Protein AF-A0A7R9MD45-F1 (afdb_monomer_lite)

Organism: NCBI:txid334625

Structure (mmCIF, N/CA/C/O backbone):
data_AF-A0A7R9MD45-F1
#
_entry.id   AF-A0A7R9MD45-F1
#
loop_
_atom_site.group_PDB
_atom_site.id
_atom_site.type_symbol
_atom_site.label_atom_id
_atom_site.label_alt_id
_atom_site.label_comp_id
_atom_site.label_asym_id
_atom_site.label_entity_id
_atom_site.label_seq_id
_atom_site.pdbx_PDB_ins_code
_atom_site.Cartn_x
_atom_site.Cartn_y
_atom_site.Cartn_z
_atom_site.occupancy
_atom_site.B_iso_or_equiv
_atom_site.auth_seq_id
_atom_site.auth_comp_id
_atom_site.auth_asym_id
_atom_site.auth_atom_id
_atom_site.pdbx_PDB_model_num
ATOM 1 N N . TYR A 1 1 ? 4.488 4.632 -19.118 1.00 96.56 1 TYR A N 1
ATOM 2 C CA . TYR A 1 1 ? 3.965 5.083 -20.431 1.00 96.56 1 TYR A CA 1
ATOM 3 C C . TYR A 1 1 ? 5.064 5.457 -21.412 1.00 96.56 1 TYR A C 1
ATOM 5 O O . TYR A 1 1 ? 5.086 4.896 -22.495 1.00 96.56 1 TYR A O 1
ATOM 13 N N . HIS A 1 2 ? 6.013 6.322 -21.045 1.00 96.44 2 HIS A N 1
ATOM 14 C CA . HIS A 1 2 ? 7.096 6.736 -21.946 1.00 96.44 2 HIS A CA 1
ATOM 15 C C . HIS A 1 2 ? 7.908 5.560 -22.537 1.00 96.44 2 HIS A C 1
ATOM 17 O O . HIS A 1 2 ? 8.081 5.496 -23.749 1.00 96.44 2 HIS A O 1
ATOM 23 N N . ALA A 1 3 ? 8.265 4.554 -21.727 1.00 97.12 3 ALA A N 1
ATOM 24 C CA . ALA A 1 3 ? 8.923 3.329 -22.203 1.00 97.12 3 ALA A CA 1
ATOM 25 C C . ALA A 1 3 ? 8.182 2.623 -23.356 1.00 97.12 3 ALA A C 1
ATOM 27 O O . ALA A 1 3 ? 8.811 2.169 -24.306 1.00 97.12 3 ALA A O 1
ATOM 28 N N . TYR A 1 4 ? 6.845 2.579 -23.317 1.00 97.62 4 TYR A N 1
ATOM 29 C CA . TYR A 1 4 ? 6.045 2.011 -24.406 1.00 97.62 4 TYR A CA 1
ATOM 30 C C . TYR A 1 4 ? 6.228 2.798 -25.709 1.00 97.62 4 TYR A C 1
ATOM 32 O O . TYR A 1 4 ? 6.378 2.196 -26.770 1.00 97.62 4 TYR A O 1
ATOM 40 N N . GLN A 1 5 ? 6.258 4.132 -25.631 1.00 96.44 5 GLN A N 1
ATOM 41 C CA . GLN A 1 5 ? 6.454 4.983 -26.805 1.00 96.44 5 GLN A CA 1
ATOM 42 C C . GLN A 1 5 ? 7.832 4.760 -27.432 1.00 96.44 5 GLN A C 1
ATOM 44 O O . GLN A 1 5 ? 7.919 4.621 -28.650 1.00 96.44 5 GLN A O 1
ATOM 49 N N . VAL A 1 6 ? 8.885 4.660 -26.611 1.00 94.50 6 VAL A N 1
ATOM 50 C CA . VAL A 1 6 ? 10.257 4.384 -27.072 1.00 94.50 6 VAL A CA 1
ATOM 51 C C . VAL A 1 6 ? 10.332 3.021 -27.767 1.00 94.50 6 VAL A C 1
ATOM 53 O O . VAL A 1 6 ? 10.721 2.946 -28.931 1.00 94.50 6 VAL A O 1
ATOM 56 N N . ILE A 1 7 ? 9.863 1.958 -27.107 1.00 95.06 7 ILE A N 1
ATOM 57 C CA . ILE A 1 7 ? 9.881 0.583 -27.638 1.00 95.06 7 ILE A CA 1
ATOM 58 C C . ILE A 1 7 ? 9.074 0.475 -28.945 1.00 95.06 7 ILE A C 1
ATOM 60 O O . ILE A 1 7 ? 9.514 -0.127 -29.930 1.00 95.06 7 ILE A O 1
ATOM 64 N N . LYS A 1 8 ? 7.897 1.112 -29.003 1.00 94.75 8 LYS A N 1
ATOM 65 C CA . LYS A 1 8 ? 7.065 1.142 -30.213 1.00 94.75 8 LYS A CA 1
ATOM 66 C C . LYS A 1 8 ? 7.732 1.917 -31.348 1.00 94.75 8 LYS A C 1
ATOM 68 O O . LYS A 1 8 ? 7.705 1.469 -32.497 1.00 94.75 8 LYS A O 1
ATOM 73 N N . ALA A 1 9 ? 8.342 3.065 -31.051 1.00 92.62 9 ALA A N 1
ATOM 74 C CA . ALA A 1 9 ? 9.059 3.873 -32.036 1.00 92.62 9 ALA A CA 1
ATOM 75 C C . ALA A 1 9 ? 10.269 3.125 -32.619 1.00 92.62 9 ALA A C 1
ATOM 77 O O . ALA A 1 9 ? 10.517 3.204 -33.825 1.00 92.62 9 ALA A O 1
ATOM 78 N N . GLN A 1 10 ? 10.954 2.330 -31.794 1.00 93.31 10 GLN A N 1
ATOM 79 C CA . GLN A 1 10 ? 12.061 1.463 -32.202 1.00 93.31 10 GLN A CA 1
ATOM 80 C C . GLN A 1 10 ? 11.608 0.186 -32.937 1.00 93.31 10 GLN A C 1
ATOM 82 O O . GLN A 1 10 ? 12.424 -0.540 -33.509 1.00 93.31 10 GLN A O 1
ATOM 87 N N . GLY A 1 11 ? 10.296 -0.032 -33.066 1.00 94.25 11 GLY A N 1
ATOM 88 C CA . GLY A 1 11 ? 9.713 -0.954 -34.037 1.00 94.25 11 GLY A CA 1
ATOM 89 C C . GLY A 1 11 ? 9.249 -2.296 -33.489 1.00 94.25 11 GLY A C 1
ATOM 90 O O . GLY A 1 11 ? 8.900 -3.151 -34.304 1.00 94.25 11 GLY A O 1
ATOM 91 N N . ILE A 1 12 ? 9.199 -2.481 -32.168 1.00 96.31 12 ILE A N 1
ATOM 92 C CA . ILE A 1 12 ? 8.569 -3.665 -31.574 1.00 96.31 12 ILE A CA 1
ATOM 93 C C . ILE A 1 12 ? 7.042 -3.576 -31.773 1.00 96.31 12 ILE A C 1
ATOM 95 O O . ILE A 1 12 ? 6.442 -2.547 -31.443 1.00 96.31 12 ILE A O 1
ATOM 99 N N . PRO A 1 13 ? 6.389 -4.609 -32.338 1.00 95.81 13 PRO A N 1
ATOM 100 C CA . PRO A 1 13 ? 4.954 -4.580 -32.604 1.00 95.81 13 PRO A CA 1
ATOM 101 C C . PRO A 1 13 ? 4.133 -4.727 -31.316 1.00 95.81 13 PRO A C 1
ATOM 103 O O . PRO A 1 13 ? 4.534 -5.424 -30.384 1.00 95.81 13 PRO A O 1
ATOM 106 N N . ASP A 1 14 ? 2.938 -4.123 -31.290 1.00 95.88 14 ASP A N 1
ATOM 107 C CA . ASP A 1 14 ? 2.053 -4.135 -30.115 1.00 95.88 14 ASP A CA 1
ATOM 108 C C . ASP A 1 14 ? 1.713 -5.554 -29.651 1.00 95.88 14 ASP A C 1
ATOM 110 O O . ASP A 1 14 ? 1.593 -5.786 -28.452 1.00 95.88 14 ASP A O 1
ATOM 114 N N . GLU A 1 15 ? 1.608 -6.527 -30.561 1.00 95.44 15 GLU A N 1
ATOM 115 C CA . GLU A 1 15 ? 1.389 -7.945 -30.242 1.00 95.44 15 GLU A CA 1
ATOM 116 C C . GLU A 1 15 ? 2.470 -8.558 -29.340 1.00 95.44 15 GLU A C 1
ATOM 118 O O . GLU A 1 15 ? 2.146 -9.454 -28.565 1.00 95.44 15 GLU A O 1
ATOM 123 N N . ASN A 1 16 ? 3.676 -7.988 -29.306 1.00 96.75 16 ASN A N 1
ATOM 124 C CA . ASN A 1 16 ? 4.784 -8.447 -28.465 1.00 96.75 16 ASN A CA 1
ATOM 125 C C . ASN A 1 16 ? 4.977 -7.608 -27.192 1.00 96.75 16 ASN A C 1
ATOM 127 O O . ASN A 1 16 ? 5.834 -7.929 -26.375 1.00 96.75 16 ASN A O 1
ATOM 131 N N . ILE A 1 17 ? 4.170 -6.562 -26.983 1.00 98.25 17 ILE A N 1
ATOM 132 C CA . ILE A 1 17 ? 4.260 -5.698 -25.800 1.00 98.25 17 ILE A CA 1
ATOM 133 C C . ILE A 1 17 ? 3.104 -5.996 -24.843 1.00 98.25 17 ILE A C 1
ATOM 135 O O . ILE A 1 17 ? 1.937 -6.011 -25.240 1.00 98.25 17 ILE A O 1
ATOM 139 N N . ILE A 1 18 ? 3.408 -6.207 -23.564 1.00 98.56 18 ILE A N 1
ATOM 140 C CA . ILE A 1 18 ? 2.417 -6.381 -22.494 1.00 98.56 18 ILE A CA 1
ATOM 141 C C . ILE A 1 18 ? 2.588 -5.226 -21.515 1.00 98.56 18 ILE A C 1
ATOM 143 O O . ILE A 1 18 ? 3.710 -4.884 -21.158 1.00 98.56 18 ILE A O 1
ATOM 147 N N . VAL A 1 19 ? 1.483 -4.603 -21.103 1.00 98.50 19 VAL A N 1
ATOM 148 C CA . VAL A 1 19 ? 1.520 -3.397 -20.265 1.00 98.50 19 VAL A CA 1
ATOM 149 C C . VAL A 1 19 ? 0.656 -3.609 -19.032 1.00 98.50 19 VAL A C 1
ATOM 151 O O . VAL A 1 19 ? -0.525 -3.943 -19.142 1.00 98.50 19 VAL A O 1
ATOM 154 N N . PHE A 1 20 ? 1.277 -3.392 -17.877 1.00 98.56 20 PHE A N 1
ATOM 155 C CA . PHE A 1 20 ? 0.638 -3.287 -16.574 1.00 98.56 20 PHE A CA 1
ATOM 156 C C . PHE A 1 20 ? 0.658 -1.817 -16.163 1.00 98.56 20 PHE A C 1
ATOM 158 O O . PHE A 1 20 ? 1.726 -1.211 -16.103 1.00 98.56 20 PHE A O 1
ATOM 165 N N . HIS A 1 21 ? -0.509 -1.228 -15.923 1.00 97.31 21 HIS A N 1
ATOM 166 C CA . HIS A 1 21 ? -0.626 0.131 -15.394 1.00 97.31 21 HIS A CA 1
ATOM 167 C C . HIS A 1 21 ? -1.998 0.314 -14.756 1.00 97.31 21 HIS A C 1
ATOM 169 O O . HIS A 1 21 ? -2.986 -0.182 -15.283 1.00 97.31 21 HIS A O 1
ATOM 175 N N . TYR A 1 22 ? -2.095 1.036 -13.640 1.00 97.19 22 TYR A N 1
ATOM 176 C CA . TYR A 1 22 ? -3.373 1.147 -12.928 1.00 97.19 22 TYR A CA 1
ATOM 177 C C . TYR A 1 22 ? -4.457 1.903 -13.729 1.00 97.19 22 TYR A C 1
ATOM 179 O O . TYR A 1 22 ? -5.639 1.609 -13.572 1.00 97.19 22 TYR A O 1
ATOM 187 N N . ASP A 1 23 ? -4.040 2.766 -14.666 1.00 97.25 23 ASP A N 1
ATOM 188 C CA . ASP A 1 23 ? -4.883 3.530 -15.607 1.00 97.25 23 ASP A CA 1
ATOM 189 C C . ASP A 1 23 ? -5.763 4.622 -14.970 1.00 97.25 23 ASP A C 1
ATOM 191 O O . ASP A 1 23 ? -6.833 4.951 -15.473 1.00 97.25 23 ASP A O 1
ATOM 195 N N . ASP A 1 24 ? -5.303 5.221 -13.874 1.00 96.06 24 ASP A N 1
ATOM 196 C CA . ASP A 1 24 ? -6.014 6.259 -13.118 1.00 96.06 24 ASP A CA 1
ATOM 197 C C . ASP A 1 24 ? -5.537 7.695 -13.407 1.00 96.06 24 ASP A C 1
ATOM 199 O O . ASP A 1 24 ? -6.323 8.637 -13.289 1.00 96.06 24 ASP A O 1
ATOM 203 N N . LEU A 1 25 ? -4.287 7.884 -13.844 1.00 95.38 25 LEU A N 1
ATOM 204 C CA . LEU A 1 25 ? -3.734 9.209 -14.176 1.00 95.38 25 LEU A CA 1
ATOM 205 C C . LEU A 1 25 ? -4.491 9.964 -15.294 1.00 95.38 25 LEU A C 1
ATOM 207 O O . LEU A 1 25 ? -4.801 11.144 -15.103 1.00 95.38 25 LEU A O 1
ATOM 211 N N . PRO A 1 26 ? -4.834 9.351 -16.448 1.00 94.81 26 PRO A N 1
ATOM 212 C CA . PRO A 1 26 ? -5.449 10.077 -17.566 1.00 94.81 26 PRO A CA 1
ATOM 213 C C . PRO A 1 26 ? -6.848 10.613 -17.237 1.00 94.81 26 PRO A C 1
ATOM 215 O O . PRO A 1 26 ? -7.265 11.633 -17.781 1.00 94.81 26 PRO A O 1
ATOM 218 N N . THR A 1 27 ? -7.573 9.930 -16.347 1.00 93.94 27 THR A N 1
ATOM 219 C CA . THR A 1 27 ? -8.947 10.267 -15.940 1.00 93.94 27 THR A CA 1
ATOM 220 C C . THR A 1 27 ? -9.032 10.914 -14.559 1.00 93.94 27 THR A C 1
ATOM 222 O O . THR A 1 27 ? -10.134 11.174 -14.069 1.00 93.94 27 THR A O 1
ATOM 225 N N . SER A 1 28 ? -7.896 11.151 -13.900 1.00 94.69 28 SER A N 1
ATOM 226 C CA . SER A 1 28 ? -7.869 11.762 -12.575 1.00 94.69 28 SER A CA 1
ATOM 227 C C . SER A 1 28 ? -8.493 13.156 -12.613 1.00 94.69 28 SER A C 1
ATOM 229 O O . SER A 1 28 ? -8.187 13.968 -13.483 1.00 94.69 28 SER A O 1
ATOM 231 N N . LYS A 1 29 ? -9.319 13.480 -11.613 1.00 92.19 29 LYS A N 1
ATOM 232 C CA . LYS A 1 29 ? -9.875 14.836 -11.440 1.00 92.19 29 LYS A CA 1
ATOM 233 C C . LYS A 1 29 ? -8.797 15.886 -11.159 1.00 92.19 29 LYS A C 1
ATOM 235 O O . LYS A 1 29 ? -9.069 17.076 -11.270 1.00 92.19 29 LYS A O 1
ATOM 240 N N . GLN A 1 30 ? -7.610 15.443 -10.748 1.00 88.50 30 GLN A N 1
ATOM 241 C CA . GLN A 1 30 ? -6.450 16.299 -10.517 1.00 88.50 30 GLN A CA 1
ATOM 242 C C . GLN A 1 30 ? -5.621 16.504 -11.790 1.00 88.50 30 GLN A C 1
ATOM 244 O O . GLN A 1 30 ? -4.751 17.367 -11.795 1.00 88.50 30 GLN A O 1
ATOM 249 N N . ASN A 1 31 ? -5.882 15.745 -12.862 1.00 94.50 31 ASN A N 1
ATOM 250 C CA . ASN A 1 31 ? -5.193 15.933 -14.129 1.00 94.50 31 ASN A CA 1
ATOM 251 C C . ASN A 1 31 ? -5.750 17.187 -14.842 1.00 94.50 31 ASN A C 1
ATOM 253 O O . ASN A 1 31 ? -6.920 17.190 -15.237 1.00 94.50 31 ASN A O 1
ATOM 257 N N . PRO A 1 32 ? -4.945 18.252 -15.021 1.00 93.88 32 PRO A N 1
ATOM 258 C CA . PRO A 1 32 ? -5.377 19.485 -15.684 1.00 93.88 32 PRO A CA 1
ATOM 259 C C . PRO A 1 32 ? -5.617 19.305 -17.191 1.00 93.88 32 PRO A C 1
ATOM 261 O O . PRO A 1 32 ? -6.272 20.144 -17.810 1.00 93.88 32 PRO A O 1
ATOM 264 N N . THR A 1 33 ? -5.097 18.231 -17.786 1.00 95.38 33 THR A N 1
ATOM 265 C CA . THR A 1 33 ? -5.181 17.911 -19.214 1.00 95.38 33 THR A CA 1
ATOM 266 C C . THR A 1 33 ? -5.767 16.502 -19.389 1.00 95.38 33 THR A C 1
ATOM 268 O O . THR A 1 33 ? -5.040 15.543 -19.647 1.00 95.38 33 THR A O 1
ATOM 271 N N . PRO A 1 34 ? -7.099 16.335 -19.243 1.00 95.62 34 PRO A N 1
ATOM 272 C CA . PRO A 1 34 ? -7.738 15.020 -19.284 1.00 95.62 34 PRO A CA 1
ATOM 273 C C . PRO A 1 34 ? -7.361 14.210 -20.529 1.00 95.62 34 PRO A C 1
ATOM 275 O O . PRO A 1 34 ? -7.445 14.702 -21.654 1.00 95.62 34 PRO A O 1
ATOM 278 N N . GLY A 1 35 ? -6.966 12.954 -20.320 1.00 95.31 35 GLY A N 1
ATOM 279 C CA . GLY A 1 35 ? -6.523 12.044 -21.379 1.00 95.31 35 GLY A CA 1
ATOM 280 C C . GLY A 1 35 ? -5.068 12.214 -21.826 1.00 95.31 35 GLY A C 1
ATOM 281 O O . GLY A 1 35 ? -4.605 11.390 -22.608 1.00 95.31 35 GLY A O 1
ATOM 282 N N . ILE A 1 36 ? -4.345 13.219 -21.323 1.00 96.19 36 ILE A N 1
ATOM 283 C CA . ILE A 1 36 ? -2.927 13.457 -21.618 1.00 96.19 36 ILE A CA 1
ATOM 284 C C . ILE A 1 36 ? -2.095 13.116 -20.381 1.00 96.19 36 ILE A C 1
ATOM 286 O O . ILE A 1 36 ? -2.451 13.476 -19.256 1.00 96.19 36 ILE A O 1
ATOM 290 N N . VAL A 1 37 ? -0.969 12.429 -20.586 1.00 96.81 37 VAL A N 1
ATOM 291 C CA . VAL A 1 37 ? 0.044 12.208 -19.544 1.00 96.81 37 VAL A CA 1
ATOM 292 C C . VAL A 1 37 ? 1.408 12.547 -20.120 1.00 96.81 37 VAL A C 1
ATOM 294 O O . VAL A 1 37 ? 1.734 12.117 -21.220 1.00 96.81 37 VAL A O 1
ATOM 297 N N . VAL A 1 38 ? 2.226 13.283 -19.373 1.00 95.56 38 VAL A N 1
ATOM 298 C CA . VAL A 1 38 ? 3.578 13.683 -19.788 1.00 95.56 38 VAL A CA 1
ATOM 299 C C . VAL A 1 38 ? 4.626 13.092 -18.846 1.00 95.56 38 VAL A C 1
ATOM 301 O O . VAL A 1 38 ? 4.336 12.834 -17.682 1.00 95.56 38 VAL A O 1
ATOM 304 N N . ASN A 1 39 ? 5.850 12.899 -19.341 1.00 93.75 39 ASN A N 1
ATOM 305 C CA . ASN A 1 39 ? 6.994 12.408 -18.551 1.00 93.75 39 ASN A CA 1
ATOM 306 C C . ASN A 1 39 ? 8.074 13.486 -18.336 1.00 93.75 39 ASN A C 1
ATOM 308 O O . ASN A 1 39 ? 9.190 13.184 -17.924 1.00 93.75 39 ASN A O 1
ATOM 312 N N . LYS A 1 40 ? 7.779 14.740 -18.693 1.00 90.06 40 LYS A N 1
ATOM 313 C CA . LYS A 1 40 ? 8.593 15.924 -18.400 1.00 90.06 40 LYS A CA 1
ATOM 314 C C . LYS A 1 40 ? 7.770 17.203 -18.597 1.00 90.06 40 LYS A C 1
ATOM 316 O O . LYS A 1 40 ? 6.795 17.159 -19.355 1.00 90.06 40 LYS A O 1
ATOM 321 N N . PRO A 1 41 ? 8.150 18.323 -17.956 1.00 87.81 41 PRO A N 1
ATOM 322 C CA . PRO A 1 41 ? 7.546 19.625 -18.193 1.00 87.81 41 PRO A CA 1
ATOM 323 C C . PRO A 1 41 ? 7.527 19.949 -19.684 1.00 87.81 41 PRO A C 1
ATOM 325 O O . PRO A 1 41 ? 8.524 19.731 -20.373 1.00 87.81 41 PRO A O 1
ATOM 328 N N . GLU A 1 42 ? 6.381 20.424 -20.173 1.00 85.94 42 GLU A N 1
ATOM 329 C CA . GLU A 1 42 ? 6.175 20.788 -21.586 1.00 85.94 42 GLU A CA 1
ATOM 330 C C . GLU A 1 42 ? 6.474 19.636 -22.579 1.00 85.94 42 GLU A C 1
ATOM 332 O O . GLU A 1 42 ? 6.685 19.855 -23.771 1.00 85.94 42 GLU A O 1
ATOM 337 N N . GLY A 1 43 ? 6.488 18.388 -22.094 1.00 87.81 43 GLY A N 1
ATOM 338 C CA . GLY A 1 43 ? 6.717 17.192 -22.896 1.00 87.81 43 GLY A CA 1
ATOM 339 C C . GLY A 1 43 ? 5.496 16.758 -23.719 1.00 87.81 43 GLY A C 1
ATOM 340 O O . GLY A 1 43 ? 4.376 17.207 -23.465 1.00 87.81 43 GLY A O 1
ATOM 341 N N . PRO A 1 44 ? 5.693 15.860 -24.702 1.00 91.50 44 PRO A N 1
ATOM 342 C CA . PRO A 1 44 ? 4.595 15.299 -25.481 1.00 91.50 44 PRO A CA 1
ATOM 343 C C . PRO A 1 44 ? 3.723 14.360 -24.637 1.00 91.50 44 PRO A C 1
ATOM 345 O O . PRO A 1 44 ? 4.163 13.839 -23.608 1.00 91.50 44 PRO A O 1
ATOM 348 N N . ASP A 1 45 ? 2.504 14.097 -25.116 1.00 95.25 45 ASP A N 1
ATOM 349 C CA . ASP A 1 45 ? 1.669 13.032 -24.563 1.00 95.25 45 ASP A CA 1
ATOM 350 C C . ASP A 1 45 ? 2.349 11.670 -24.756 1.00 95.25 45 ASP A C 1
ATOM 352 O O . ASP A 1 45 ? 2.673 11.271 -25.877 1.00 95.25 45 ASP A O 1
ATOM 356 N N . VAL A 1 46 ? 2.545 10.950 -23.654 1.00 96.44 46 VAL A N 1
ATOM 357 C CA . VAL A 1 46 ? 3.094 9.592 -23.642 1.00 96.44 46 VAL A CA 1
ATOM 358 C C . VAL A 1 46 ? 2.023 8.525 -23.415 1.00 96.44 46 VAL A C 1
ATOM 360 O O . VAL A 1 46 ? 2.348 7.338 -23.475 1.00 96.44 46 VAL A O 1
ATOM 363 N N . TYR A 1 47 ? 0.764 8.900 -23.162 1.00 98.00 47 TYR A N 1
ATOM 364 C CA . TYR A 1 47 ? -0.332 7.955 -22.919 1.00 98.00 47 TYR A CA 1
ATOM 365 C C . TYR A 1 47 ? -1.010 7.461 -24.200 1.00 98.00 47 TYR A C 1
ATOM 367 O O . TYR A 1 47 ? -1.451 6.310 -24.252 1.00 98.00 47 TYR A O 1
ATOM 375 N N . HIS A 1 48 ? -1.076 8.285 -25.249 1.00 95.75 48 HIS A N 1
ATOM 376 C CA . HIS A 1 48 ? -1.727 7.910 -26.501 1.00 95.75 48 HIS A CA 1
ATOM 377 C C . HIS A 1 48 ? -1.262 6.545 -27.041 1.00 95.75 48 HIS A C 1
ATOM 379 O O . HIS A 1 48 ? -0.076 6.293 -27.269 1.00 95.75 48 HIS A O 1
ATOM 385 N N . GLY A 1 49 ? -2.232 5.667 -27.303 1.00 95.75 49 GLY A N 1
ATOM 386 C CA . GLY A 1 49 ? -2.006 4.351 -27.897 1.00 95.75 49 GLY A CA 1
ATOM 387 C C . GLY A 1 49 ? -1.483 3.280 -26.938 1.00 95.75 49 GLY A C 1
ATOM 388 O O . GLY A 1 49 ? -1.326 2.148 -27.385 1.00 95.75 49 GLY A O 1
ATOM 389 N N . VAL A 1 50 ? -1.246 3.586 -25.654 1.00 97.88 50 VAL A N 1
ATOM 390 C CA . VAL A 1 50 ? -0.814 2.590 -24.659 1.00 97.88 50 VAL A CA 1
ATOM 391 C C . VAL A 1 50 ? -1.909 1.519 -24.461 1.00 97.88 50 VAL A C 1
ATOM 393 O O . VAL A 1 50 ? -3.049 1.862 -24.134 1.00 97.88 50 VAL A O 1
ATOM 396 N N . PRO A 1 51 ? -1.597 0.218 -24.626 1.00 97.06 51 PRO A N 1
ATOM 397 C CA . PRO A 1 51 ? -2.558 -0.864 -24.436 1.00 97.06 51 PRO A CA 1
ATOM 398 C C . PRO A 1 51 ? -2.962 -1.080 -22.974 1.00 97.06 51 PRO A C 1
ATOM 400 O O . PRO A 1 51 ? -2.117 -1.087 -22.083 1.00 97.06 51 PRO A O 1
ATOM 403 N N . LYS A 1 52 ? -4.237 -1.408 -22.748 1.00 96.94 52 LYS A N 1
ATOM 404 C CA . LYS A 1 52 ? -4.827 -1.672 -21.423 1.00 96.94 52 LYS A CA 1
ATOM 405 C C . LYS A 1 52 ? -4.917 -3.172 -21.114 1.00 96.94 52 LYS A C 1
ATOM 407 O O . LYS A 1 52 ? -6.006 -3.703 -20.915 1.00 96.94 52 LYS A O 1
ATOM 412 N N . HIS A 1 53 ? -3.791 -3.889 -21.150 1.00 97.75 53 HIS A N 1
ATOM 413 C CA . HIS A 1 53 ? -3.794 -5.350 -20.955 1.00 97.75 53 HIS A CA 1
ATOM 414 C C . HIS A 1 53 ? -4.151 -5.746 -19.508 1.00 97.75 53 HIS A C 1
ATOM 416 O O . HIS A 1 53 ? -4.996 -6.622 -19.283 1.00 97.75 53 HIS A O 1
ATOM 422 N N . PHE A 1 54 ? -3.525 -5.074 -18.538 1.00 98.25 54 PHE A N 1
ATOM 423 C CA . PHE A 1 54 ? -3.766 -5.246 -17.106 1.00 98.25 54 PHE A CA 1
ATOM 424 C C . PHE A 1 54 ? -3.908 -3.866 -16.463 1.00 98.25 54 PHE A C 1
ATOM 426 O O . PHE A 1 54 ? -2.932 -3.117 -16.393 1.00 98.25 54 PHE A O 1
ATOM 433 N N . THR A 1 55 ? -5.127 -3.538 -16.025 1.00 97.81 55 THR A N 1
ATOM 434 C CA . THR A 1 55 ? -5.463 -2.254 -15.396 1.00 97.81 55 THR A CA 1
ATOM 435 C C . THR A 1 55 ? -6.247 -2.432 -14.102 1.00 97.81 55 THR A C 1
ATOM 437 O O . THR A 1 55 ? -6.815 -3.498 -13.841 1.00 97.81 55 THR A O 1
ATOM 440 N N . GLY A 1 56 ? -6.250 -1.399 -13.255 1.00 94.50 56 GLY A N 1
ATOM 441 C CA . GLY A 1 56 ? -6.902 -1.431 -11.948 1.00 94.50 56 GLY A CA 1
ATOM 442 C C . GLY A 1 56 ? -6.506 -2.659 -11.120 1.00 94.50 56 GLY A C 1
ATOM 443 O O . GLY A 1 56 ? -5.328 -2.943 -10.908 1.00 94.50 56 GLY A O 1
ATOM 444 N N . LYS A 1 57 ? -7.511 -3.428 -10.691 1.00 91.94 57 LYS A N 1
ATOM 445 C CA . LYS A 1 57 ? -7.344 -4.632 -9.860 1.00 91.94 57 LYS A CA 1
ATOM 446 C C . LYS A 1 57 ? -6.538 -5.763 -10.509 1.00 91.94 57 LYS A C 1
ATOM 448 O O . LYS A 1 57 ? -6.110 -6.658 -9.793 1.00 91.94 57 LYS A O 1
ATOM 453 N N . ASP A 1 58 ? -6.351 -5.747 -11.830 1.00 95.81 58 ASP A N 1
ATOM 454 C CA . ASP A 1 58 ? -5.590 -6.788 -12.529 1.00 95.81 58 ASP A CA 1
ATOM 455 C C . ASP A 1 58 ? -4.070 -6.566 -12.419 1.00 95.81 58 ASP A C 1
ATOM 457 O O . ASP A 1 58 ? -3.289 -7.449 -12.785 1.00 95.81 58 ASP A O 1
ATOM 461 N N . VAL A 1 59 ? -3.637 -5.407 -11.909 1.00 97.50 59 VAL A N 1
ATOM 462 C CA . VAL A 1 59 ? -2.230 -5.080 -11.658 1.00 97.50 59 VAL A CA 1
ATOM 463 C C . VAL A 1 59 ? -1.797 -5.699 -10.328 1.00 97.50 59 VAL A C 1
ATOM 465 O O . VAL A 1 59 ? -1.773 -5.033 -9.294 1.00 97.50 59 VAL A O 1
ATOM 468 N N . THR A 1 60 ? -1.477 -6.994 -10.352 1.00 96.38 60 THR A N 1
ATOM 469 C CA . THR A 1 60 ? -1.045 -7.748 -9.163 1.00 96.38 60 THR A CA 1
ATOM 470 C C . THR A 1 60 ? 0.275 -8.492 -9.392 1.00 96.38 60 THR A C 1
ATOM 472 O O . THR A 1 60 ? 0.589 -8.829 -10.544 1.00 96.38 60 THR A O 1
ATOM 475 N N . PRO A 1 61 ? 1.039 -8.793 -8.321 1.00 97.56 61 PRO A N 1
ATOM 476 C CA . PRO A 1 61 ? 2.243 -9.619 -8.410 1.00 97.56 61 PRO A CA 1
ATOM 477 C C . PRO A 1 61 ? 1.973 -10.986 -9.052 1.00 97.56 61 PRO A C 1
ATOM 479 O O . PRO A 1 61 ? 2.759 -11.457 -9.871 1.00 97.56 61 PRO A O 1
ATOM 482 N N . GLU A 1 62 ? 0.838 -11.614 -8.739 1.00 97.00 62 GLU A N 1
ATOM 483 C CA . GLU A 1 62 ? 0.469 -12.939 -9.246 1.00 97.00 62 GLU A CA 1
ATOM 484 C C . GLU A 1 62 ? 0.257 -12.909 -10.757 1.00 97.00 62 GLU A C 1
ATOM 486 O O . GLU A 1 62 ? 0.809 -13.748 -11.471 1.00 97.00 62 GLU A O 1
ATOM 491 N N . ASN A 1 63 ? -0.497 -11.922 -11.254 1.00 98.31 63 ASN A N 1
ATOM 492 C CA . ASN A 1 63 ? -0.707 -11.744 -12.687 1.00 98.31 63 ASN A CA 1
ATOM 493 C C . ASN A 1 63 ? 0.607 -11.415 -13.397 1.00 98.31 63 ASN A C 1
ATOM 495 O O . ASN A 1 63 ? 0.873 -11.975 -14.457 1.00 98.31 63 ASN A O 1
ATOM 499 N N . PHE A 1 64 ? 1.452 -10.564 -12.811 1.00 98.62 64 PHE A N 1
ATOM 500 C CA . PHE A 1 64 ? 2.762 -10.236 -13.370 1.00 98.62 64 PHE A CA 1
ATOM 501 C C . PHE A 1 64 ? 3.649 -11.484 -13.521 1.00 98.62 64 PHE A C 1
ATOM 503 O O . PHE A 1 64 ? 4.124 -11.782 -14.619 1.00 98.62 64 PHE A O 1
ATOM 510 N N . LEU A 1 65 ? 3.804 -12.277 -12.456 1.00 98.69 65 LEU A N 1
ATOM 511 C CA . LEU A 1 65 ? 4.588 -13.516 -12.490 1.00 98.69 65 LEU A CA 1
ATOM 512 C C . LEU A 1 65 ? 3.964 -14.578 -13.409 1.00 98.69 65 LEU A C 1
ATOM 514 O O . LEU A 1 65 ? 4.685 -15.327 -14.070 1.00 98.69 65 LEU A O 1
ATOM 518 N N . ALA A 1 66 ? 2.633 -14.667 -13.472 1.00 98.38 66 ALA A N 1
ATOM 519 C CA . ALA A 1 66 ? 1.932 -15.568 -14.384 1.00 98.38 66 ALA A CA 1
ATOM 520 C C . ALA A 1 66 ? 2.139 -15.175 -15.855 1.00 98.38 66 ALA A C 1
ATOM 522 O O . ALA A 1 66 ? 2.349 -16.050 -16.697 1.00 98.38 66 ALA A O 1
ATOM 523 N N . VAL A 1 67 ? 2.128 -13.875 -16.164 1.00 98.50 67 VAL A N 1
ATOM 524 C CA . VAL A 1 67 ? 2.411 -13.351 -17.504 1.00 98.50 67 VAL A CA 1
ATOM 525 C C . VAL A 1 67 ? 3.831 -13.683 -17.935 1.00 98.50 67 VAL A C 1
ATOM 527 O O . VAL A 1 67 ? 3.996 -14.200 -19.040 1.00 98.50 67 VAL A O 1
ATOM 530 N N . LEU A 1 68 ? 4.825 -13.440 -17.074 1.00 98.19 68 LEU A N 1
ATOM 531 C CA . LEU A 1 68 ? 6.228 -13.764 -17.351 1.00 98.19 68 LEU A CA 1
ATOM 532 C C . LEU A 1 68 ? 6.403 -15.250 -17.690 1.00 98.19 68 LEU A C 1
ATOM 534 O O . LEU A 1 68 ? 7.005 -15.601 -18.700 1.00 98.19 68 LEU A O 1
ATOM 538 N N . LYS A 1 69 ? 5.775 -16.129 -16.906 1.00 98.00 69 LYS A N 1
ATOM 539 C CA . LYS A 1 69 ? 5.819 -17.582 -17.120 1.00 98.00 69 LYS A CA 1
ATOM 540 C C . LYS A 1 69 ? 4.947 -18.076 -18.279 1.00 98.00 69 LYS A C 1
ATOM 542 O O . LYS A 1 69 ? 4.889 -19.279 -18.514 1.00 98.00 69 LYS A O 1
ATOM 547 N N . GLY A 1 70 ? 4.253 -17.205 -19.014 1.00 96.81 70 GLY A N 1
ATOM 548 C CA . GLY A 1 70 ? 3.363 -17.615 -20.104 1.00 96.81 70 GLY A CA 1
ATOM 549 C C . GLY A 1 70 ? 2.220 -18.521 -19.645 1.00 96.81 70 GLY A C 1
ATOM 550 O O . GLY A 1 70 ? 2.008 -19.577 -20.229 1.00 96.81 70 GLY A O 1
ATOM 551 N N . ASN A 1 71 ? 1.541 -18.165 -18.553 1.00 97.38 71 ASN A N 1
ATOM 552 C CA . ASN A 1 71 ? 0.518 -19.010 -17.942 1.00 97.38 71 ASN A CA 1
ATOM 553 C C . ASN A 1 71 ? -0.669 -19.288 -18.889 1.00 97.38 71 ASN A C 1
ATOM 555 O O . ASN A 1 71 ? -1.419 -18.378 -19.245 1.00 97.38 71 ASN A O 1
ATOM 559 N N . GLU A 1 72 ? -0.890 -20.563 -19.221 1.00 94.69 72 GLU A N 1
ATOM 560 C CA . GLU A 1 72 ? -1.950 -20.978 -20.149 1.00 94.69 72 GLU A CA 1
ATOM 561 C C . GLU A 1 72 ? -3.370 -20.681 -19.654 1.00 94.69 72 GLU A C 1
ATOM 563 O O . GLU A 1 72 ? -4.267 -20.445 -20.458 1.00 94.69 72 GLU A O 1
ATOM 568 N N . THR A 1 73 ? -3.621 -20.743 -18.344 1.00 94.88 73 THR A N 1
ATOM 569 C CA . THR A 1 73 ? -4.960 -20.482 -17.793 1.00 94.88 73 THR A CA 1
ATOM 570 C C . THR A 1 73 ? -5.320 -19.011 -17.962 1.00 94.88 73 THR A C 1
ATOM 572 O O . THR A 1 73 ? -6.426 -18.685 -18.396 1.00 94.88 73 THR A O 1
ATOM 575 N N . LEU A 1 74 ? -4.365 -18.126 -17.672 1.00 94.12 74 LEU A N 1
ATOM 576 C CA . LEU A 1 74 ? -4.500 -16.692 -17.883 1.00 94.12 74 LEU A CA 1
ATOM 577 C C . LEU A 1 74 ? -4.689 -16.392 -19.377 1.00 94.12 74 LEU A C 1
ATOM 579 O O . LEU A 1 74 ? -5.604 -15.658 -19.745 1.00 94.12 74 LEU A O 1
ATOM 583 N N . GLU A 1 75 ? -3.931 -17.054 -20.250 1.00 93.25 75 GLU A N 1
ATOM 584 C CA . GLU A 1 75 ? -4.118 -16.954 -21.699 1.00 93.25 75 GLU A CA 1
ATOM 585 C C . GLU A 1 75 ? -5.516 -17.398 -22.159 1.00 93.25 75 GLU A C 1
ATOM 587 O O . GLU A 1 75 ? -6.198 -16.660 -22.870 1.00 93.25 75 GLU A O 1
ATOM 592 N N . LYS A 1 76 ? -5.988 -18.570 -21.712 1.00 94.25 76 LYS A N 1
ATOM 593 C CA . LYS A 1 76 ? -7.328 -19.104 -22.025 1.00 94.25 76 LYS A CA 1
ATOM 594 C C . LYS A 1 76 ? -8.455 -18.190 -21.535 1.00 94.25 76 LYS A C 1
ATOM 596 O O . LYS A 1 76 ? -9.549 -18.235 -22.089 1.00 94.25 76 LYS A O 1
ATOM 601 N N . SER A 1 77 ? -8.191 -17.335 -20.544 1.00 92.06 77 SER A N 1
ATOM 602 C CA . SER A 1 77 ? -9.129 -16.300 -20.082 1.00 92.06 77 SER A CA 1
ATOM 603 C C . SER A 1 77 ? -9.167 -15.045 -20.972 1.00 92.06 77 SER A C 1
ATOM 605 O O . SER A 1 77 ? -9.882 -14.092 -20.670 1.00 92.06 77 SER A O 1
ATOM 607 N N . GLY A 1 78 ? -8.400 -15.029 -22.067 1.00 91.94 78 GLY A N 1
ATOM 608 C CA . GLY A 1 78 ? -8.303 -13.910 -23.005 1.00 91.94 78 GLY A CA 1
ATOM 609 C C . GLY A 1 78 ? -7.296 -12.834 -22.592 1.00 91.94 78 GLY A C 1
ATOM 610 O O . GLY A 1 78 ? -7.234 -11.779 -23.222 1.00 91.94 78 GLY A O 1
ATOM 611 N N . LYS A 1 79 ? -6.499 -13.077 -21.542 1.00 95.25 79 LYS A N 1
ATOM 612 C CA . LYS A 1 79 ? -5.427 -12.177 -21.108 1.00 95.25 79 LYS A CA 1
ATOM 613 C C . LYS A 1 79 ? -4.139 -12.463 -21.872 1.00 95.25 79 LYS A C 1
ATOM 615 O O . LYS A 1 79 ? -3.821 -13.597 -22.214 1.00 95.25 79 LYS A O 1
ATOM 620 N N . LYS A 1 80 ? -3.374 -11.409 -22.134 1.00 96.56 80 LYS A N 1
ATOM 621 C CA . LYS A 1 80 ? -2.107 -11.512 -22.854 1.00 96.56 80 LYS A CA 1
ATOM 622 C C . LYS A 1 80 ? -0.996 -11.989 -21.922 1.00 96.56 80 LYS A C 1
ATOM 624 O O . LYS A 1 80 ? -0.856 -11.456 -20.827 1.00 96.56 80 LYS A O 1
ATOM 629 N N . VAL A 1 81 ? -0.198 -12.951 -22.374 1.00 97.56 81 VAL A N 1
ATOM 630 C CA . VAL A 1 81 ? 0.950 -13.505 -21.639 1.00 97.56 81 VAL A CA 1
ATOM 631 C C . VAL A 1 81 ? 2.195 -13.508 -22.522 1.00 97.56 81 VAL A C 1
ATOM 633 O O . VAL A 1 81 ? 2.083 -13.384 -23.744 1.00 97.56 81 VAL A O 1
ATOM 636 N N . VAL A 1 82 ? 3.380 -13.645 -21.924 1.00 96.94 82 VAL A N 1
ATOM 637 C CA . VAL A 1 82 ? 4.628 -13.773 -22.683 1.00 96.94 82 VAL A CA 1
ATOM 638 C C . VAL A 1 82 ? 4.622 -15.122 -23.408 1.00 96.94 82 VAL A C 1
ATOM 640 O O . VAL A 1 82 ? 4.551 -16.172 -22.768 1.00 96.94 82 VAL A O 1
ATOM 643 N N . LYS A 1 83 ? 4.687 -15.100 -24.746 1.00 95.62 83 LYS A N 1
ATOM 644 C CA . LYS A 1 83 ? 4.719 -16.293 -25.618 1.00 95.62 83 LYS A CA 1
ATOM 645 C C . LYS A 1 83 ? 6.072 -16.484 -26.306 1.00 95.62 83 LYS A C 1
ATOM 647 O O . LYS A 1 83 ? 6.131 -16.904 -27.454 1.00 95.62 83 LYS A O 1
ATOM 652 N N . SER A 1 84 ? 7.146 -16.151 -25.602 1.00 97.00 84 SER A N 1
ATOM 653 C CA . SER A 1 84 ? 8.509 -16.355 -26.077 1.00 97.00 84 SER A CA 1
ATOM 654 C C . SER A 1 84 ? 8.949 -17.819 -25.943 1.00 97.00 84 SER A C 1
ATOM 656 O O . SER A 1 84 ? 8.507 -18.547 -25.038 1.00 97.00 84 SER A O 1
ATOM 658 N N . GLY A 1 85 ? 9.818 -18.231 -26.861 1.00 96.75 85 GLY A N 1
ATOM 659 C CA . GLY A 1 85 ? 10.504 -19.516 -26.908 1.00 96.75 85 GLY A CA 1
ATOM 660 C C . GLY A 1 85 ? 12.034 -19.376 -26.846 1.00 96.75 85 GLY A C 1
ATOM 661 O O . GLY A 1 85 ? 12.557 -18.301 -26.551 1.00 96.75 85 GLY A O 1
ATOM 662 N N . PRO A 1 86 ? 12.782 -20.453 -27.146 1.00 97.88 86 PRO A N 1
ATOM 663 C CA . PRO A 1 86 ? 14.225 -20.534 -26.887 1.00 97.88 86 PRO A CA 1
ATOM 664 C C . PRO A 1 86 ? 15.090 -19.573 -27.703 1.00 97.88 86 PRO A C 1
ATOM 666 O O . PRO A 1 86 ? 16.251 -19.389 -27.364 1.00 97.88 86 PRO A O 1
ATOM 669 N N . ASN A 1 87 ? 14.554 -18.987 -28.775 1.00 98.06 87 ASN A N 1
ATOM 670 C CA . ASN A 1 87 ? 15.286 -18.082 -29.667 1.00 98.06 87 ASN A CA 1
ATOM 671 C C . ASN A 1 87 ? 14.892 -16.611 -29.475 1.00 98.06 87 ASN A C 1
ATOM 673 O O . ASN A 1 87 ? 15.442 -15.745 -30.147 1.00 98.06 87 ASN A O 1
ATOM 677 N N . ASP A 1 88 ? 13.934 -16.328 -28.592 1.00 98.50 88 ASP A N 1
ATOM 678 C CA . ASP A 1 88 ? 13.388 -14.986 -28.419 1.00 98.50 88 ASP A CA 1
ATOM 679 C C . ASP A 1 88 ? 14.116 -14.233 -27.306 1.00 98.50 88 ASP A C 1
ATOM 681 O O . ASP A 1 88 ? 14.538 -14.820 -26.306 1.00 98.50 88 ASP A O 1
ATOM 685 N N . HIS A 1 89 ? 14.228 -12.915 -27.453 1.00 98.69 89 HIS A N 1
ATOM 686 C CA . HIS A 1 89 ? 14.704 -12.033 -26.393 1.00 98.69 89 HIS A CA 1
ATOM 687 C C . HIS A 1 89 ? 13.532 -11.406 -25.650 1.00 98.69 89 HIS A C 1
ATOM 689 O O . HIS A 1 89 ? 12.530 -11.016 -26.249 1.00 98.69 89 HIS A O 1
ATOM 695 N N . VAL A 1 90 ? 13.661 -11.317 -24.327 1.00 98.81 90 VAL A N 1
ATOM 696 C CA . VAL A 1 90 ? 12.634 -10.741 -23.455 1.00 98.81 90 VAL A CA 1
ATOM 697 C C . VAL A 1 90 ? 13.210 -9.521 -22.753 1.00 98.81 90 VAL A C 1
ATOM 699 O O . VAL A 1 90 ? 14.232 -9.611 -22.079 1.00 98.81 90 VAL A O 1
ATOM 702 N N . PHE A 1 91 ? 12.535 -8.383 -22.883 1.00 98.88 91 PHE A N 1
ATOM 703 C CA . PHE A 1 91 ? 12.825 -7.178 -22.113 1.00 98.88 91 PHE A CA 1
ATOM 704 C C . PHE A 1 91 ? 11.709 -6.935 -21.099 1.00 98.88 91 PHE A C 1
ATOM 706 O O . PHE A 1 91 ? 10.528 -6.933 -21.453 1.00 98.88 91 PHE A O 1
ATOM 713 N N . VAL A 1 92 ? 12.080 -6.723 -19.838 1.00 98.81 92 VAL A N 1
ATOM 714 C CA . VAL A 1 92 ? 11.149 -6.413 -18.751 1.00 98.81 92 VAL A CA 1
ATOM 715 C C . VAL A 1 92 ? 11.544 -5.084 -18.125 1.00 98.81 92 VAL A C 1
ATOM 717 O O . VAL A 1 92 ? 12.684 -4.909 -17.709 1.00 98.81 92 VAL A O 1
ATOM 720 N N . TYR A 1 93 ? 10.588 -4.166 -18.012 1.00 98.75 93 TYR A N 1
ATOM 721 C CA . TYR A 1 93 ? 10.744 -2.929 -17.253 1.00 98.75 93 TYR A CA 1
ATOM 722 C C . TYR A 1 93 ? 9.661 -2.849 -16.177 1.00 98.75 93 TYR A C 1
ATOM 724 O O . TYR A 1 93 ? 8.471 -2.932 -16.488 1.00 98.75 93 TYR A O 1
ATOM 732 N N . LEU A 1 94 ? 10.081 -2.694 -14.920 1.00 98.44 94 LEU A N 1
ATOM 733 C CA . LEU A 1 94 ? 9.203 -2.526 -13.763 1.00 98.44 94 LEU A CA 1
ATOM 734 C C . LEU A 1 94 ? 9.574 -1.243 -13.011 1.00 98.44 94 LEU A C 1
ATOM 736 O O . LEU A 1 94 ? 10.751 -0.968 -12.781 1.00 98.44 94 LEU A O 1
ATOM 740 N N . MET A 1 95 ? 8.558 -0.470 -12.629 1.00 95.75 95 MET A N 1
ATOM 741 C CA . MET A 1 95 ? 8.697 0.792 -11.906 1.00 95.75 95 MET A CA 1
ATOM 742 C C . MET A 1 95 ? 7.578 0.931 -10.877 1.00 95.75 95 MET A C 1
ATOM 744 O O . MET A 1 95 ? 6.414 0.946 -11.270 1.00 95.75 95 MET A O 1
ATOM 748 N N . ASP A 1 96 ? 7.933 1.088 -9.604 1.00 94.38 96 ASP A N 1
ATOM 749 C CA . ASP A 1 96 ? 7.034 1.516 -8.520 1.00 94.38 96 ASP A CA 1
ATOM 750 C C . ASP A 1 96 ? 7.877 1.838 -7.262 1.00 94.38 96 ASP A C 1
ATOM 752 O O . ASP A 1 96 ? 9.108 1.889 -7.296 1.00 94.38 96 ASP A O 1
ATOM 756 N N . HIS A 1 97 ? 7.239 2.044 -6.117 1.00 94.81 97 HIS A N 1
ATOM 757 C CA . HIS A 1 97 ? 7.872 2.022 -4.813 1.00 94.81 97 HIS A CA 1
ATOM 758 C C . HIS A 1 97 ? 8.487 0.644 -4.520 1.00 94.81 97 HIS A C 1
ATOM 760 O O . HIS A 1 97 ? 7.934 -0.406 -4.840 1.00 94.81 97 HIS A O 1
ATOM 766 N N . GLY A 1 98 ? 9.629 0.649 -3.836 1.00 93.44 98 GLY A N 1
ATOM 767 C CA . GLY A 1 98 ? 10.298 -0.562 -3.364 1.00 93.44 98 GLY A CA 1
ATOM 768 C C . GLY A 1 98 ? 10.583 -0.506 -1.877 1.00 93.44 98 GLY A C 1
ATOM 769 O O . GLY A 1 98 ? 10.384 0.526 -1.234 1.00 93.44 98 GLY A O 1
ATOM 770 N N . GLY A 1 99 ? 11.014 -1.630 -1.338 1.00 90.81 99 GLY A N 1
ATOM 771 C CA . GLY A 1 99 ? 11.597 -1.798 -0.018 1.00 90.81 99 GLY A CA 1
ATOM 772 C C . GLY A 1 99 ? 12.652 -2.895 -0.103 1.00 90.81 99 GLY A C 1
ATOM 773 O O . GLY A 1 99 ? 12.838 -3.515 -1.151 1.00 90.81 99 GLY A O 1
ATOM 774 N N . HIS A 1 100 ? 13.325 -3.183 1.004 1.00 89.56 100 HIS A N 1
ATOM 775 C CA . HIS A 1 100 ? 14.296 -4.270 1.005 1.00 89.56 100 HIS A CA 1
ATOM 776 C C . HIS A 1 100 ? 13.647 -5.603 0.563 1.00 89.56 100 HIS A C 1
ATOM 778 O O . HIS A 1 100 ? 12.661 -6.037 1.147 1.00 89.56 100 HIS A O 1
ATOM 784 N N . GLN A 1 101 ? 14.191 -6.243 -0.474 1.00 92.62 101 GLN A N 1
ATOM 785 C CA . GLN A 1 101 ? 13.699 -7.477 -1.107 1.00 92.62 101 GLN A CA 1
ATOM 786 C C . GLN A 1 101 ? 12.227 -7.457 -1.564 1.00 92.62 101 GLN A C 1
ATOM 788 O O . GLN A 1 101 ? 11.641 -8.524 -1.769 1.00 92.62 101 GLN A O 1
ATOM 793 N N . ILE A 1 102 ? 11.615 -6.281 -1.741 1.00 94.19 102 ILE A N 1
ATOM 794 C CA . ILE A 1 102 ? 10.206 -6.148 -2.135 1.00 94.19 102 ILE A CA 1
ATOM 795 C C . ILE A 1 102 ? 10.021 -5.012 -3.141 1.00 94.19 102 ILE A C 1
ATOM 797 O O . ILE A 1 102 ? 10.557 -3.919 -2.974 1.00 94.19 102 ILE A O 1
ATOM 801 N N . VAL A 1 103 ? 9.152 -5.227 -4.128 1.00 96.25 103 VAL A N 1
ATOM 802 C CA . VAL A 1 103 ? 8.567 -4.159 -4.952 1.00 96.25 103 VAL A CA 1
ATOM 803 C C . VAL A 1 103 ? 7.069 -4.083 -4.676 1.00 96.25 103 VAL A C 1
ATOM 805 O O . VAL A 1 103 ? 6.392 -5.110 -4.599 1.00 96.25 103 VAL A O 1
ATOM 808 N N . ALA A 1 104 ? 6.548 -2.875 -4.485 1.00 95.56 104 ALA A N 1
ATOM 809 C CA . ALA A 1 104 ? 5.128 -2.655 -4.262 1.00 95.56 104 ALA A CA 1
ATOM 810 C C . ALA A 1 104 ? 4.336 -2.809 -5.566 1.00 95.56 104 ALA A C 1
ATOM 812 O O . ALA A 1 104 ? 4.798 -2.466 -6.648 1.00 95.56 104 ALA A O 1
ATOM 813 N N . PHE A 1 105 ? 3.124 -3.333 -5.432 1.00 95.75 105 PHE A N 1
ATOM 814 C CA . PHE A 1 105 ? 2.054 -3.257 -6.420 1.00 95.75 105 PHE A CA 1
ATOM 815 C C . PHE A 1 105 ? 0.879 -2.510 -5.770 1.00 95.75 105 PHE A C 1
ATOM 817 O O . PHE A 1 105 ? 0.792 -2.491 -4.538 1.00 95.75 105 PHE A O 1
ATOM 824 N N . PRO A 1 106 ? -0.081 -1.966 -6.544 1.00 88.62 106 PRO A N 1
ATOM 825 C CA . PRO A 1 106 ? -1.147 -1.111 -6.011 1.00 88.62 106 PRO A CA 1
ATOM 826 C C . PRO A 1 106 ? -1.881 -1.673 -4.786 1.00 88.62 106 PRO A C 1
ATOM 828 O O . PRO A 1 106 ? -2.220 -0.926 -3.877 1.00 88.62 106 PRO A O 1
ATOM 831 N N . ASN A 1 107 ? -2.099 -2.993 -4.742 1.00 83.31 107 ASN A N 1
ATOM 832 C CA . ASN A 1 107 ? -2.755 -3.677 -3.622 1.00 83.31 107 ASN A CA 1
ATOM 833 C C . ASN A 1 107 ? -1.945 -4.863 -3.069 1.00 83.31 107 ASN A C 1
ATOM 835 O O . ASN A 1 107 ? -2.484 -5.655 -2.300 1.00 83.31 107 ASN A O 1
ATOM 839 N N . GLY A 1 108 ? -0.680 -5.019 -3.462 1.00 89.06 108 GLY A N 1
ATOM 840 C CA . GLY A 1 108 ? 0.108 -6.215 -3.165 1.00 89.06 108 GLY A CA 1
ATOM 841 C C . GLY A 1 108 ? 1.602 -5.936 -3.086 1.00 89.06 108 GLY A C 1
ATOM 842 O O . GLY A 1 108 ? 2.050 -4.802 -3.240 1.00 89.06 108 GLY A O 1
ATOM 843 N N . ILE A 1 109 ? 2.383 -6.981 -2.839 1.00 95.12 109 ILE A N 1
ATOM 844 C CA . ILE A 1 109 ? 3.843 -6.906 -2.779 1.00 95.12 109 ILE A CA 1
ATOM 845 C C . ILE A 1 109 ? 4.455 -8.063 -3.564 1.00 95.12 109 ILE A C 1
ATOM 847 O O . ILE A 1 109 ? 3.998 -9.199 -3.472 1.00 95.12 109 ILE A O 1
ATOM 851 N N . LEU A 1 110 ? 5.488 -7.772 -4.347 1.00 97.44 110 LEU A N 1
ATOM 852 C CA . LEU A 1 110 ? 6.292 -8.769 -5.037 1.00 97.44 110 LEU A CA 1
ATOM 853 C C . LEU A 1 110 ? 7.596 -8.975 -4.268 1.00 97.44 110 LEU A C 1
ATOM 855 O O . LEU A 1 110 ? 8.424 -8.068 -4.207 1.00 97.44 110 LEU A O 1
ATOM 859 N N . HIS A 1 111 ? 7.794 -10.174 -3.722 1.00 95.75 111 HIS A N 1
ATOM 860 C CA . HIS A 1 111 ? 9.045 -10.553 -3.063 1.00 95.75 111 HIS A CA 1
ATOM 861 C C . HIS A 1 111 ? 10.143 -10.881 -4.077 1.00 95.75 111 HIS A C 1
ATOM 863 O O . HIS A 1 111 ? 9.898 -11.543 -5.090 1.00 95.75 111 HIS A O 1
ATOM 869 N N . ALA A 1 112 ? 11.381 -10.512 -3.748 1.00 95.56 112 ALA A N 1
ATOM 870 C CA . ALA A 1 112 ? 12.576 -10.804 -4.536 1.00 95.56 112 ALA A CA 1
ATOM 871 C C . ALA A 1 112 ? 12.708 -12.295 -4.868 1.00 95.56 112 ALA A C 1
ATOM 873 O O . ALA A 1 112 ? 12.968 -12.660 -6.015 1.00 95.56 112 ALA A O 1
ATOM 874 N N . GLN A 1 113 ?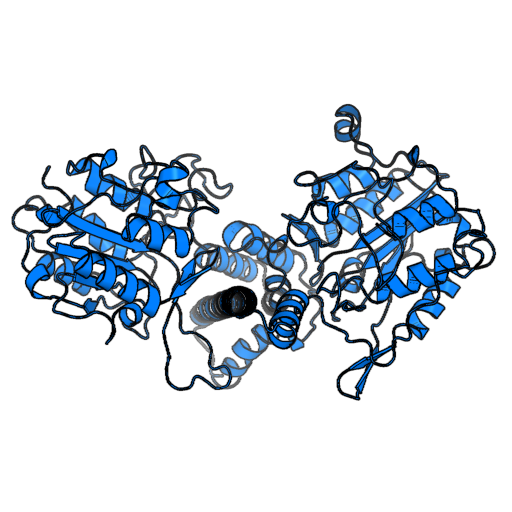 12.473 -13.172 -3.888 1.00 94.06 113 GLN A N 1
ATOM 875 C CA . GLN A 1 113 ? 12.563 -14.617 -4.095 1.00 94.06 113 GLN A CA 1
ATOM 876 C C . GLN A 1 113 ? 11.566 -15.118 -5.150 1.00 94.06 113 GLN A C 1
ATOM 878 O O . GLN A 1 113 ? 11.921 -15.965 -5.966 1.00 94.06 113 GLN A O 1
ATOM 883 N N . ASP A 1 114 ? 10.338 -14.595 -5.161 1.00 97.62 114 ASP A N 1
ATOM 884 C CA . ASP A 1 114 ? 9.302 -15.037 -6.101 1.00 97.62 114 ASP A CA 1
ATOM 885 C C . ASP A 1 114 ? 9.618 -14.582 -7.528 1.00 97.62 114 ASP A C 1
ATOM 887 O O . ASP A 1 114 ? 9.452 -15.355 -8.475 1.00 97.62 114 ASP A O 1
ATOM 891 N N . LEU A 1 115 ? 10.150 -13.363 -7.673 1.00 98.62 115 LEU A N 1
ATOM 892 C CA . LEU A 1 115 ? 10.647 -12.855 -8.948 1.00 98.62 115 LEU A CA 1
ATOM 893 C C . LEU A 1 115 ? 11.798 -13.715 -9.489 1.00 98.62 115 LEU A C 1
ATOM 895 O O . LEU A 1 115 ? 11.718 -14.203 -10.614 1.00 98.62 115 LEU A O 1
ATOM 899 N N . ASN A 1 116 ? 12.843 -13.955 -8.690 1.00 98.44 116 ASN A N 1
ATOM 900 C CA . ASN A 1 116 ? 13.994 -14.755 -9.127 1.00 98.44 116 ASN A CA 1
ATOM 901 C C . ASN A 1 116 ? 13.598 -16.204 -9.437 1.00 98.44 116 ASN A C 1
ATOM 903 O O . ASN A 1 116 ? 14.045 -16.763 -10.437 1.00 98.44 116 ASN A O 1
ATOM 907 N N . ASN A 1 117 ? 12.696 -16.796 -8.649 1.00 98.38 117 ASN A N 1
ATOM 908 C CA . ASN A 1 117 ? 12.151 -18.121 -8.938 1.00 98.38 117 ASN A CA 1
ATOM 909 C C . ASN A 1 117 ? 11.415 -18.158 -10.283 1.00 98.38 117 ASN A C 1
ATOM 911 O O . ASN A 1 117 ? 11.561 -19.131 -11.020 1.00 98.38 117 ASN A O 1
ATOM 915 N N . ALA A 1 118 ? 10.649 -17.118 -10.625 1.00 98.69 118 ALA A N 1
ATOM 916 C CA . ALA A 1 118 ? 9.983 -17.038 -11.921 1.00 98.69 118 ALA A CA 1
ATOM 917 C C . ALA A 1 118 ? 10.981 -16.901 -13.082 1.00 98.69 118 ALA A C 1
ATOM 919 O O . ALA A 1 118 ? 10.798 -17.552 -14.106 1.00 98.69 118 ALA A O 1
ATOM 920 N N . LEU A 1 119 ? 12.058 -16.129 -12.916 1.00 98.81 119 LEU A N 1
ATOM 921 C CA . LEU A 1 119 ? 13.120 -16.008 -13.925 1.00 98.81 119 LEU A CA 1
ATOM 922 C C . LEU A 1 119 ? 13.850 -17.343 -14.147 1.00 98.81 119 LEU A C 1
ATOM 924 O O . LEU A 1 119 ? 14.056 -17.761 -15.287 1.00 98.81 119 LEU A O 1
ATOM 928 N N . ILE A 1 120 ? 14.170 -18.055 -13.062 1.00 98.69 120 ILE A N 1
ATOM 929 C CA . ILE A 1 120 ? 14.753 -19.404 -13.109 1.00 98.69 120 ILE A CA 1
ATOM 930 C C . ILE A 1 120 ? 13.796 -20.388 -13.795 1.00 98.69 120 ILE A C 1
ATOM 932 O O . ILE A 1 120 ? 14.228 -21.211 -14.601 1.00 98.69 120 ILE A O 1
ATOM 936 N N . ASP A 1 121 ? 12.501 -20.323 -13.485 1.00 98.50 121 ASP A N 1
ATOM 937 C CA . ASP A 1 121 ? 11.478 -21.167 -14.103 1.00 98.50 121 ASP A CA 1
ATOM 938 C C . ASP A 1 121 ? 11.364 -20.906 -15.612 1.00 98.50 121 ASP A C 1
ATOM 940 O O . ASP A 1 121 ? 11.387 -21.844 -16.407 1.00 98.50 121 ASP A O 1
ATOM 944 N N . MET A 1 122 ? 11.339 -19.640 -16.033 1.00 98.50 122 MET A N 1
ATOM 945 C CA . MET A 1 122 ? 11.349 -19.278 -17.451 1.00 98.50 122 MET A CA 1
ATOM 946 C C . MET A 1 122 ? 12.584 -19.833 -18.177 1.00 98.50 122 MET A C 1
ATOM 948 O O . MET A 1 122 ? 12.443 -20.389 -19.268 1.00 98.50 122 MET A O 1
ATOM 952 N N . HIS A 1 123 ? 13.771 -19.741 -17.568 1.00 98.44 123 HIS A N 1
ATOM 953 C CA . HIS A 1 123 ? 15.000 -20.298 -18.138 1.00 98.44 123 HIS A CA 1
ATOM 954 C C . HIS A 1 123 ? 14.918 -21.825 -18.290 1.00 98.44 123 HIS A C 1
ATOM 956 O O . HIS A 1 123 ? 15.136 -22.356 -19.377 1.00 98.44 123 HIS A O 1
ATOM 962 N N . LYS A 1 124 ? 14.519 -22.539 -17.227 1.00 98.38 124 LYS A N 1
ATOM 963 C CA . LYS A 1 124 ? 14.365 -24.008 -17.237 1.00 98.38 124 LYS A CA 1
ATOM 964 C C . LYS A 1 124 ? 13.380 -24.498 -18.295 1.00 98.38 124 LYS A C 1
ATOM 966 O O . LYS A 1 124 ? 13.552 -25.586 -18.837 1.00 98.38 124 LYS A O 1
ATOM 971 N N . ASN A 1 125 ? 12.359 -23.699 -18.586 1.00 98.06 125 ASN A N 1
ATOM 972 C CA . ASN A 1 125 ? 11.346 -24.004 -19.589 1.00 98.06 125 ASN A CA 1
ATOM 973 C C . ASN A 1 125 ? 11.687 -23.442 -20.982 1.00 98.06 125 ASN A C 1
ATOM 975 O O . ASN A 1 125 ? 10.805 -23.385 -21.837 1.00 98.06 125 ASN A O 1
ATOM 979 N N . ASN A 1 126 ? 12.942 -23.035 -21.227 1.00 97.88 126 ASN A N 1
ATOM 980 C CA . ASN A 1 126 ? 13.427 -22.527 -22.515 1.00 97.88 126 ASN A CA 1
ATOM 981 C C . ASN A 1 126 ? 12.548 -21.403 -23.086 1.00 97.88 126 ASN A C 1
ATOM 983 O O . ASN A 1 126 ? 12.236 -21.369 -24.277 1.00 97.88 126 ASN A O 1
ATOM 987 N N . ARG A 1 127 ? 12.091 -20.500 -22.215 1.00 97.62 127 ARG A N 1
ATOM 988 C CA . ARG A 1 127 ? 11.147 -19.436 -22.578 1.00 97.62 127 ARG A CA 1
ATOM 989 C C . ARG A 1 127 ? 11.824 -18.198 -23.147 1.00 97.62 127 ARG A C 1
ATOM 991 O O . ARG A 1 127 ? 11.120 -17.266 -23.502 1.00 97.62 127 ARG A O 1
ATOM 998 N N . PHE A 1 128 ? 13.146 -18.156 -23.210 1.00 98.69 128 PHE A N 1
ATOM 999 C CA . PHE A 1 128 ? 13.907 -17.081 -23.838 1.00 98.69 128 PHE A CA 1
ATOM 1000 C C . PHE A 1 128 ? 15.318 -17.571 -24.177 1.00 98.69 128 PHE A C 1
ATOM 1002 O O . PHE A 1 128 ? 15.833 -18.482 -23.526 1.00 98.69 128 PHE A O 1
ATOM 1009 N N . SER A 1 129 ? 15.947 -16.927 -25.158 1.00 98.62 129 SER A N 1
ATOM 1010 C CA . SER A 1 129 ? 17.391 -17.005 -25.410 1.00 98.62 129 SER A CA 1
ATOM 1011 C C . SER A 1 129 ? 18.140 -16.147 -24.390 1.00 98.62 129 SER A C 1
ATOM 1013 O O . SER A 1 129 ? 18.953 -16.663 -23.623 1.00 98.62 129 SER A O 1
ATOM 1015 N N . LYS A 1 130 ? 17.800 -14.851 -24.319 1.00 98.81 130 LYS A N 1
ATOM 1016 C CA . LYS A 1 130 ? 18.347 -13.861 -23.377 1.00 98.81 130 LYS A CA 1
ATOM 1017 C C . LYS A 1 130 ? 17.223 -13.003 -22.790 1.00 98.81 130 LYS A C 1
ATOM 1019 O O . LYS A 1 130 ? 16.262 -12.680 -23.490 1.00 98.81 130 LYS A O 1
ATOM 1024 N N . LEU A 1 131 ? 17.345 -12.622 -21.519 1.00 98.88 131 LEU A N 1
ATOM 1025 C CA . LEU A 1 131 ? 16.391 -11.740 -20.843 1.00 98.88 131 LEU A CA 1
ATOM 1026 C C . LEU A 1 131 ? 17.107 -10.551 -20.200 1.00 98.88 131 LEU A C 1
ATOM 1028 O O . LEU A 1 131 ? 18.095 -10.734 -19.491 1.00 98.88 131 LEU A O 1
ATOM 1032 N N . VAL A 1 132 ? 16.573 -9.348 -20.415 1.00 98.94 132 VAL A N 1
ATOM 1033 C CA . VAL A 1 132 ? 17.040 -8.102 -19.791 1.00 98.94 132 VAL A CA 1
ATOM 1034 C C . VAL A 1 132 ? 15.949 -7.531 -18.891 1.00 98.94 132 VAL A C 1
ATOM 1036 O O . VAL A 1 132 ? 14.798 -7.413 -19.312 1.00 98.94 132 VAL A O 1
ATOM 1039 N N . PHE A 1 133 ? 16.304 -7.170 -17.657 1.00 98.88 133 PHE A N 1
ATOM 1040 C CA . PHE A 1 133 ? 15.374 -6.643 -16.657 1.00 98.88 133 PHE A CA 1
ATOM 1041 C C . PHE A 1 133 ? 15.824 -5.276 -16.137 1.00 98.88 133 PHE A C 1
ATOM 1043 O O . PHE A 1 133 ? 16.866 -5.170 -15.498 1.00 98.88 133 PHE A O 1
ATOM 1050 N N . TYR A 1 134 ? 15.032 -4.227 -16.349 1.00 98.88 134 TYR A N 1
ATOM 1051 C CA . TYR A 1 134 ? 15.254 -2.902 -15.762 1.00 98.88 134 TYR A CA 1
ATOM 1052 C C . TYR A 1 134 ? 14.281 -2.678 -14.603 1.00 98.88 134 TYR A C 1
ATOM 1054 O O . TYR A 1 134 ? 13.065 -2.795 -14.775 1.00 98.88 134 TYR A O 1
ATOM 1062 N N . LEU A 1 135 ? 14.808 -2.343 -13.423 1.00 98.69 135 LEU A N 1
ATOM 1063 C CA . LEU A 1 135 ? 14.010 -2.130 -12.216 1.00 98.69 135 LEU A CA 1
ATOM 1064 C C . LEU A 1 135 ? 14.239 -0.741 -11.608 1.00 98.69 135 LEU A C 1
ATOM 1066 O O . LEU A 1 135 ? 15.307 -0.459 -11.068 1.00 98.69 135 LEU A O 1
ATOM 1070 N N . GLU A 1 136 ? 13.197 0.089 -11.624 1.00 97.75 136 GLU A N 1
ATOM 1071 C CA . GLU A 1 136 ? 13.132 1.374 -10.923 1.00 97.75 136 GLU A CA 1
ATOM 1072 C C . GLU A 1 136 ? 12.325 1.230 -9.630 1.00 97.75 136 GLU A C 1
ATOM 1074 O O . GLU A 1 136 ? 11.098 1.161 -9.657 1.00 97.75 136 GLU A O 1
ATOM 1079 N N . ALA A 1 137 ? 13.020 1.183 -8.497 1.00 96.62 137 ALA A N 1
ATOM 1080 C CA . ALA A 1 137 ? 12.412 1.215 -7.173 1.00 96.62 137 ALA A CA 1
ATOM 1081 C C . ALA A 1 137 ? 13.458 1.602 -6.116 1.00 96.62 137 ALA A C 1
ATOM 1083 O O . ALA A 1 137 ? 14.664 1.421 -6.327 1.00 96.62 137 ALA A O 1
ATOM 1084 N N . CYS A 1 138 ? 13.005 2.073 -4.950 1.00 94.44 138 CYS A N 1
ATOM 1085 C CA . CYS A 1 138 ? 13.878 2.136 -3.774 1.00 94.44 138 CYS A CA 1
ATOM 1086 C C . CYS A 1 138 ? 14.404 0.743 -3.424 1.00 94.44 138 CYS A C 1
ATOM 1088 O O . CYS A 1 138 ? 13.687 -0.245 -3.567 1.00 94.44 138 CYS A O 1
ATOM 1090 N N . GLU A 1 139 ? 15.652 0.690 -2.963 1.00 93.88 139 GLU A N 1
ATOM 1091 C CA . GLU A 1 139 ? 16.357 -0.537 -2.594 1.00 93.88 139 GLU A CA 1
ATOM 1092 C C . GLU A 1 139 ? 16.347 -1.613 -3.701 1.00 93.88 139 GLU A C 1
ATOM 1094 O O . GLU A 1 139 ? 16.519 -2.799 -3.420 1.00 93.88 139 GLU A O 1
ATOM 1099 N N . SER A 1 140 ? 16.169 -1.228 -4.970 1.00 97.19 140 SER A N 1
ATOM 1100 C CA . SER A 1 140 ? 15.943 -2.148 -6.098 1.00 97.19 140 SER A CA 1
ATOM 1101 C C . SER A 1 140 ? 17.063 -3.171 -6.290 1.00 97.19 140 SER A C 1
ATOM 1103 O O . SER A 1 140 ? 16.783 -4.312 -6.654 1.00 97.19 140 SER A O 1
ATOM 1105 N N . GLY A 1 141 ? 18.313 -2.826 -5.962 1.00 96.56 141 GLY A N 1
ATOM 1106 C CA . GLY A 1 141 ? 19.432 -3.775 -5.962 1.00 96.56 141 GLY A CA 1
ATOM 1107 C C . GLY A 1 141 ? 19.194 -5.013 -5.087 1.00 96.56 141 GLY A C 1
ATOM 1108 O O . GLY A 1 141 ? 19.660 -6.107 -5.404 1.00 96.56 141 GLY A O 1
ATOM 1109 N N . SER A 1 142 ? 18.412 -4.881 -4.010 1.00 94.56 142 SER A N 1
ATOM 1110 C CA . SER A 1 142 ? 18.084 -5.991 -3.104 1.00 94.56 142 SER A CA 1
ATOM 1111 C C . SER A 1 142 ? 17.193 -7.055 -3.750 1.00 94.56 142 SER A C 1
ATOM 1113 O O . SER A 1 142 ? 17.111 -8.167 -3.236 1.00 94.56 142 SER A O 1
ATOM 1115 N N . MET A 1 143 ? 16.565 -6.755 -4.891 1.00 97.19 143 MET A N 1
ATOM 1116 C CA . MET A 1 143 ? 15.748 -7.721 -5.627 1.00 97.19 143 MET A CA 1
ATOM 1117 C C . MET A 1 143 ? 16.581 -8.781 -6.350 1.00 97.19 143 MET A C 1
ATOM 1119 O O . MET A 1 143 ? 16.039 -9.829 -6.688 1.00 97.19 143 MET A O 1
ATOM 1123 N N . PHE A 1 144 ? 17.876 -8.540 -6.575 1.00 97.69 144 PHE A N 1
ATOM 1124 C CA . PHE A 1 144 ? 18.749 -9.449 -7.328 1.00 97.69 144 PHE A CA 1
ATOM 1125 C C . PHE A 1 144 ? 20.054 -9.794 -6.598 1.00 97.69 144 PHE A C 1
ATOM 1127 O O . PHE A 1 144 ? 20.632 -10.846 -6.875 1.00 97.69 144 PHE A O 1
ATOM 1134 N N . ASP A 1 145 ? 20.513 -8.961 -5.654 1.00 94.19 145 ASP A N 1
ATOM 1135 C CA . ASP A 1 145 ? 21.748 -9.189 -4.892 1.00 94.19 145 ASP A CA 1
ATOM 1136 C C . ASP A 1 145 ? 21.752 -10.569 -4.216 1.00 94.19 145 ASP A C 1
ATOM 1138 O O . ASP A 1 145 ? 20.939 -10.849 -3.337 1.00 94.19 145 ASP A O 1
ATOM 1142 N N . LYS A 1 146 ? 22.681 -11.437 -4.643 1.00 91.25 146 LYS A N 1
ATOM 1143 C CA . LYS A 1 146 ? 22.825 -12.843 -4.209 1.00 91.25 146 LYS A CA 1
ATOM 1144 C C . LYS A 1 146 ? 21.609 -13.748 -4.465 1.00 91.25 146 LYS A C 1
ATOM 1146 O O . LYS A 1 146 ? 21.596 -14.877 -3.979 1.00 91.25 146 LYS A O 1
ATOM 1151 N N . LEU A 1 147 ? 20.617 -13.280 -5.220 1.00 93.94 147 LEU A N 1
ATOM 1152 C CA . LEU A 1 147 ? 19.404 -14.030 -5.553 1.00 93.94 147 LEU A CA 1
ATOM 1153 C C . LEU A 1 147 ? 19.344 -14.411 -7.033 1.00 93.94 147 LEU A C 1
ATOM 1155 O O . LEU A 1 147 ? 18.879 -15.505 -7.345 1.00 93.94 147 LEU A O 1
ATOM 1159 N N . LEU A 1 148 ? 19.827 -13.541 -7.927 1.00 97.69 148 LEU A N 1
ATOM 1160 C CA . LEU A 1 148 ? 19.823 -13.787 -9.368 1.00 97.69 148 LEU A CA 1
ATOM 1161 C C . LEU A 1 148 ? 21.039 -14.637 -9.775 1.00 97.69 148 LEU A C 1
ATOM 1163 O O . LEU A 1 148 ? 22.171 -14.166 -9.624 1.00 97.69 148 LEU A O 1
ATOM 1167 N N . PRO A 1 149 ? 20.850 -15.860 -10.306 1.00 97.31 149 PRO A N 1
ATOM 1168 C CA . PRO A 1 149 ? 21.962 -16.667 -10.797 1.00 97.31 149 PRO A CA 1
ATOM 1169 C C . PRO A 1 149 ? 22.636 -16.027 -12.016 1.00 97.31 149 PRO A C 1
ATOM 1171 O O . PRO A 1 149 ? 21.992 -15.362 -12.827 1.00 97.31 149 PRO A O 1
ATOM 1174 N N . THR A 1 150 ? 23.936 -16.260 -12.172 1.00 97.94 150 THR A N 1
ATOM 1175 C CA . THR A 1 150 ? 24.735 -15.695 -13.273 1.00 97.94 150 THR A CA 1
ATOM 1176 C C . THR A 1 150 ? 24.768 -16.579 -14.521 1.00 97.94 150 THR A C 1
ATOM 1178 O O . THR A 1 150 ? 25.387 -16.211 -15.509 1.00 97.94 150 THR A O 1
ATOM 1181 N N . ASP A 1 151 ? 24.144 -17.757 -14.482 1.00 97.62 151 ASP A N 1
ATOM 1182 C CA . ASP A 1 151 ? 24.219 -18.809 -15.503 1.00 97.62 151 ASP A CA 1
ATOM 1183 C C . ASP A 1 151 ? 22.858 -19.143 -16.143 1.00 97.62 151 ASP A C 1
ATOM 1185 O O . ASP A 1 151 ? 22.718 -20.162 -16.815 1.00 97.62 151 ASP A O 1
ATOM 1189 N N . ILE A 1 152 ? 21.857 -18.268 -15.977 1.00 98.38 152 ILE A N 1
ATOM 1190 C CA . ILE A 1 152 ? 20.491 -18.463 -16.499 1.00 98.38 152 ILE A CA 1
ATOM 1191 C C . ILE A 1 152 ? 20.122 -17.515 -17.649 1.00 98.38 152 ILE A C 1
ATOM 1193 O O . ILE A 1 152 ? 18.942 -17.329 -17.944 1.00 98.38 152 ILE A O 1
ATOM 1197 N N . ASN A 1 153 ? 21.110 -16.906 -18.313 1.00 98.69 153 ASN A N 1
ATOM 1198 C CA . ASN A 1 153 ? 20.902 -15.981 -19.436 1.00 98.69 153 ASN A CA 1
ATOM 1199 C C . ASN A 1 153 ? 20.017 -14.756 -19.104 1.00 98.69 153 ASN A C 1
ATOM 1201 O O . ASN A 1 153 ? 19.310 -14.239 -19.974 1.00 98.69 153 ASN A O 1
ATOM 1205 N N . VAL A 1 154 ? 20.056 -14.290 -17.855 1.00 98.88 154 VAL A N 1
ATOM 1206 C CA . VAL A 1 154 ? 19.339 -13.094 -17.396 1.00 98.88 154 VAL A CA 1
ATOM 1207 C C . VAL A 1 154 ? 20.342 -12.023 -16.997 1.00 98.88 154 VAL A C 1
ATOM 1209 O O . VAL A 1 154 ? 21.252 -12.302 -16.221 1.00 98.88 154 VAL A O 1
ATOM 1212 N N . TYR A 1 155 ? 20.133 -10.799 -17.467 1.00 98.88 155 TYR A N 1
ATOM 1213 C CA . TYR A 1 155 ? 20.872 -9.607 -17.064 1.00 98.88 155 TYR A CA 1
ATOM 1214 C C . TYR A 1 155 ? 19.906 -8.567 -16.502 1.00 98.88 155 TYR A C 1
ATOM 1216 O O . TYR A 1 155 ? 18.853 -8.313 -17.086 1.00 98.88 155 TYR A O 1
ATOM 1224 N N . ALA A 1 156 ? 20.238 -7.978 -15.357 1.00 98.81 156 ALA A N 1
ATOM 1225 C CA . ALA A 1 156 ? 19.380 -7.000 -14.701 1.00 98.81 156 ALA A CA 1
ATOM 1226 C C . ALA A 1 156 ? 20.133 -5.707 -14.385 1.00 98.81 156 ALA A C 1
ATOM 1228 O O . ALA A 1 156 ? 21.260 -5.758 -13.897 1.00 98.81 156 ALA A O 1
ATOM 1229 N N . ILE A 1 157 ? 19.475 -4.566 -14.602 1.00 98.50 157 ILE A N 1
ATOM 1230 C CA . ILE A 1 157 ? 19.909 -3.244 -14.146 1.00 98.50 157 ILE A CA 1
ATOM 1231 C C . ILE A 1 157 ? 18.904 -2.732 -13.117 1.00 98.50 157 ILE A C 1
ATOM 1233 O O . ILE A 1 157 ? 17.694 -2.732 -13.356 1.00 98.50 157 ILE A O 1
ATOM 1237 N N . THR A 1 158 ? 19.400 -2.263 -11.977 1.00 98.56 158 THR A N 1
ATOM 1238 C CA . THR A 1 158 ? 18.576 -1.636 -10.941 1.00 98.56 158 THR A CA 1
ATOM 1239 C C . THR A 1 158 ? 18.903 -0.167 -10.796 1.00 98.56 158 THR A C 1
ATOM 1241 O O . THR A 1 158 ? 20.040 0.260 -10.991 1.00 98.56 158 THR A O 1
ATOM 1244 N N . ALA A 1 159 ? 17.897 0.604 -10.408 1.00 97.56 159 ALA A N 1
ATOM 1245 C CA . ALA A 1 159 ? 18.017 2.034 -10.211 1.00 97.56 159 ALA A CA 1
ATOM 1246 C C . ALA A 1 159 ? 18.890 2.418 -9.011 1.00 97.56 159 ALA A C 1
ATOM 1248 O O . ALA A 1 159 ? 19.462 3.505 -9.018 1.00 97.56 159 ALA A O 1
ATOM 1249 N N . THR A 1 160 ? 18.981 1.565 -7.988 1.00 96.06 160 THR A N 1
ATOM 1250 C CA . THR A 1 160 ? 19.685 1.857 -6.732 1.00 96.06 160 THR A CA 1
ATOM 1251 C C . THR A 1 160 ? 20.430 0.635 -6.195 1.00 96.06 160 THR A C 1
ATOM 1253 O O . THR A 1 160 ? 20.151 -0.506 -6.588 1.00 96.06 160 THR A O 1
ATOM 1256 N N . LYS A 1 161 ? 21.353 0.858 -5.249 1.00 94.81 161 LYS A N 1
ATOM 1257 C CA . LYS A 1 161 ? 21.913 -0.209 -4.404 1.00 94.81 161 LYS A CA 1
ATOM 1258 C C . LYS A 1 161 ? 20.844 -0.862 -3.507 1.00 94.81 161 LYS A C 1
ATOM 1260 O O . LYS A 1 161 ? 19.787 -0.272 -3.278 1.00 94.81 161 LYS A O 1
ATOM 1265 N N . PRO A 1 162 ? 21.124 -2.052 -2.932 1.00 91.31 162 PRO A N 1
ATOM 1266 C CA . PRO A 1 162 ? 20.212 -2.745 -2.010 1.00 91.31 162 PRO A CA 1
ATOM 1267 C C . PRO A 1 162 ? 19.774 -1.959 -0.767 1.00 91.31 162 PRO A C 1
ATOM 1269 O O . PRO A 1 162 ? 18.844 -2.372 -0.078 1.00 91.31 162 PRO A O 1
ATOM 1272 N N . ASP A 1 163 ? 20.469 -0.875 -0.451 1.00 87.19 163 ASP A N 1
ATOM 1273 C CA . ASP A 1 163 ? 20.302 -0.055 0.740 1.00 87.19 163 ASP A CA 1
ATOM 1274 C C . ASP A 1 163 ? 20.064 1.430 0.422 1.00 87.19 163 ASP A C 1
ATOM 1276 O O . ASP A 1 163 ? 20.230 2.293 1.276 1.00 87.19 163 ASP A O 1
ATOM 1280 N N . GLU A 1 164 ? 19.669 1.747 -0.808 1.00 90.25 164 GLU A N 1
ATOM 1281 C CA . GLU A 1 164 ? 19.584 3.121 -1.294 1.00 90.25 164 GLU A CA 1
ATOM 1282 C C . GLU A 1 164 ? 18.194 3.464 -1.838 1.00 90.25 164 GLU A C 1
ATOM 1284 O O . GLU A 1 164 ? 17.566 2.681 -2.558 1.00 90.25 164 GLU A O 1
ATOM 1289 N N . LEU A 1 165 ? 17.735 4.677 -1.526 1.00 90.62 165 LEU A N 1
ATOM 1290 C CA . LEU A 1 165 ? 16.464 5.225 -1.992 1.00 90.62 165 LEU A CA 1
ATOM 1291 C C . LEU A 1 165 ? 16.531 5.666 -3.460 1.00 90.62 165 LEU A C 1
ATOM 1293 O O . LEU A 1 165 ? 17.557 6.151 -3.931 1.00 90.62 165 LEU A O 1
ATOM 1297 N N . GLY A 1 166 ? 15.400 5.551 -4.158 1.00 91.62 166 GLY A N 1
ATOM 1298 C CA . GLY A 1 166 ? 15.199 6.128 -5.489 1.00 91.62 166 GLY A CA 1
ATOM 1299 C C . GLY A 1 166 ? 14.691 7.570 -5.424 1.00 91.62 166 GLY A C 1
ATOM 1300 O O . GLY A 1 166 ? 14.168 8.015 -4.390 1.00 91.62 166 GLY A O 1
ATOM 1301 N N . TRP A 1 167 ? 14.795 8.281 -6.551 1.00 92.81 167 TRP A N 1
ATOM 1302 C CA . TRP A 1 167 ? 14.485 9.709 -6.646 1.00 92.81 167 TRP A CA 1
ATOM 1303 C C . TRP A 1 167 ? 13.515 10.037 -7.786 1.00 92.81 167 TRP A C 1
ATOM 1305 O O . TRP A 1 167 ? 13.673 9.587 -8.922 1.00 92.81 167 TRP A O 1
ATOM 1315 N N . PHE A 1 168 ? 12.527 10.872 -7.474 1.00 93.62 168 PHE A N 1
ATOM 1316 C CA . PHE A 1 168 ? 11.703 11.588 -8.442 1.00 93.62 168 PHE A CA 1
ATOM 1317 C C . PHE A 1 168 ? 12.394 12.883 -8.869 1.00 93.62 168 PHE A C 1
ATOM 1319 O O . PHE A 1 168 ? 13.090 13.520 -8.076 1.00 93.62 168 PHE A O 1
ATOM 1326 N N . CYS A 1 169 ? 12.153 13.288 -10.110 1.00 91.94 169 CYS A N 1
ATOM 1327 C CA . CYS A 1 169 ? 12.610 14.545 -10.690 1.00 91.94 169 CYS A CA 1
ATOM 1328 C C . CYS A 1 169 ? 11.470 15.195 -11.493 1.00 91.94 169 CYS A C 1
ATOM 1330 O O . CYS A 1 169 ? 10.345 14.685 -11.531 1.00 91.94 169 CYS A O 1
ATOM 1332 N N . TYR A 1 170 ? 11.747 16.334 -12.134 1.00 91.38 170 TYR A N 1
ATOM 1333 C CA . TYR A 1 170 ? 10.798 16.980 -13.043 1.00 91.38 170 TYR A CA 1
ATOM 1334 C C . TYR A 1 170 ? 9.499 17.411 -12.345 1.00 91.38 170 TYR A C 1
ATOM 1336 O O . TYR A 1 170 ? 8.398 17.077 -12.784 1.00 91.38 170 TYR A O 1
ATOM 1344 N N . HIS A 1 171 ? 9.632 18.168 -11.249 1.00 91.75 171 HIS A N 1
ATOM 1345 C CA . HIS A 1 171 ? 8.493 18.816 -10.601 1.00 91.75 171 HIS A CA 1
ATOM 1346 C C . HIS A 1 171 ? 7.910 19.912 -11.499 1.00 91.75 171 HIS A C 1
ATOM 1348 O O . HIS A 1 171 ? 8.552 20.932 -11.762 1.00 91.75 171 HIS A O 1
ATOM 1354 N N . ASP A 1 172 ? 6.670 19.727 -11.942 1.00 91.31 172 ASP A N 1
ATOM 1355 C CA . ASP A 1 172 ? 5.945 20.719 -12.725 1.00 91.31 172 ASP A CA 1
ATOM 1356 C C . ASP A 1 172 ? 5.057 21.567 -11.812 1.00 91.31 172 ASP A C 1
ATOM 1358 O O . ASP A 1 172 ? 3.950 21.183 -11.449 1.00 91.31 172 ASP A O 1
ATOM 1362 N N . ALA A 1 173 ? 5.540 22.749 -11.431 1.00 86.81 173 ALA A N 1
ATOM 1363 C CA . ALA A 1 173 ? 4.815 23.636 -10.519 1.00 86.81 173 ALA A CA 1
ATOM 1364 C C . ALA A 1 173 ? 3.632 24.381 -11.176 1.00 86.81 173 ALA A C 1
ATOM 1366 O O . ALA A 1 173 ? 2.809 24.968 -10.473 1.00 86.81 173 ALA A O 1
ATOM 1367 N N . LYS A 1 174 ? 3.561 24.419 -12.514 1.00 86.50 174 LYS A N 1
ATOM 1368 C CA . LYS A 1 174 ? 2.640 25.301 -13.250 1.00 86.50 174 LYS A CA 1
ATOM 1369 C C . LYS A 1 174 ? 1.341 24.610 -13.646 1.00 86.50 174 LYS A C 1
ATOM 1371 O O . LYS A 1 174 ? 0.267 25.162 -13.415 1.00 86.50 174 LYS A O 1
ATOM 1376 N N . VAL A 1 175 ? 1.443 23.445 -14.276 1.00 91.75 175 VAL A N 1
ATOM 1377 C CA . VAL A 1 175 ? 0.324 22.752 -14.915 1.00 91.75 175 VAL A CA 1
ATOM 1378 C C . VAL A 1 175 ? -0.117 21.592 -14.034 1.00 91.75 175 VAL A C 1
ATOM 1380 O O . VAL A 1 175 ? -1.213 21.633 -13.479 1.00 91.75 175 VAL A O 1
ATOM 1383 N N . TYR A 1 176 ? 0.747 20.595 -13.861 1.00 92.75 176 TYR A N 1
ATOM 1384 C CA . TYR A 1 176 ? 0.422 19.314 -13.233 1.00 92.75 176 TYR A CA 1
ATOM 1385 C C . TYR A 1 176 ? 0.564 19.319 -11.714 1.00 92.75 176 TYR A C 1
ATOM 1387 O O . TYR A 1 176 ? -0.057 18.490 -11.053 1.00 92.75 176 TYR A O 1
ATOM 1395 N N . LYS A 1 177 ? 1.345 20.252 -11.155 1.00 92.50 177 LYS A N 1
ATOM 1396 C CA . LYS A 1 177 ? 1.522 20.429 -9.705 1.00 92.50 177 LYS A CA 1
ATOM 1397 C C . LYS A 1 177 ? 1.993 19.152 -9.002 1.00 92.50 177 LYS A C 1
ATOM 1399 O O . LYS A 1 177 ? 1.526 18.831 -7.911 1.00 92.50 177 LYS A O 1
ATOM 1404 N N . THR A 1 178 ? 2.872 18.401 -9.669 1.00 94.44 178 THR A N 1
ATOM 1405 C CA . THR A 1 178 ? 3.435 17.128 -9.199 1.00 94.44 178 THR A CA 1
ATOM 1406 C C . THR A 1 178 ? 4.765 16.816 -9.899 1.00 94.44 178 THR A C 1
ATOM 1408 O O . THR A 1 178 ? 5.175 17.528 -10.817 1.00 94.44 178 THR A O 1
ATOM 1411 N N . TYR A 1 179 ? 5.446 15.753 -9.471 1.00 94.56 179 TYR A N 1
ATOM 1412 C CA . TYR A 1 179 ? 6.630 15.208 -10.139 1.00 94.56 179 TYR A CA 1
ATOM 1413 C C . TYR A 1 179 ? 6.219 14.315 -11.310 1.00 94.56 179 TYR A C 1
ATOM 1415 O O . TYR A 1 179 ? 5.312 13.493 -11.181 1.00 94.56 179 TYR A O 1
ATOM 1423 N N . LEU A 1 180 ? 6.882 14.483 -12.453 1.00 94.69 180 LEU A N 1
ATOM 1424 C CA . LEU A 1 180 ? 6.483 13.843 -13.709 1.00 94.69 180 LEU A CA 1
ATOM 1425 C C . LEU A 1 180 ? 7.287 12.588 -14.053 1.00 94.69 180 LEU A C 1
ATOM 1427 O O . LEU A 1 180 ? 6.871 11.834 -14.931 1.00 94.69 180 LEU A O 1
ATOM 1431 N N . ALA A 1 181 ? 8.436 12.373 -13.410 1.00 93.69 181 ALA A N 1
ATOM 1432 C CA . ALA A 1 181 ? 9.307 11.252 -13.734 1.00 93.69 181 ALA A CA 1
ATOM 1433 C C . ALA A 1 181 ? 10.227 10.850 -12.576 1.00 93.69 181 ALA A C 1
ATOM 1435 O O . ALA A 1 181 ? 10.347 11.556 -11.572 1.00 93.69 181 ALA A O 1
ATOM 1436 N N . THR A 1 182 ? 10.905 9.716 -12.741 1.00 94.12 182 THR A N 1
ATOM 1437 C CA . THR A 1 182 ? 11.966 9.246 -11.843 1.00 94.12 182 THR A CA 1
ATOM 1438 C C . THR A 1 182 ? 13.315 9.286 -12.528 1.00 94.12 182 THR A C 1
ATOM 1440 O O . THR A 1 182 ? 13.422 9.200 -13.753 1.00 94.12 182 THR A O 1
ATOM 1443 N N . PHE A 1 183 ? 14.356 9.476 -11.728 1.00 92.44 183 PHE A N 1
ATOM 1444 C CA . PHE A 1 183 ? 15.644 9.910 -12.237 1.00 92.44 183 PHE A CA 1
ATOM 1445 C C . PHE A 1 183 ? 16.351 8.842 -13.078 1.00 92.44 183 PHE A C 1
ATOM 1447 O O . PHE A 1 183 ? 16.780 9.136 -14.194 1.00 92.44 183 PHE A O 1
ATOM 1454 N N . PHE A 1 184 ? 16.394 7.592 -12.604 1.00 94.69 184 PHE A N 1
ATOM 1455 C CA . PHE A 1 184 ? 16.949 6.485 -13.385 1.00 94.69 184 PHE A CA 1
ATOM 1456 C C . PHE A 1 184 ? 16.125 6.241 -14.655 1.00 94.69 184 PHE A C 1
ATOM 1458 O O . PHE A 1 184 ? 16.700 6.114 -15.737 1.00 94.69 184 PHE A O 1
ATOM 1465 N N . ALA A 1 185 ? 14.790 6.251 -14.549 1.00 94.25 185 ALA A N 1
ATOM 1466 C CA . ALA A 1 185 ? 13.904 6.077 -15.696 1.00 94.25 185 ALA A CA 1
ATOM 1467 C C . ALA A 1 185 ? 14.148 7.113 -16.803 1.00 94.25 185 ALA A C 1
ATOM 1469 O O . ALA A 1 185 ? 14.254 6.753 -17.973 1.00 94.25 185 ALA A O 1
ATOM 1470 N N . VAL A 1 186 ? 14.266 8.396 -16.447 1.00 92.69 186 VAL A N 1
ATOM 1471 C CA . VAL A 1 186 ? 14.556 9.465 -17.415 1.00 92.69 186 VAL A CA 1
ATOM 1472 C C . VAL A 1 186 ? 15.872 9.211 -18.133 1.00 92.69 186 VAL A C 1
ATOM 1474 O O . VAL A 1 186 ? 15.918 9.345 -19.352 1.00 92.69 186 VAL A O 1
ATOM 1477 N N . ASN A 1 187 ? 16.921 8.833 -17.405 1.00 92.88 187 ASN A N 1
ATOM 1478 C CA . ASN A 1 187 ? 18.251 8.719 -17.988 1.00 92.88 187 ASN A CA 1
ATOM 1479 C C . ASN A 1 187 ? 18.344 7.583 -19.015 1.00 92.88 187 ASN A C 1
ATOM 1481 O O . ASN A 1 187 ? 18.872 7.822 -20.097 1.00 92.88 187 ASN A O 1
ATOM 1485 N N . TRP A 1 188 ? 17.779 6.398 -18.752 1.00 95.06 188 TRP A N 1
ATOM 1486 C CA . TRP A 1 188 ? 17.802 5.317 -19.753 1.00 95.06 188 TRP A CA 1
ATOM 1487 C C . TRP A 1 188 ? 16.859 5.586 -20.938 1.00 95.06 188 TRP A C 1
ATOM 1489 O O . TRP A 1 188 ? 17.158 5.199 -22.069 1.00 95.06 188 TRP A O 1
ATOM 1499 N N . LEU A 1 189 ? 15.728 6.267 -20.704 1.00 94.38 189 LEU A N 1
ATOM 1500 C CA . LEU A 1 189 ? 14.780 6.620 -21.766 1.00 94.38 189 LEU A CA 1
ATOM 1501 C C . LEU A 1 189 ? 15.368 7.665 -22.716 1.00 94.38 189 LEU A C 1
ATOM 1503 O O . LEU A 1 189 ? 15.357 7.454 -23.923 1.00 94.38 189 LEU A O 1
ATOM 1507 N N . VAL A 1 190 ? 15.919 8.757 -22.178 1.00 90.38 190 VAL A N 1
ATOM 1508 C CA . VAL A 1 190 ? 16.552 9.823 -22.974 1.00 90.38 190 VAL A CA 1
ATOM 1509 C C . VAL A 1 190 ? 17.728 9.278 -23.777 1.00 90.38 190 VAL A C 1
ATOM 1511 O O . VAL A 1 190 ? 17.892 9.643 -24.940 1.00 90.38 190 VAL A O 1
ATOM 1514 N N . ASP A 1 191 ? 18.528 8.401 -23.177 1.00 92.44 191 ASP A N 1
ATOM 1515 C CA . ASP A 1 191 ? 19.623 7.714 -23.854 1.00 92.44 191 ASP A CA 1
ATOM 1516 C C . ASP A 1 191 ? 19.124 6.893 -25.055 1.00 92.44 191 ASP A C 1
ATOM 1518 O O . ASP A 1 191 ? 19.520 7.143 -26.194 1.00 92.44 191 ASP A O 1
ATOM 1522 N N . SER A 1 192 ? 18.127 6.034 -24.822 1.00 93.06 192 SER A N 1
ATOM 1523 C CA . SER A 1 192 ? 17.499 5.199 -25.858 1.00 93.06 192 SER A CA 1
ATOM 1524 C C . SER A 1 192 ? 16.842 6.008 -26.989 1.00 93.06 192 SER A C 1
ATOM 1526 O O . SER A 1 192 ? 16.688 5.515 -28.107 1.00 93.06 192 SER A O 1
ATOM 1528 N N . GLU A 1 193 ? 16.411 7.242 -26.717 1.00 89.06 193 GLU A N 1
ATOM 1529 C CA . GLU A 1 193 ? 15.873 8.164 -27.725 1.00 89.06 193 GLU A CA 1
ATOM 1530 C C . GLU A 1 193 ? 16.961 8.919 -28.502 1.00 89.06 193 GLU A C 1
ATOM 1532 O O . GLU A 1 193 ? 16.693 9.428 -29.594 1.00 89.06 193 GLU A O 1
ATOM 1537 N N . SER A 1 194 ? 18.164 9.032 -27.936 1.00 86.38 194 SER A N 1
ATOM 1538 C CA . SER A 1 194 ? 19.246 9.879 -28.451 1.00 86.38 194 SER A CA 1
ATOM 1539 C C . SER A 1 194 ? 20.294 9.109 -29.253 1.00 86.38 194 SER A C 1
ATOM 1541 O O . SER A 1 194 ? 20.995 9.722 -30.063 1.00 86.38 194 SER A O 1
ATOM 1543 N N . HIS A 1 195 ? 20.385 7.791 -29.073 1.00 86.88 195 HIS A N 1
ATOM 1544 C CA . HIS A 1 195 ? 21.390 6.939 -29.706 1.00 86.88 195 HIS A CA 1
ATOM 1545 C C . HIS A 1 195 ? 20.780 5.884 -30.643 1.00 86.88 195 HIS A C 1
ATOM 1547 O O . HIS A 1 195 ? 19.591 5.565 -30.593 1.00 86.88 195 HIS A O 1
ATOM 1553 N N . ASP A 1 196 ? 21.601 5.358 -31.561 1.00 90.12 196 ASP A N 1
ATOM 1554 C CA . ASP A 1 196 ? 21.196 4.260 -32.444 1.00 90.12 196 ASP A CA 1
ATOM 1555 C C . ASP A 1 196 ? 21.262 2.928 -31.675 1.00 90.12 196 ASP A C 1
ATOM 1557 O O . ASP A 1 196 ? 22.369 2.492 -31.332 1.00 90.12 196 ASP A O 1
ATOM 1561 N N . PRO A 1 197 ? 20.128 2.229 -31.459 1.00 93.19 197 PRO A N 1
ATOM 1562 C CA . PRO A 1 197 ? 20.117 0.986 -30.694 1.00 93.19 197 PRO A CA 1
ATOM 1563 C C . PRO A 1 197 ? 20.907 -0.148 -31.370 1.00 93.19 197 PRO A C 1
ATOM 1565 O O . PRO A 1 197 ? 21.205 -1.156 -30.733 1.00 93.19 197 PRO A O 1
ATOM 1568 N N . LYS A 1 198 ? 21.253 -0.035 -32.662 1.00 95.25 198 LYS A N 1
ATOM 1569 C CA . LYS A 1 198 ? 22.119 -1.007 -33.358 1.00 95.25 198 LYS A CA 1
ATOM 1570 C C . LYS A 1 198 ? 23.602 -0.821 -33.072 1.00 95.25 198 LYS A C 1
ATOM 1572 O O . LYS A 1 198 ? 24.390 -1.695 -33.413 1.00 95.25 198 LYS A O 1
ATOM 1577 N N . VAL A 1 199 ? 23.979 0.339 -32.548 1.00 95.31 199 VAL A N 1
ATOM 1578 C CA . VAL A 1 199 ? 25.371 0.702 -32.280 1.00 95.31 199 VAL A CA 1
ATOM 1579 C C . VAL A 1 199 ? 25.640 0.617 -30.789 1.00 95.31 199 VAL A C 1
ATOM 1581 O O . VAL A 1 199 ? 26.639 0.031 -30.382 1.00 95.31 199 VAL A O 1
ATOM 1584 N N . GLU A 1 200 ? 24.737 1.164 -29.982 1.00 96.69 200 GLU A N 1
ATOM 1585 C CA . GLU A 1 200 ? 24.876 1.176 -28.535 1.00 96.69 200 GLU A CA 1
ATOM 1586 C C . GLU A 1 200 ? 24.619 -0.209 -27.926 1.00 96.69 200 GLU A C 1
ATOM 1588 O O . GLU A 1 200 ? 23.670 -0.912 -28.284 1.00 96.69 200 GLU A O 1
ATOM 1593 N N . SER A 1 201 ? 25.501 -0.612 -27.018 1.00 98.62 201 SER A N 1
ATOM 1594 C CA . SER A 1 201 ? 25.363 -1.805 -26.181 1.00 98.62 201 SER A CA 1
ATOM 1595 C C . SER A 1 201 ? 24.662 -1.487 -24.863 1.00 98.62 201 SER A C 1
ATOM 1597 O O . SER A 1 201 ? 24.662 -0.345 -24.403 1.00 98.62 201 SER A O 1
ATOM 1599 N N . LEU A 1 202 ? 24.109 -2.516 -24.220 1.00 98.69 202 LEU A N 1
ATOM 1600 C CA . LEU A 1 202 ? 23.541 -2.399 -22.873 1.00 98.69 202 LEU A CA 1
ATOM 1601 C C . LEU A 1 202 ? 24.568 -1.862 -21.859 1.00 98.69 202 LEU A C 1
ATOM 1603 O O . LEU A 1 202 ? 24.219 -1.063 -20.993 1.00 98.69 202 LEU A O 1
ATOM 1607 N N . GLU A 1 203 ? 25.840 -2.245 -21.992 1.00 98.62 203 GLU A N 1
ATOM 1608 C CA . GLU A 1 203 ? 26.937 -1.763 -21.148 1.00 98.62 203 GLU A CA 1
ATOM 1609 C C . GLU A 1 203 ? 27.210 -0.269 -21.358 1.00 98.62 203 GLU A C 1
ATOM 1611 O O . GLU A 1 203 ? 27.382 0.476 -20.395 1.00 98.62 203 GLU A O 1
ATOM 1616 N N . GLN A 1 204 ? 27.203 0.202 -22.609 1.00 98.50 204 GLN A N 1
ATOM 1617 C CA . GLN A 1 204 ? 27.367 1.629 -22.907 1.00 98.50 204 GLN A CA 1
ATOM 1618 C C . GLN A 1 204 ? 26.219 2.460 -22.328 1.00 98.50 204 GLN A C 1
ATOM 1620 O O . GLN A 1 204 ? 26.483 3.475 -21.680 1.00 98.50 204 GLN A O 1
ATOM 1625 N N . GLN A 1 205 ? 24.979 1.986 -22.466 1.00 98.12 205 GLN A N 1
ATOM 1626 C CA . GLN A 1 205 ? 23.822 2.620 -21.836 1.00 98.12 205 GLN A CA 1
ATOM 1627 C C . GLN A 1 205 ? 23.941 2.617 -20.303 1.00 98.12 205 GLN A C 1
ATOM 1629 O O . GLN A 1 205 ? 23.658 3.623 -19.651 1.00 98.12 205 GLN A O 1
ATOM 1634 N N . TYR A 1 206 ? 24.391 1.518 -19.691 1.00 98.38 206 TYR A N 1
ATOM 1635 C CA . TYR A 1 206 ? 24.615 1.464 -18.245 1.00 98.38 206 TYR A CA 1
ATOM 1636 C C . TYR A 1 206 ? 25.642 2.502 -17.772 1.00 98.38 206 TYR A C 1
ATOM 1638 O O . TYR A 1 206 ? 25.404 3.213 -16.790 1.00 98.38 206 TYR A O 1
ATOM 1646 N N . GLU A 1 207 ? 26.763 2.635 -18.480 1.00 97.94 207 GLU A N 1
ATOM 1647 C CA . GLU A 1 207 ? 27.783 3.633 -18.163 1.00 97.94 207 GLU A CA 1
ATOM 1648 C C . GLU A 1 207 ? 27.279 5.068 -18.392 1.00 97.94 207 GLU A C 1
ATOM 1650 O O . GLU A 1 207 ? 27.564 5.954 -17.578 1.00 97.94 207 GLU A O 1
ATOM 1655 N N . TYR A 1 208 ? 26.449 5.301 -19.418 1.00 95.75 208 TYR A N 1
ATOM 1656 C CA . TYR A 1 208 ? 25.739 6.571 -19.590 1.00 95.75 208 TYR A CA 1
ATOM 1657 C C . TYR A 1 208 ? 24.860 6.884 -18.373 1.00 95.75 208 TYR A C 1
ATOM 1659 O O . TYR A 1 208 ? 24.972 7.964 -17.787 1.00 95.75 208 TYR A O 1
ATOM 1667 N N . ILE A 1 209 ? 24.026 5.931 -17.946 1.00 94.88 209 ILE A N 1
ATOM 1668 C CA . ILE A 1 209 ? 23.133 6.085 -16.790 1.00 94.88 209 ILE A CA 1
ATOM 1669 C C . ILE A 1 209 ? 23.945 6.404 -15.532 1.00 94.88 209 ILE A C 1
ATOM 1671 O O . ILE A 1 209 ? 23.640 7.371 -14.835 1.00 94.88 209 ILE A O 1
ATOM 1675 N N . LYS A 1 210 ? 25.021 5.660 -15.255 1.00 94.00 210 LYS A N 1
ATOM 1676 C CA . LYS A 1 210 ? 25.905 5.929 -14.108 1.00 94.00 210 LYS A CA 1
ATOM 1677 C C . LYS A 1 210 ? 26.506 7.328 -14.140 1.00 94.00 210 LYS A C 1
ATOM 1679 O O . LYS A 1 210 ? 26.551 7.994 -13.106 1.00 94.00 210 LYS A O 1
ATOM 1684 N N . ALA A 1 211 ? 26.950 7.787 -15.306 1.00 92.06 211 ALA A N 1
ATOM 1685 C CA . ALA A 1 211 ? 27.510 9.124 -15.456 1.00 92.06 211 ALA A CA 1
ATOM 1686 C C . ALA A 1 211 ? 26.452 10.226 -15.257 1.00 92.06 211 ALA A C 1
ATOM 1688 O O . ALA A 1 211 ? 26.759 11.288 -14.705 1.00 92.06 211 ALA A O 1
ATOM 1689 N N . LYS A 1 212 ? 25.206 9.983 -15.686 1.00 90.62 212 LYS A N 1
ATOM 1690 C CA . LYS A 1 212 ? 24.095 10.947 -15.613 1.00 90.62 212 LYS A CA 1
ATOM 1691 C C . LYS A 1 212 ? 23.294 10.903 -14.319 1.00 90.62 212 LYS A C 1
ATOM 1693 O O . LYS A 1 212 ? 22.610 11.877 -14.022 1.00 90.62 212 LYS A O 1
ATOM 1698 N N . ASN A 1 213 ? 23.434 9.861 -13.507 1.00 89.06 213 ASN A N 1
ATOM 1699 C CA . ASN A 1 213 ? 22.750 9.718 -12.223 1.00 89.06 213 ASN A CA 1
ATOM 1700 C C . ASN A 1 213 ? 23.363 10.571 -11.085 1.00 89.06 213 ASN A C 1
ATOM 1702 O O . ASN A 1 213 ? 23.334 10.174 -9.919 1.00 89.06 213 ASN A O 1
ATOM 1706 N N . ASN A 1 214 ? 23.891 11.756 -11.394 1.00 89.38 214 ASN A N 1
ATOM 1707 C CA . ASN A 1 214 ? 24.387 12.720 -10.411 1.00 89.38 214 ASN A CA 1
ATOM 1708 C C . ASN A 1 214 ? 23.466 13.943 -10.370 1.00 89.38 214 ASN A C 1
ATOM 1710 O O . ASN A 1 214 ? 23.104 14.479 -11.417 1.00 89.38 214 ASN A O 1
ATOM 1714 N N . PHE A 1 215 ? 23.110 14.402 -9.174 1.00 86.94 215 PHE A N 1
ATOM 1715 C CA . PHE A 1 215 ? 22.243 15.562 -8.977 1.00 86.94 215 PHE A CA 1
ATOM 1716 C C . PHE A 1 215 ? 22.681 16.390 -7.770 1.00 86.94 215 PHE A C 1
ATOM 1718 O O . PHE A 1 215 ? 23.405 15.907 -6.905 1.00 86.94 215 PHE A O 1
ATOM 1725 N N . THR A 1 216 ? 22.259 17.655 -7.714 1.00 83.88 216 THR A N 1
ATOM 1726 C CA . THR A 1 216 ? 22.550 18.538 -6.575 1.00 83.88 216 THR A CA 1
ATOM 1727 C C . THR A 1 216 ? 21.280 18.792 -5.778 1.00 83.88 216 THR A C 1
ATOM 1729 O O . THR A 1 216 ? 20.272 19.203 -6.345 1.00 83.88 216 THR A O 1
ATOM 1732 N N . MET A 1 217 ? 21.344 18.597 -4.465 1.00 81.12 217 MET A N 1
ATOM 1733 C CA . MET A 1 217 ? 20.272 18.916 -3.523 1.00 81.12 217 MET A CA 1
ATOM 1734 C C . MET A 1 217 ? 20.894 19.625 -2.318 1.00 81.12 217 MET A C 1
ATOM 1736 O O . MET A 1 217 ? 21.938 19.207 -1.830 1.00 81.12 217 MET A O 1
ATOM 1740 N N . ASP A 1 218 ? 20.319 20.751 -1.893 1.00 79.88 218 ASP A N 1
ATOM 1741 C CA . ASP A 1 218 ? 20.819 21.558 -0.764 1.00 79.88 218 ASP A CA 1
ATOM 1742 C C . ASP A 1 218 ? 22.318 21.922 -0.842 1.00 79.88 218 ASP A C 1
ATOM 1744 O O . ASP A 1 218 ? 23.030 21.999 0.159 1.00 79.88 218 ASP A O 1
ATOM 1748 N N . GLY A 1 219 ? 22.819 22.146 -2.063 1.00 80.88 219 GLY A N 1
ATOM 1749 C CA . GLY A 1 219 ? 24.227 22.467 -2.318 1.00 80.88 219 GLY A CA 1
ATOM 1750 C C . GLY A 1 219 ? 25.188 21.279 -2.189 1.00 80.88 219 GLY A C 1
ATOM 1751 O O . GLY A 1 219 ? 26.399 21.477 -2.282 1.00 80.88 219 GLY A O 1
ATOM 1752 N N . GLN A 1 220 ? 24.677 20.061 -2.000 1.00 83.69 220 GLN A N 1
ATOM 1753 C CA . GLN A 1 220 ? 25.453 18.825 -1.967 1.00 83.69 220 GLN A CA 1
ATOM 1754 C C . GLN A 1 220 ? 25.212 18.000 -3.229 1.00 83.69 220 GLN A C 1
ATOM 1756 O O . GLN A 1 220 ? 24.094 17.923 -3.738 1.00 83.69 220 GLN A O 1
ATOM 1761 N N . VAL A 1 221 ? 26.278 17.384 -3.740 1.00 86.56 221 VAL A N 1
ATOM 1762 C CA . VAL A 1 221 ? 26.191 16.452 -4.865 1.00 86.56 221 VAL A CA 1
ATOM 1763 C C . VAL A 1 221 ? 25.809 15.078 -4.328 1.00 86.56 221 VAL A C 1
ATOM 1765 O O . VAL A 1 221 ? 26.480 14.534 -3.452 1.00 86.56 221 VAL A O 1
ATOM 1768 N N . HIS A 1 222 ? 24.743 14.522 -4.885 1.00 87.44 222 HIS A N 1
ATOM 1769 C CA . HIS A 1 222 ? 24.245 13.184 -4.625 1.00 87.44 222 HIS A CA 1
ATOM 1770 C C . HIS A 1 222 ? 24.349 12.340 -5.896 1.00 87.44 222 HIS A C 1
ATOM 1772 O O . HIS A 1 222 ? 24.239 12.846 -7.016 1.00 87.44 222 HIS A O 1
ATOM 1778 N N . THR A 1 223 ? 24.519 11.036 -5.713 1.00 90.25 223 THR A N 1
ATOM 1779 C CA . THR A 1 223 ? 24.569 10.059 -6.801 1.00 90.25 223 THR A CA 1
ATOM 1780 C C . THR A 1 223 ? 23.542 8.977 -6.520 1.00 90.25 223 THR A C 1
ATOM 1782 O O . THR A 1 223 ? 23.528 8.441 -5.415 1.00 90.25 223 THR A O 1
ATOM 1785 N N . GLN A 1 224 ? 22.709 8.656 -7.511 1.00 92.81 224 GLN A N 1
ATOM 1786 C CA . GLN A 1 224 ? 21.831 7.488 -7.476 1.00 92.81 224 GLN A CA 1
ATOM 1787 C C . GLN A 1 224 ? 22.554 6.291 -8.121 1.00 92.81 224 GLN A C 1
ATOM 1789 O O . GLN A 1 224 ? 22.771 6.259 -9.336 1.00 92.81 224 GLN A O 1
ATOM 1794 N N . HIS A 1 225 ? 22.964 5.301 -7.326 1.00 96.12 225 HIS A N 1
ATOM 1795 C CA . HIS A 1 225 ? 23.916 4.281 -7.781 1.00 96.12 225 HIS A CA 1
ATOM 1796 C C . HIS A 1 225 ? 23.231 3.096 -8.477 1.00 96.12 225 HIS A C 1
ATOM 1798 O O . HIS A 1 225 ? 22.914 2.084 -7.845 1.00 96.12 225 HIS A O 1
ATOM 1804 N N . ALA A 1 226 ? 23.087 3.173 -9.800 1.00 97.31 226 ALA A N 1
ATOM 1805 C CA . ALA A 1 226 ? 22.591 2.052 -10.595 1.00 97.31 226 ALA A CA 1
ATOM 1806 C C . ALA A 1 226 ? 23.510 0.816 -10.483 1.00 97.31 226 ALA A C 1
ATOM 1808 O O . ALA A 1 226 ? 24.738 0.944 -10.517 1.00 97.31 226 ALA A O 1
ATOM 1809 N N . GLN A 1 227 ? 22.937 -0.384 -10.368 1.00 98.06 227 GLN A N 1
ATOM 1810 C CA . GLN A 1 227 ? 23.680 -1.648 -10.231 1.00 98.06 227 GLN A CA 1
ATOM 1811 C C . GLN A 1 227 ? 23.353 -2.617 -11.372 1.00 98.06 227 GLN A C 1
ATOM 1813 O O . GLN A 1 227 ? 22.278 -2.530 -11.961 1.00 98.06 227 GLN A O 1
ATOM 1818 N N . GLN A 1 228 ? 24.264 -3.552 -11.646 1.00 98.31 228 GLN A N 1
ATOM 1819 C CA . GLN A 1 228 ? 24.072 -4.659 -12.587 1.00 98.31 228 GLN A CA 1
ATOM 1820 C C . GLN A 1 228 ? 24.135 -6.009 -11.866 1.00 98.31 228 GLN A C 1
ATOM 1822 O O . GLN A 1 228 ? 24.923 -6.182 -10.934 1.00 98.31 228 GLN A O 1
ATOM 1827 N N . TYR A 1 229 ? 23.348 -6.979 -12.331 1.00 98.69 229 TYR A N 1
ATOM 1828 C CA . TYR A 1 229 ? 23.289 -8.338 -11.785 1.00 98.69 229 TYR A CA 1
ATOM 1829 C C . TYR A 1 229 ? 23.092 -9.390 -12.887 1.00 98.69 229 TYR A C 1
ATOM 1831 O O . TYR A 1 229 ? 22.644 -9.076 -13.992 1.00 98.69 229 TYR A O 1
ATOM 1839 N N . GLY A 1 230 ? 23.362 -10.657 -12.555 1.00 98.44 230 GLY A N 1
ATOM 1840 C CA . GLY A 1 230 ? 23.137 -11.804 -13.439 1.00 98.44 230 GLY A CA 1
ATOM 1841 C C . GLY A 1 230 ? 24.303 -12.079 -14.394 1.00 98.44 230 GLY A C 1
ATOM 1842 O O . GLY A 1 230 ? 25.469 -11.923 -14.031 1.00 98.44 230 GLY A O 1
ATOM 1843 N N . ASP A 1 231 ? 23.989 -12.533 -15.604 1.00 98.44 231 ASP A N 1
ATOM 1844 C CA . ASP A 1 231 ? 24.957 -12.813 -16.667 1.00 98.44 231 ASP A CA 1
ATOM 1845 C C . ASP A 1 231 ? 25.430 -11.505 -17.324 1.00 98.44 231 ASP A C 1
ATOM 1847 O O . ASP A 1 231 ? 24.846 -11.017 -18.294 1.00 98.44 231 ASP A O 1
ATOM 1851 N N . LEU A 1 232 ? 26.518 -10.935 -16.800 1.00 98.38 232 LEU A N 1
ATOM 1852 C CA . LEU A 1 232 ? 27.094 -9.683 -17.305 1.00 98.38 232 LEU A CA 1
ATOM 1853 C C . LEU A 1 232 ? 27.618 -9.788 -18.746 1.00 98.38 232 LEU A C 1
ATOM 1855 O O . LEU A 1 232 ? 27.840 -8.762 -19.383 1.00 98.38 232 LEU A O 1
ATOM 1859 N N . SER A 1 233 ? 27.792 -10.994 -19.304 1.00 98.38 233 SER A N 1
ATOM 1860 C CA . SER A 1 233 ? 28.207 -11.125 -20.706 1.00 98.38 233 SER A CA 1
ATOM 1861 C C . SER A 1 233 ? 27.159 -10.561 -21.674 1.00 98.38 233 SER A C 1
ATOM 1863 O O . SER A 1 233 ? 27.525 -10.051 -22.735 1.00 98.38 233 SER A O 1
ATOM 1865 N N . ILE A 1 234 ? 25.881 -10.572 -21.269 1.00 98.75 234 ILE A N 1
ATOM 1866 C CA . ILE A 1 234 ? 24.743 -10.017 -22.014 1.00 98.75 234 ILE A CA 1
ATOM 1867 C C . ILE A 1 234 ? 24.860 -8.499 -22.162 1.00 98.75 234 ILE A C 1
ATOM 1869 O O . ILE A 1 234 ? 24.379 -7.962 -23.154 1.00 98.75 234 ILE A O 1
ATOM 1873 N N . ALA A 1 235 ? 25.546 -7.804 -21.246 1.00 98.25 235 ALA A N 1
ATOM 1874 C CA . ALA A 1 235 ? 25.722 -6.355 -21.325 1.00 98.25 235 ALA A CA 1
ATOM 1875 C C . ALA A 1 235 ? 26.452 -5.912 -22.614 1.00 98.25 235 ALA A C 1
ATOM 1877 O O . ALA A 1 235 ? 26.286 -4.788 -23.077 1.00 98.25 235 ALA A O 1
ATOM 1878 N N . ASN A 1 236 ? 27.211 -6.810 -23.251 1.00 98.44 236 ASN A N 1
ATOM 1879 C CA . ASN A 1 236 ? 27.882 -6.527 -24.523 1.00 98.44 236 ASN A CA 1
ATOM 1880 C C . ASN A 1 236 ? 26.948 -6.581 -25.745 1.00 98.44 236 ASN A C 1
ATOM 1882 O O . ASN A 1 236 ? 27.365 -6.192 -26.834 1.00 98.44 236 ASN A O 1
ATOM 1886 N N . LEU A 1 237 ? 25.719 -7.088 -25.596 1.00 98.62 237 LEU A N 1
ATOM 1887 C CA . LEU A 1 237 ? 24.740 -7.128 -26.682 1.00 98.62 237 LEU A CA 1
ATOM 1888 C C . LEU A 1 237 ? 24.193 -5.730 -26.974 1.00 98.62 237 LEU A C 1
ATOM 1890 O O . LEU A 1 237 ? 24.131 -4.860 -26.098 1.00 98.62 237 LEU A O 1
ATOM 1894 N N . HIS A 1 238 ? 23.776 -5.525 -28.220 1.00 98.50 238 HIS A N 1
ATOM 1895 C CA . HIS A 1 238 ? 23.229 -4.247 -28.658 1.00 98.50 238 HIS A CA 1
ATOM 1896 C C . HIS A 1 238 ? 21.818 -4.022 -28.110 1.00 98.50 238 HIS A C 1
ATOM 1898 O O . HIS A 1 238 ? 21.016 -4.955 -28.031 1.00 98.50 238 HIS A O 1
ATOM 1904 N N . LEU A 1 239 ? 21.468 -2.765 -27.817 1.00 97.75 239 LEU A N 1
ATOM 1905 C CA . LEU A 1 239 ? 20.118 -2.397 -27.370 1.00 97.75 239 LEU A CA 1
ATOM 1906 C C . LEU A 1 239 ? 19.038 -2.884 -28.344 1.00 97.75 239 LEU A C 1
ATOM 1908 O O . LEU A 1 239 ? 17.950 -3.280 -27.930 1.00 97.75 239 LEU A O 1
ATOM 1912 N N . SER A 1 240 ? 19.347 -2.905 -29.642 1.00 97.19 240 SER A N 1
ATOM 1913 C CA . SER A 1 240 ? 18.419 -3.322 -30.694 1.00 97.19 240 SER A CA 1
ATOM 1914 C C . SER A 1 240 ? 17.967 -4.775 -30.609 1.00 97.19 240 SER A C 1
ATOM 1916 O O . SER A 1 240 ? 16.926 -5.112 -31.173 1.00 97.19 240 SER A O 1
ATOM 1918 N N . GLU A 1 241 ? 18.693 -5.611 -29.868 1.00 97.94 241 GLU A N 1
ATOM 1919 C CA . GLU A 1 241 ? 18.304 -6.990 -29.589 1.00 97.94 241 GLU A CA 1
ATOM 1920 C C . GLU A 1 241 ? 17.142 -7.092 -28.590 1.00 97.94 241 GLU A C 1
ATOM 1922 O O . GLU A 1 241 ? 16.506 -8.142 -28.514 1.00 97.94 241 GLU A O 1
ATOM 1927 N N . PHE A 1 242 ? 16.846 -6.015 -27.851 1.00 98.06 242 PHE A N 1
ATOM 1928 C CA . PHE A 1 242 ? 15.828 -5.980 -26.794 1.00 98.06 242 PHE A CA 1
ATOM 1929 C C . PHE A 1 242 ? 14.784 -4.872 -26.986 1.00 98.06 242 PHE A C 1
ATOM 1931 O O . PHE A 1 242 ? 13.605 -5.088 -26.712 1.00 98.06 242 PHE A O 1
ATOM 1938 N N . LEU A 1 243 ? 15.197 -3.693 -27.461 1.00 95.44 243 LEU A N 1
ATOM 1939 C CA . LEU A 1 243 ? 14.346 -2.500 -27.551 1.00 95.44 243 LEU A CA 1
ATOM 1940 C C . LEU A 1 243 ? 13.828 -2.223 -28.976 1.00 95.44 243 LEU A C 1
ATOM 1942 O O . LEU A 1 243 ? 12.834 -1.519 -29.143 1.00 95.44 243 LEU A O 1
ATOM 1946 N N . GLY A 1 244 ? 14.435 -2.845 -29.994 1.00 93.25 244 GLY A N 1
ATOM 1947 C CA . GLY A 1 244 ? 14.033 -2.751 -31.400 1.00 93.25 244 GLY A CA 1
ATOM 1948 C C . GLY A 1 244 ? 15.098 -2.141 -32.317 1.00 93.25 244 GLY A C 1
ATOM 1949 O O . GLY A 1 244 ? 16.068 -1.525 -31.892 1.00 93.25 244 GLY A O 1
ATOM 1950 N N . THR A 1 245 ? 14.936 -2.325 -33.628 1.00 91.62 245 THR A N 1
ATOM 1951 C CA . THR A 1 245 ? 15.982 -2.016 -34.619 1.00 91.62 245 THR A CA 1
ATOM 1952 C C . THR A 1 245 ? 15.777 -0.697 -35.364 1.00 91.62 245 THR A C 1
ATOM 1954 O O . THR A 1 245 ? 16.524 -0.405 -36.297 1.00 91.62 245 THR A O 1
ATOM 1957 N N . LYS A 1 246 ? 14.716 0.067 -35.104 1.00 86.75 246 LYS A N 1
ATOM 1958 C CA . LYS A 1 246 ? 14.494 1.331 -35.818 1.00 86.75 246 LYS A CA 1
ATOM 1959 C C . LYS A 1 246 ? 15.219 2.454 -35.094 1.00 86.75 246 LYS A C 1
ATOM 1961 O O . LYS A 1 246 ? 14.968 2.703 -33.922 1.00 86.75 246 LYS A O 1
ATOM 1966 N N . THR A 1 247 ? 16.059 3.177 -35.827 1.00 72.88 247 THR A N 1
ATOM 1967 C CA . THR A 1 247 ? 16.554 4.476 -35.383 1.00 72.88 247 THR A CA 1
ATOM 1968 C C . THR A 1 247 ? 15.389 5.451 -35.335 1.00 72.88 247 THR A C 1
ATOM 1970 O O . THR A 1 247 ? 14.672 5.643 -36.326 1.00 72.88 247 THR A O 1
ATOM 1973 N N . SER A 1 248 ? 15.183 6.065 -34.174 1.00 61.34 248 SER A N 1
ATOM 1974 C CA . SER A 1 248 ? 14.094 7.010 -33.949 1.00 61.34 248 SER A CA 1
ATOM 1975 C C . SER A 1 248 ? 14.378 8.366 -34.610 1.00 61.34 248 SER A C 1
ATOM 1977 O O . SER A 1 248 ? 14.507 9.403 -33.969 1.00 61.34 248 SER A O 1
ATOM 1979 N N . SER A 1 249 ? 14.425 8.392 -35.945 1.00 53.12 249 SER A N 1
ATOM 1980 C CA . SER A 1 249 ? 14.593 9.626 -36.733 1.00 53.12 249 SER A CA 1
ATOM 1981 C C . SER A 1 249 ? 13.479 10.662 -36.495 1.00 53.12 249 SER A C 1
ATOM 1983 O O . SER A 1 249 ? 13.644 11.826 -36.850 1.00 53.12 249 SER A O 1
ATOM 1985 N N . ARG A 1 250 ? 12.354 10.264 -35.874 1.00 47.12 250 ARG A N 1
ATOM 1986 C CA . ARG A 1 250 ? 11.203 11.126 -35.550 1.00 47.12 250 ARG A CA 1
ATOM 1987 C C . ARG A 1 250 ? 11.144 11.635 -34.100 1.00 47.12 250 ARG A C 1
ATOM 1989 O O . ARG A 1 250 ? 10.361 12.550 -33.867 1.00 47.12 250 ARG A O 1
ATOM 1996 N N . MET A 1 251 ? 11.927 11.114 -33.147 1.00 50.84 251 MET A N 1
ATOM 1997 C CA . MET A 1 251 ? 11.938 11.639 -31.760 1.00 50.84 251 MET A CA 1
ATOM 1998 C C . MET A 1 251 ? 13.023 12.697 -31.511 1.00 50.84 251 MET A C 1
ATOM 2000 O O . MET A 1 251 ? 12.947 13.426 -30.525 1.00 50.84 251 MET A O 1
ATOM 2004 N N . HIS A 1 252 ? 13.962 12.871 -32.448 1.00 46.66 252 HIS A N 1
ATOM 2005 C CA . HIS A 1 252 ? 15.098 13.795 -32.331 1.00 46.66 252 HIS A CA 1
ATOM 2006 C C . HIS A 1 252 ? 14.766 15.288 -32.129 1.00 46.66 252 HIS A C 1
ATOM 2008 O O . HIS A 1 252 ? 15.688 16.063 -31.891 1.00 46.66 252 HIS A O 1
ATOM 2014 N N . MET A 1 253 ? 13.508 15.741 -32.212 1.00 42.31 253 MET A N 1
ATOM 2015 C CA . MET A 1 253 ? 13.202 17.179 -32.104 1.00 42.31 253 MET A CA 1
ATOM 2016 C C . MET A 1 253 ? 12.802 17.673 -30.709 1.00 42.31 253 MET A C 1
ATOM 2018 O O . MET A 1 253 ? 12.835 18.881 -30.512 1.00 42.31 253 MET A O 1
ATOM 2022 N N . ASN A 1 254 ? 12.496 16.806 -29.732 1.00 46.50 254 ASN A N 1
ATOM 2023 C CA . ASN A 1 254 ? 12.012 17.257 -28.412 1.00 46.50 254 ASN A CA 1
ATOM 2024 C C . ASN A 1 254 ? 12.662 16.560 -27.201 1.00 46.50 254 ASN A C 1
ATOM 2026 O O . ASN A 1 254 ? 12.247 16.841 -26.082 1.00 46.50 254 ASN A O 1
ATOM 2030 N N . SER A 1 255 ? 13.645 15.667 -27.364 1.00 51.34 255 SER A N 1
ATOM 2031 C CA . SER A 1 255 ? 14.130 14.747 -26.312 1.00 51.34 255 SER A CA 1
ATOM 2032 C C . SER A 1 255 ? 15.364 15.206 -25.523 1.00 51.34 255 SER A C 1
ATOM 2034 O O . SER A 1 255 ? 15.847 14.442 -24.692 1.00 51.34 255 SER A O 1
ATOM 2036 N N . LEU A 1 256 ? 15.861 16.442 -25.695 1.00 56.41 256 LEU A N 1
ATOM 2037 C CA . LEU A 1 256 ? 16.950 16.921 -24.833 1.00 56.41 256 LEU A CA 1
ATOM 2038 C C . LEU A 1 256 ? 16.521 16.791 -23.356 1.00 56.41 256 LEU A C 1
ATOM 2040 O O . LEU A 1 256 ? 15.407 17.228 -23.011 1.00 56.41 256 LEU A O 1
ATOM 2044 N N . PRO A 1 257 ? 17.350 16.162 -22.498 1.00 59.12 257 PRO A N 1
ATOM 2045 C CA . PRO A 1 257 ? 17.078 16.139 -21.073 1.00 59.12 257 PRO A CA 1
ATOM 2046 C C . PRO A 1 257 ? 17.024 17.590 -20.606 1.00 59.12 257 PRO A C 1
ATOM 2048 O O . PRO A 1 257 ? 17.860 18.407 -21.004 1.00 59.12 257 PRO A O 1
ATOM 2051 N N . LEU A 1 258 ? 16.020 17.926 -19.794 1.00 64.44 258 LEU A N 1
ATOM 2052 C CA . LEU A 1 258 ? 16.054 19.208 -19.096 1.00 64.44 258 LEU A CA 1
ATOM 2053 C C . LEU A 1 258 ? 17.360 19.271 -18.309 1.00 64.44 258 LEU A C 1
ATOM 2055 O O . LEU A 1 258 ? 17.782 18.251 -17.756 1.00 64.44 258 LEU A O 1
ATOM 2059 N N . ASP A 1 259 ? 17.981 20.451 -18.269 1.00 67.50 259 ASP A N 1
ATOM 2060 C CA . ASP A 1 259 ? 19.131 20.662 -17.400 1.00 67.50 259 ASP A CA 1
ATOM 2061 C C . ASP A 1 259 ? 18.722 20.264 -15.978 1.00 67.50 259 ASP A C 1
ATOM 2063 O O . ASP A 1 259 ? 17.767 20.802 -15.411 1.00 67.50 259 ASP A O 1
ATOM 2067 N N . MET A 1 260 ? 19.401 19.243 -15.456 1.00 70.62 260 MET A N 1
ATOM 2068 C CA . MET A 1 260 ? 19.157 18.718 -14.118 1.00 70.62 260 MET A CA 1
ATOM 2069 C C . MET A 1 260 ? 19.705 19.676 -13.049 1.00 70.62 260 MET A C 1
ATOM 2071 O O . MET A 1 260 ? 19.364 19.543 -11.874 1.00 70.62 260 MET A O 1
ATOM 2075 N N . ASN A 1 261 ? 20.512 20.674 -13.434 1.00 65.00 261 ASN A N 1
ATOM 2076 C CA . ASN A 1 261 ? 20.951 21.730 -12.531 1.00 65.00 261 ASN A CA 1
ATOM 2077 C C . ASN A 1 261 ? 19.779 22.630 -12.134 1.00 65.00 261 ASN A C 1
ATOM 2079 O O . ASN A 1 261 ? 19.119 23.246 -12.968 1.00 65.00 261 ASN A O 1
ATOM 2083 N N . GLY A 1 262 ? 19.535 22.728 -10.827 1.00 66.31 262 GLY A N 1
ATOM 2084 C CA . GLY A 1 262 ? 18.431 23.516 -10.276 1.00 66.31 262 GLY A CA 1
ATOM 2085 C C . GLY A 1 262 ? 17.061 22.836 -10.367 1.00 66.31 262 GLY A C 1
ATOM 2086 O O . GLY A 1 262 ? 16.080 23.412 -9.900 1.00 66.31 262 GLY A O 1
ATOM 2087 N N . GLN A 1 263 ? 16.983 21.618 -10.919 1.00 76.50 263 GLN A N 1
ATOM 2088 C CA . GLN A 1 263 ? 15.821 20.747 -10.746 1.00 76.50 263 GLN A CA 1
ATOM 2089 C C . GLN A 1 263 ? 15.758 20.265 -9.298 1.00 76.50 263 GLN A C 1
ATOM 2091 O O . GLN A 1 263 ? 16.776 19.991 -8.664 1.00 76.50 263 GLN A O 1
ATOM 2096 N N . GLU A 1 264 ? 14.543 20.142 -8.782 1.00 82.94 264 GLU A N 1
ATOM 2097 C CA . GLU A 1 264 ? 14.316 19.600 -7.452 1.00 82.94 264 GLU A CA 1
ATOM 2098 C C . GLU A 1 264 ? 14.131 18.087 -7.515 1.00 82.94 264 GLU A C 1
ATOM 2100 O O . GLU A 1 264 ? 13.399 17.569 -8.363 1.00 82.94 264 GLU A O 1
ATOM 2105 N N . PHE A 1 265 ? 14.768 17.399 -6.575 1.00 89.81 265 PHE A N 1
ATOM 2106 C CA . PHE A 1 265 ? 14.695 15.956 -6.418 1.00 89.81 265 PHE A CA 1
ATOM 2107 C C . PHE A 1 265 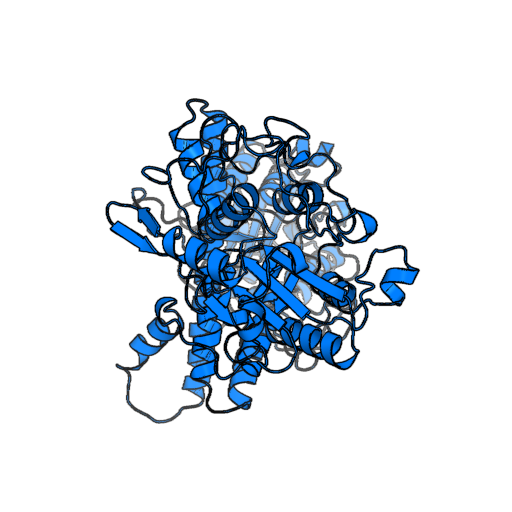? 13.974 15.632 -5.117 1.00 89.81 265 PHE A C 1
ATOM 2109 O O . PHE A 1 265 ? 14.130 16.333 -4.118 1.00 89.81 265 PHE A O 1
ATOM 2116 N N . VAL A 1 266 ? 13.172 14.572 -5.121 1.00 91.75 266 VAL A N 1
ATOM 2117 C CA . VAL A 1 266 ? 12.508 14.090 -3.907 1.00 91.75 266 VAL A CA 1
ATOM 2118 C C . VAL A 1 266 ? 12.556 12.575 -3.853 1.00 91.75 266 VAL A C 1
ATOM 2120 O O . VAL A 1 266 ? 12.399 11.897 -4.868 1.00 91.75 266 VAL A O 1
ATOM 2123 N N . SER A 1 267 ? 12.769 12.022 -2.663 1.00 90.50 267 SER A N 1
ATOM 2124 C CA . SER A 1 267 ? 12.692 10.578 -2.476 1.00 90.50 267 SER A CA 1
ATOM 2125 C C . SER A 1 267 ? 11.282 10.068 -2.782 1.00 90.50 267 SER A C 1
ATOM 2127 O O . SER A 1 267 ? 10.285 10.711 -2.442 1.00 90.50 267 SER A O 1
ATOM 2129 N N . PHE A 1 268 ? 11.185 8.844 -3.304 1.00 90.19 268 PHE A N 1
ATOM 2130 C CA . PHE A 1 268 ? 9.916 8.110 -3.406 1.00 90.19 268 PHE A CA 1
ATOM 2131 C C . PHE A 1 268 ? 9.131 8.074 -2.091 1.00 90.19 268 PHE A C 1
ATOM 2133 O O . PHE A 1 268 ? 7.907 7.976 -2.116 1.00 90.19 268 PHE A O 1
ATOM 2140 N N . ARG A 1 269 ? 9.805 8.134 -0.933 1.00 87.62 269 ARG A N 1
ATOM 2141 C CA . ARG A 1 269 ? 9.119 8.147 0.364 1.00 87.62 269 ARG A CA 1
ATOM 2142 C C . ARG A 1 269 ? 8.332 9.433 0.572 1.00 87.62 269 ARG A C 1
ATOM 2144 O O . ARG A 1 269 ? 7.240 9.367 1.128 1.00 87.62 269 ARG A O 1
ATOM 2151 N N . ASP A 1 270 ? 8.863 10.568 0.121 1.00 90.56 270 ASP A N 1
ATOM 2152 C CA . ASP A 1 270 ? 8.422 11.916 0.501 1.00 90.56 270 ASP A CA 1
ATOM 2153 C C . ASP A 1 270 ? 7.702 12.687 -0.605 1.00 90.56 270 ASP A C 1
ATOM 2155 O O . ASP A 1 270 ? 7.168 13.761 -0.337 1.00 90.56 270 ASP A O 1
ATOM 2159 N N . VAL A 1 271 ? 7.599 12.118 -1.810 1.00 91.81 271 VAL A N 1
ATOM 2160 C CA . VAL A 1 271 ? 6.967 12.765 -2.970 1.00 91.81 271 VAL A CA 1
ATOM 2161 C C . VAL A 1 271 ? 5.575 13.330 -2.659 1.00 91.81 271 VAL A C 1
ATOM 2163 O O . VAL A 1 271 ? 5.315 14.492 -2.952 1.00 91.81 271 VAL A O 1
ATOM 2166 N N . ALA A 1 272 ? 4.707 12.575 -1.976 1.00 90.31 272 ALA A N 1
ATOM 2167 C CA . ALA A 1 272 ? 3.352 13.032 -1.650 1.00 90.31 272 ALA A CA 1
ATOM 2168 C C . ALA A 1 272 ? 3.337 14.242 -0.697 1.00 90.31 272 ALA A C 1
ATOM 2170 O O . ALA A 1 272 ? 2.550 15.167 -0.883 1.00 90.31 272 ALA A O 1
ATOM 2171 N N . ILE A 1 273 ? 4.231 14.261 0.299 1.00 92.38 273 ILE A N 1
ATOM 2172 C CA . ILE A 1 273 ? 4.385 15.406 1.208 1.00 92.38 273 ILE A CA 1
ATOM 2173 C C . ILE A 1 273 ? 4.896 16.605 0.426 1.00 92.38 273 ILE A C 1
ATOM 2175 O O . ILE A 1 273 ? 4.323 17.690 0.520 1.00 92.38 273 ILE A O 1
ATOM 2179 N N . ARG A 1 274 ? 5.943 16.400 -0.376 1.00 93.19 274 ARG A N 1
ATOM 2180 C CA . ARG A 1 274 ? 6.610 17.502 -1.056 1.00 93.19 274 ARG A CA 1
ATOM 2181 C C . ARG A 1 274 ? 5.707 18.179 -2.078 1.00 93.19 274 ARG A C 1
ATOM 2183 O O . ARG A 1 274 ? 5.681 19.403 -2.152 1.00 93.19 274 ARG A O 1
ATOM 2190 N N . VAL A 1 275 ? 4.911 17.395 -2.804 1.00 93.50 275 VAL A N 1
ATOM 2191 C CA . VAL A 1 275 ? 3.870 17.909 -3.702 1.00 93.50 275 VAL A CA 1
ATOM 2192 C C . VAL A 1 275 ? 2.884 18.810 -2.953 1.00 93.50 275 VAL A C 1
ATOM 2194 O O . VAL A 1 275 ? 2.585 19.911 -3.412 1.00 93.50 275 VAL A O 1
ATOM 2197 N N . LEU A 1 276 ? 2.401 18.391 -1.780 1.00 92.94 276 LEU A N 1
ATOM 2198 C CA . LEU A 1 276 ? 1.460 19.191 -0.992 1.00 92.94 276 LEU A CA 1
ATOM 2199 C C . LEU A 1 276 ? 2.099 20.473 -0.455 1.00 92.94 276 LEU A C 1
ATOM 2201 O O . LEU A 1 276 ? 1.490 21.533 -0.574 1.00 92.94 276 LEU A O 1
ATOM 2205 N N . GLU A 1 277 ? 3.322 20.408 0.075 1.00 93.44 277 GLU A N 1
ATOM 2206 C CA . GLU A 1 277 ? 4.070 21.591 0.527 1.00 93.44 277 GLU A CA 1
ATOM 2207 C C . GLU A 1 277 ? 4.207 22.625 -0.595 1.00 93.44 277 GLU A C 1
ATOM 2209 O O . GLU A 1 277 ? 3.821 23.782 -0.427 1.00 93.44 277 GLU A O 1
ATOM 2214 N N . LYS A 1 278 ? 4.642 22.195 -1.785 1.00 91.25 278 LYS A N 1
ATOM 2215 C CA . LYS A 1 278 ? 4.760 23.065 -2.963 1.00 91.25 278 LYS A CA 1
ATOM 2216 C C . LYS A 1 278 ? 3.430 23.661 -3.392 1.00 91.25 278 LYS A C 1
ATOM 2218 O O . LYS A 1 278 ? 3.356 24.833 -3.769 1.00 91.25 278 LYS A O 1
ATOM 2223 N N . ASN A 1 279 ? 2.364 22.876 -3.333 1.00 91.62 279 ASN A N 1
ATOM 2224 C CA . ASN A 1 279 ? 1.034 23.336 -3.708 1.00 91.62 279 ASN A CA 1
ATOM 2225 C C . ASN A 1 279 ? 0.463 24.338 -2.692 1.00 91.62 279 ASN A C 1
ATOM 2227 O O . ASN A 1 279 ? -0.252 25.256 -3.093 1.00 91.62 279 ASN A O 1
ATOM 2231 N N . ILE A 1 280 ? 0.820 24.221 -1.408 1.00 92.69 280 ILE A N 1
ATOM 2232 C CA . ILE A 1 280 ? 0.498 25.189 -0.342 1.00 92.69 280 ILE A CA 1
ATOM 2233 C C . ILE A 1 280 ? 1.297 26.488 -0.510 1.00 92.69 280 ILE A C 1
ATOM 2235 O O . ILE A 1 280 ? 0.745 27.577 -0.313 1.00 92.69 280 ILE A O 1
ATOM 2239 N N . GLU A 1 281 ? 2.584 26.378 -0.846 1.00 92.19 281 GLU A N 1
ATOM 2240 C CA . GLU A 1 281 ? 3.487 27.512 -1.075 1.00 92.19 281 GLU A CA 1
ATOM 2241 C C . GLU A 1 281 ? 3.086 28.322 -2.314 1.00 92.19 281 GLU A C 1
ATOM 2243 O O . GLU A 1 281 ? 3.126 29.549 -2.285 1.00 92.19 281 GLU A O 1
ATOM 2248 N N . SER A 1 282 ? 2.672 27.646 -3.389 1.00 89.62 282 SER A N 1
ATOM 2249 C CA . SER A 1 282 ? 2.408 28.269 -4.694 1.00 89.62 282 SER A CA 1
ATOM 2250 C C . SER A 1 282 ? 0.984 28.795 -4.891 1.00 89.62 282 SER A C 1
ATOM 2252 O O . SER A 1 282 ? 0.741 29.520 -5.856 1.00 89.62 282 SER A O 1
ATOM 2254 N N . THR A 1 283 ? 0.017 28.426 -4.041 1.00 89.25 283 THR A N 1
ATOM 2255 C CA . THR A 1 283 ? -1.386 28.821 -4.230 1.00 89.25 283 THR A CA 1
ATOM 2256 C C . THR A 1 283 ? -1.816 29.985 -3.335 1.00 89.25 283 THR A C 1
ATOM 2258 O O . THR A 1 283 ? -1.725 29.922 -2.109 1.00 89.25 283 THR A O 1
ATOM 2261 N N . ASP A 1 284 ? -2.402 31.010 -3.957 1.00 91.88 284 ASP A N 1
ATOM 2262 C CA . ASP A 1 284 ? -3.078 32.113 -3.256 1.00 91.88 284 ASP A CA 1
ATOM 2263 C C . ASP A 1 284 ? -4.556 31.808 -2.949 1.00 91.88 284 ASP A C 1
ATOM 2265 O O . ASP A 1 284 ? -5.227 32.542 -2.221 1.00 91.88 284 ASP A O 1
ATOM 2269 N N . ASN A 1 285 ? -5.104 30.714 -3.494 1.00 92.38 285 ASN A N 1
ATOM 2270 C CA . ASN A 1 285 ? -6.489 30.332 -3.249 1.00 92.38 285 ASN A CA 1
ATOM 2271 C C . ASN A 1 285 ? -6.624 29.711 -1.852 1.00 92.38 285 ASN A C 1
ATOM 2273 O O . ASN A 1 285 ? -6.220 28.572 -1.625 1.00 92.38 285 ASN A O 1
ATOM 2277 N N . ILE A 1 286 ? -7.261 30.445 -0.937 1.00 90.00 286 ILE A N 1
ATOM 2278 C CA . ILE A 1 286 ? -7.445 30.051 0.469 1.00 90.00 286 ILE A CA 1
ATOM 2279 C C . ILE A 1 286 ? -8.128 28.681 0.610 1.00 90.00 286 ILE A C 1
ATOM 2281 O O . ILE A 1 286 ? -7.746 27.899 1.477 1.00 90.00 286 ILE A O 1
ATOM 2285 N N . SER A 1 287 ? -9.111 28.364 -0.241 1.00 84.25 287 SER A N 1
ATOM 2286 C CA . SER A 1 287 ? -9.833 27.085 -0.162 1.00 84.25 287 SER A CA 1
ATOM 2287 C C . SER A 1 287 ? -8.957 25.910 -0.597 1.00 84.25 287 SER A C 1
ATOM 2289 O O . SER A 1 287 ? -8.948 24.879 0.070 1.00 84.25 287 SER A O 1
ATOM 2291 N N . LEU A 1 288 ? -8.181 26.073 -1.677 1.00 86.38 288 LEU A N 1
ATOM 2292 C CA . LEU A 1 288 ? -7.216 25.053 -2.108 1.00 86.38 288 LEU A CA 1
ATOM 2293 C C . LEU A 1 288 ? -6.100 24.882 -1.079 1.00 86.38 288 LEU A C 1
ATOM 2295 O O . LEU A 1 288 ? -5.765 23.755 -0.730 1.00 86.38 288 LEU A O 1
ATOM 2299 N N . LYS A 1 289 ? -5.575 25.992 -0.548 1.00 87.38 289 LYS A N 1
ATOM 2300 C CA . LYS A 1 289 ? -4.546 25.979 0.493 1.00 87.38 289 LYS A CA 1
ATOM 2301 C C . LYS A 1 289 ? -5.007 25.203 1.722 1.00 87.38 289 LYS A C 1
ATOM 2303 O O . LYS A 1 289 ? -4.286 24.327 2.181 1.00 87.38 289 LYS A O 1
ATOM 2308 N N . LEU A 1 290 ? -6.226 25.468 2.200 1.00 74.94 290 LEU A N 1
ATOM 2309 C CA . LEU A 1 290 ? -6.819 24.734 3.317 1.00 74.94 290 LEU A CA 1
ATOM 2310 C C . LEU A 1 290 ? -6.949 23.235 3.010 1.00 74.94 290 LEU A C 1
ATOM 2312 O O . LEU A 1 290 ? -6.573 22.421 3.849 1.00 74.94 290 LEU A O 1
ATOM 2316 N N . GLY A 1 291 ? -7.423 22.872 1.813 1.00 76.88 291 GLY A N 1
ATOM 2317 C CA . GLY A 1 291 ? -7.534 21.472 1.393 1.00 76.88 291 GLY A CA 1
ATOM 2318 C C . GLY A 1 291 ? -6.183 20.749 1.352 1.00 76.88 291 GLY A C 1
ATOM 2319 O O . GLY A 1 291 ? -6.060 19.649 1.885 1.00 76.88 291 GLY A O 1
ATOM 2320 N N . TYR A 1 292 ? -5.144 21.378 0.793 1.00 84.50 292 TYR A N 1
ATOM 2321 C CA . TYR A 1 292 ? -3.795 20.804 0.780 1.00 84.50 292 TYR A CA 1
ATOM 2322 C C . TYR A 1 292 ? -3.191 20.698 2.181 1.00 84.50 292 TYR A C 1
ATOM 2324 O O . TYR A 1 292 ? -2.558 19.692 2.486 1.00 84.50 292 TYR A O 1
ATOM 2332 N N . THR A 1 293 ? -3.398 21.693 3.051 1.00 78.12 293 THR A N 1
ATOM 2333 C CA . THR A 1 293 ? -2.946 21.630 4.448 1.00 78.12 293 THR A CA 1
ATOM 2334 C C . THR A 1 293 ? -3.620 20.484 5.200 1.00 78.12 293 THR A C 1
ATOM 2336 O O . THR A 1 293 ? -2.931 19.735 5.886 1.00 78.12 293 THR A O 1
ATOM 2339 N N . GLN A 1 294 ? -4.932 20.297 5.035 1.00 71.50 294 GLN A N 1
ATOM 2340 C CA . GLN A 1 294 ? -5.659 19.179 5.646 1.00 71.50 294 GLN A CA 1
ATOM 2341 C C . GLN A 1 294 ? -5.124 17.823 5.171 1.00 71.50 294 GLN A C 1
ATOM 2343 O O . GLN A 1 294 ? -4.898 16.928 5.985 1.00 71.50 294 GLN A O 1
ATOM 2348 N N . GLU A 1 295 ? -4.866 17.680 3.870 1.00 76.31 295 GLU A N 1
ATOM 2349 C CA . GLU A 1 295 ? -4.312 16.446 3.311 1.00 76.31 295 GLU A CA 1
ATOM 2350 C C . GLU A 1 295 ? -2.867 16.195 3.774 1.00 76.31 295 GLU A C 1
ATOM 2352 O O . GLU A 1 295 ? -2.510 15.072 4.135 1.00 76.31 295 GLU A O 1
ATOM 2357 N N . LEU A 1 296 ? -2.039 17.242 3.849 1.00 80.56 296 LEU A N 1
ATOM 2358 C CA . LEU A 1 296 ? -0.671 17.148 4.362 1.00 80.56 296 LEU A CA 1
ATOM 2359 C C . LEU A 1 296 ? -0.669 16.711 5.827 1.00 80.56 296 LEU A C 1
ATOM 2361 O O . LEU A 1 296 ? 0.068 15.798 6.203 1.00 80.56 296 LEU A O 1
ATOM 2365 N N . GLU A 1 297 ? -1.526 17.321 6.648 1.00 72.69 297 GLU A N 1
ATOM 2366 C CA . GLU A 1 297 ? -1.722 16.897 8.027 1.00 72.69 297 GLU A CA 1
ATOM 2367 C C . GLU A 1 297 ? -2.141 15.426 8.072 1.00 72.69 297 GLU A C 1
ATOM 2369 O O . GLU A 1 297 ? -1.511 14.653 8.792 1.00 72.69 297 GLU A O 1
ATOM 2374 N N . ARG A 1 298 ? -3.130 14.997 7.277 1.00 74.19 298 ARG A N 1
ATOM 2375 C CA . ARG A 1 298 ? -3.571 13.593 7.207 1.00 74.19 298 ARG A CA 1
ATOM 2376 C C . ARG A 1 298 ? -2.403 12.637 6.938 1.00 74.19 298 ARG A C 1
ATOM 2378 O 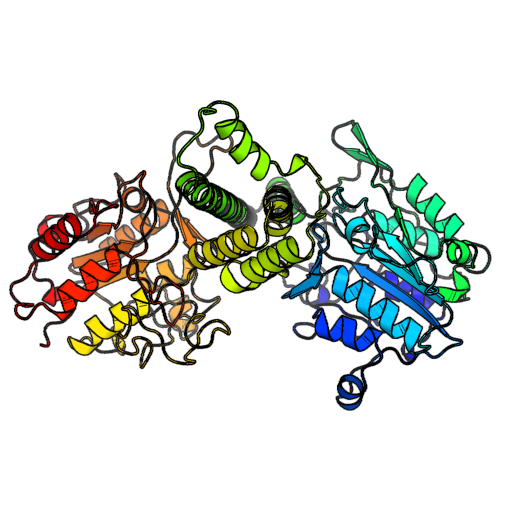O . ARG A 1 298 ? -2.226 11.684 7.700 1.00 74.19 298 ARG A O 1
ATOM 2385 N N . ILE A 1 299 ? -1.565 12.917 5.935 1.00 74.94 299 ILE A N 1
ATOM 2386 C CA . ILE A 1 299 ? -0.389 12.094 5.599 1.00 74.94 299 ILE A CA 1
ATOM 2387 C C . ILE A 1 299 ? 0.626 12.076 6.747 1.00 74.94 299 ILE A C 1
ATOM 2389 O O . ILE A 1 299 ? 1.066 11.002 7.166 1.00 74.94 299 ILE A O 1
ATOM 2393 N N . LEU A 1 300 ? 0.984 13.239 7.300 1.00 77.44 300 LEU A N 1
ATOM 2394 C CA . LEU A 1 300 ? 1.926 13.337 8.422 1.00 77.44 300 LEU A CA 1
ATOM 2395 C C . LEU A 1 300 ? 1.435 12.558 9.646 1.00 77.44 300 LEU A C 1
ATOM 2397 O O . LEU A 1 300 ? 2.226 11.932 10.351 1.00 77.44 300 LEU A O 1
ATOM 2401 N N . ASN A 1 301 ? 0.128 12.553 9.880 1.00 68.69 301 ASN A N 1
ATOM 2402 C CA . ASN A 1 301 ? -0.497 11.831 10.980 1.00 68.69 301 ASN A CA 1
ATOM 2403 C C . ASN A 1 301 ? -0.496 10.316 10.747 1.00 68.69 301 ASN A C 1
ATOM 2405 O O . ASN A 1 301 ? -0.191 9.562 11.669 1.00 68.69 301 ASN A O 1
ATOM 2409 N N . GLY A 1 302 ? -0.748 9.869 9.514 1.00 68.88 302 GLY A N 1
ATOM 2410 C CA . GLY A 1 302 ? -0.590 8.464 9.129 1.00 68.88 302 GLY A CA 1
ATOM 2411 C C . GLY A 1 302 ? 0.844 7.971 9.343 1.00 68.88 302 GLY A C 1
ATOM 2412 O O . GLY A 1 302 ? 1.067 6.905 9.914 1.00 68.88 302 GLY A O 1
ATOM 2413 N N . ARG A 1 303 ? 1.850 8.792 9.011 1.00 80.25 303 ARG A N 1
ATOM 2414 C CA . ARG A 1 303 ? 3.256 8.465 9.304 1.00 80.25 303 ARG A CA 1
ATOM 2415 C C . ARG A 1 303 ? 3.533 8.322 10.800 1.00 80.25 303 ARG A C 1
ATOM 2417 O O . ARG A 1 303 ? 4.293 7.445 11.203 1.00 80.25 303 ARG A O 1
ATOM 2424 N N . GLN A 1 304 ? 2.921 9.161 11.636 1.00 71.75 304 GLN A N 1
ATOM 2425 C CA . GLN A 1 304 ? 3.029 9.041 13.095 1.00 71.75 304 GLN A CA 1
ATOM 2426 C C . GLN A 1 304 ? 2.428 7.744 13.611 1.00 71.75 304 GLN A C 1
ATOM 2428 O O . GLN A 1 304 ? 3.047 7.092 14.449 1.00 71.75 304 GLN A O 1
ATOM 2433 N N . TYR A 1 305 ? 1.257 7.371 13.095 1.00 71.69 305 TYR A N 1
ATOM 2434 C CA . TYR A 1 305 ? 0.624 6.103 13.425 1.00 71.69 305 TYR A CA 1
ATOM 2435 C C . TYR A 1 305 ? 1.554 4.934 13.100 1.00 71.69 305 TYR A C 1
ATOM 2437 O O . TYR A 1 305 ? 1.866 4.150 13.988 1.00 71.69 305 TYR A O 1
ATOM 2445 N N . VAL A 1 306 ? 2.095 4.885 11.878 1.00 77.69 306 VAL A N 1
ATOM 2446 C CA . VAL A 1 306 ? 3.044 3.839 11.466 1.00 77.69 306 VAL A CA 1
ATOM 2447 C C . VAL A 1 306 ? 4.285 3.824 12.367 1.00 77.69 306 VAL A C 1
ATOM 2449 O O . VAL A 1 306 ? 4.701 2.764 12.825 1.00 77.69 306 VAL A O 1
ATOM 2452 N N . ASN A 1 307 ? 4.861 4.986 12.690 1.00 77.50 307 ASN A N 1
ATOM 2453 C CA . ASN A 1 307 ? 5.996 5.064 13.617 1.00 77.50 307 ASN A CA 1
ATOM 2454 C C . ASN A 1 307 ? 5.662 4.488 14.994 1.00 77.50 307 ASN A C 1
ATOM 2456 O O . ASN A 1 307 ? 6.456 3.731 15.553 1.00 77.50 307 ASN A O 1
ATOM 2460 N N . LYS A 1 308 ? 4.495 4.846 15.537 1.00 68.06 308 LYS A N 1
ATOM 2461 C CA . LYS A 1 308 ? 4.035 4.357 16.834 1.00 68.06 308 LYS A CA 1
ATOM 2462 C C . LYS A 1 308 ? 3.764 2.856 16.797 1.00 68.06 308 LYS A C 1
ATOM 2464 O O . LYS A 1 308 ? 4.198 2.165 17.707 1.00 68.06 308 LYS A O 1
ATOM 2469 N N . LEU A 1 309 ? 3.122 2.359 15.741 1.00 75.19 309 LEU A N 1
ATOM 2470 C CA . LEU A 1 309 ? 2.839 0.942 15.529 1.00 75.19 309 LEU A CA 1
ATOM 2471 C C . LEU A 1 309 ? 4.134 0.116 15.599 1.00 75.19 309 LEU A C 1
ATOM 2473 O O . LEU A 1 309 ? 4.270 -0.769 16.440 1.00 75.19 309 LEU A O 1
ATOM 2477 N N . PHE A 1 310 ? 5.150 0.477 14.810 1.00 82.56 310 PHE A N 1
ATOM 2478 C CA . PHE A 1 310 ? 6.443 -0.217 14.841 1.00 82.56 310 PHE A CA 1
ATOM 2479 C C . PHE A 1 310 ? 7.159 -0.080 16.194 1.00 82.56 310 PHE A C 1
ATOM 2481 O O . PHE A 1 310 ? 7.686 -1.068 16.705 1.00 82.56 310 PHE A O 1
ATOM 2488 N N . ALA A 1 311 ? 7.160 1.110 16.805 1.00 73.75 311 ALA A N 1
ATOM 2489 C CA . ALA A 1 311 ? 7.785 1.322 18.111 1.00 73.75 311 ALA A CA 1
ATOM 2490 C C . ALA A 1 311 ? 7.120 0.484 19.216 1.00 73.75 311 ALA A C 1
ATOM 2492 O O . ALA A 1 311 ? 7.803 -0.188 19.989 1.00 73.75 311 ALA A O 1
ATOM 2493 N N . ASP A 1 312 ? 5.790 0.477 19.270 1.00 67.06 312 ASP A N 1
ATOM 2494 C CA . ASP A 1 312 ? 5.018 -0.291 20.241 1.00 67.06 312 ASP A CA 1
ATOM 2495 C C . ASP A 1 312 ? 5.175 -1.801 20.004 1.00 67.06 312 ASP A C 1
ATOM 2497 O O . ASP A 1 312 ? 5.247 -2.560 20.973 1.00 67.06 312 ASP A O 1
ATOM 2501 N N . TYR A 1 313 ? 5.260 -2.252 18.747 1.00 77.31 313 TYR A N 1
ATOM 2502 C CA . TYR A 1 313 ? 5.564 -3.644 18.412 1.00 77.31 313 TYR A CA 1
ATOM 2503 C C . TYR A 1 313 ? 6.944 -4.060 18.931 1.00 77.31 313 TYR A C 1
ATOM 2505 O O . TYR A 1 313 ? 7.033 -5.036 19.680 1.00 77.31 313 TYR A O 1
ATOM 2513 N N . VAL A 1 314 ? 7.994 -3.291 18.622 1.00 77.94 314 VAL A N 1
ATOM 2514 C CA . VAL A 1 314 ? 9.365 -3.564 19.089 1.00 77.94 314 VAL A CA 1
ATOM 2515 C C . VAL A 1 314 ? 9.422 -3.596 20.617 1.00 77.94 314 VAL A C 1
ATOM 2517 O O . VAL A 1 314 ? 9.875 -4.588 21.181 1.00 77.94 314 VAL A O 1
ATOM 2520 N N . ASN A 1 315 ? 8.867 -2.588 21.298 1.00 67.88 315 ASN A N 1
ATOM 2521 C CA . ASN A 1 315 ? 8.818 -2.535 22.766 1.00 67.88 315 ASN A CA 1
ATOM 2522 C C . ASN A 1 315 ? 8.104 -3.759 23.370 1.00 67.88 315 ASN A C 1
ATOM 2524 O O . ASN A 1 315 ? 8.505 -4.306 24.398 1.00 67.88 315 ASN A O 1
ATOM 2528 N N . LYS A 1 316 ? 7.001 -4.196 22.751 1.00 68.19 316 LYS A N 1
ATOM 2529 C CA . LYS A 1 316 ? 6.230 -5.362 23.199 1.00 68.19 316 LYS A CA 1
ATOM 2530 C C . LYS A 1 316 ? 6.981 -6.675 22.969 1.00 68.19 316 LYS A C 1
ATOM 2532 O O . LYS A 1 316 ? 6.877 -7.558 23.818 1.00 68.19 316 LYS A O 1
ATOM 2537 N N . LEU A 1 317 ? 7.660 -6.819 21.833 1.00 72.19 317 LEU A N 1
ATOM 2538 C CA . LEU A 1 317 ? 8.455 -7.998 21.494 1.00 72.19 317 LEU A CA 1
ATOM 2539 C C . LEU A 1 317 ? 9.636 -8.144 22.456 1.00 72.19 317 LEU A C 1
ATOM 2541 O O . LEU A 1 317 ? 9.839 -9.204 23.044 1.00 72.19 317 LEU A O 1
ATOM 2545 N N . GLU A 1 318 ? 10.346 -7.046 22.689 1.00 68.94 318 GLU A N 1
ATOM 2546 C CA . GLU A 1 318 ? 11.507 -6.986 23.568 1.00 68.94 318 GLU A CA 1
ATOM 2547 C C . GLU A 1 318 ? 11.170 -7.434 25.001 1.00 68.94 318 GLU A C 1
ATOM 2549 O O . GLU A 1 318 ? 11.837 -8.303 25.558 1.00 68.94 318 GLU A O 1
ATOM 2554 N N . ARG A 1 319 ? 10.062 -6.943 25.580 1.00 66.00 319 ARG A N 1
ATOM 2555 C CA . ARG A 1 319 ? 9.604 -7.357 26.922 1.00 66.00 319 ARG A CA 1
ATOM 2556 C C . ARG A 1 319 ? 9.411 -8.869 27.060 1.00 66.00 319 ARG A C 1
ATOM 2558 O O . ARG A 1 319 ? 9.628 -9.403 28.144 1.00 66.00 319 ARG A O 1
ATOM 2565 N N . ILE A 1 320 ? 8.990 -9.554 25.997 1.00 63.69 320 ILE A N 1
ATOM 2566 C CA . ILE A 1 320 ? 8.775 -11.009 26.008 1.00 63.69 320 ILE A CA 1
ATOM 2567 C C . ILE A 1 320 ? 10.108 -11.746 25.921 1.00 63.69 320 ILE A C 1
ATOM 2569 O O . ILE A 1 320 ? 10.338 -12.675 26.697 1.00 63.69 320 ILE A O 1
ATOM 2573 N N . LEU A 1 321 ? 10.984 -11.323 25.009 1.00 64.50 321 LEU A N 1
ATOM 2574 C CA . LEU A 1 321 ? 12.314 -11.915 24.858 1.00 64.50 321 LEU A CA 1
ATOM 2575 C C . LEU A 1 321 ? 13.130 -11.752 26.152 1.00 64.50 321 LEU A C 1
ATOM 2577 O O . LEU A 1 321 ? 13.725 -12.715 26.635 1.00 64.50 321 LEU A O 1
ATOM 2581 N N . ASN A 1 322 ? 13.039 -10.585 26.793 1.00 61.06 322 ASN A N 1
ATOM 2582 C CA . ASN A 1 322 ? 13.676 -10.310 28.082 1.00 61.06 322 ASN A CA 1
ATOM 2583 C C . ASN A 1 322 ? 12.998 -11.044 29.246 1.00 61.06 322 ASN A C 1
ATOM 2585 O O . ASN A 1 322 ? 13.675 -11.506 30.156 1.00 61.06 322 ASN A O 1
ATOM 2589 N N . GLY A 1 323 ? 11.673 -11.216 29.214 1.00 52.25 323 GLY A N 1
ATOM 2590 C CA . GLY A 1 323 ? 10.936 -12.000 30.212 1.00 52.25 323 GLY A CA 1
ATOM 2591 C C . GLY A 1 323 ? 11.295 -13.491 30.216 1.00 52.25 323 GLY A C 1
ATOM 2592 O O . GLY A 1 323 ? 11.109 -14.158 31.232 1.00 52.25 323 GLY A O 1
ATOM 2593 N N . ARG A 1 324 ? 11.845 -14.015 29.110 1.00 51.75 324 ARG A N 1
ATOM 2594 C CA . ARG A 1 324 ? 12.438 -15.363 29.045 1.00 51.75 324 ARG A CA 1
ATOM 2595 C C . ARG A 1 324 ? 13.873 -15.412 29.580 1.00 51.75 324 ARG A C 1
ATOM 2597 O O . ARG A 1 324 ? 14.312 -16.478 30.003 1.00 51.75 324 ARG A O 1
ATOM 2604 N N . GLN A 1 325 ? 14.577 -14.279 29.622 1.00 45.38 325 GLN A N 1
ATOM 2605 C CA . GLN A 1 325 ? 15.889 -14.138 30.256 1.00 45.38 325 GLN A CA 1
ATOM 2606 C C . GLN A 1 325 ? 15.749 -13.687 31.718 1.00 45.38 325 GLN A C 1
ATOM 2608 O O . GLN A 1 325 ? 16.036 -12.546 32.081 1.00 45.38 325 GLN A O 1
ATOM 2613 N N . TYR A 1 326 ? 15.408 -14.616 32.612 1.00 44.84 326 TYR A N 1
ATOM 2614 C CA . TYR A 1 326 ? 16.003 -14.513 33.943 1.00 44.84 326 TYR A CA 1
ATOM 2615 C C . TYR A 1 326 ? 17.518 -14.716 33.767 1.00 44.84 326 TYR A C 1
ATOM 2617 O O . TYR A 1 326 ? 17.945 -15.758 33.280 1.00 44.84 326 TYR A O 1
ATOM 2625 N N . VAL A 1 327 ? 18.303 -13.722 34.204 1.00 39.19 327 VAL A N 1
ATOM 2626 C CA . VAL A 1 327 ? 19.782 -13.677 34.264 1.00 39.19 327 VAL A CA 1
ATOM 2627 C C . VAL A 1 327 ? 20.495 -13.169 32.990 1.00 39.19 327 VAL A C 1
ATOM 2629 O O . VAL A 1 327 ? 21.030 -13.948 32.213 1.00 39.19 327 VAL A O 1
ATOM 2632 N N . ASN A 1 328 ? 20.661 -11.847 32.835 1.00 36.91 328 ASN A N 1
ATOM 2633 C CA . ASN A 1 328 ? 21.951 -11.202 33.135 1.00 36.91 328 ASN A CA 1
ATOM 2634 C C . ASN A 1 328 ? 21.948 -9.668 33.005 1.00 36.91 328 ASN A C 1
ATOM 2636 O O . ASN A 1 328 ? 21.206 -9.037 32.264 1.00 36.91 328 ASN A O 1
ATOM 2640 N N . LYS A 1 329 ? 22.833 -9.089 33.808 1.00 40.34 329 LYS A N 1
ATOM 264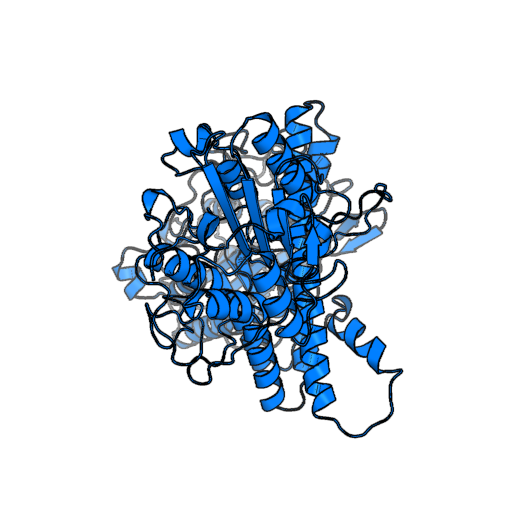1 C CA . LYS A 1 329 ? 23.061 -7.678 34.111 1.00 40.34 329 LYS A CA 1
ATOM 2642 C C . LYS A 1 329 ? 23.699 -6.924 32.935 1.00 40.34 329 LYS A C 1
ATOM 2644 O O . LYS A 1 329 ? 24.916 -6.892 32.890 1.00 40.34 329 LYS A O 1
ATOM 2649 N N . LEU A 1 330 ? 22.929 -6.268 32.062 1.00 41.47 330 LEU A N 1
ATOM 2650 C CA . LEU A 1 330 ? 23.433 -5.238 31.126 1.00 41.47 330 LEU A CA 1
ATOM 2651 C C . LEU A 1 330 ? 22.309 -4.252 30.731 1.00 41.47 330 LEU A C 1
ATOM 2653 O O . LEU A 1 330 ? 21.762 -4.277 29.637 1.00 41.47 330 LEU A O 1
ATOM 2657 N N . PHE A 1 331 ? 21.953 -3.353 31.651 1.00 40.84 331 PHE A N 1
ATOM 2658 C CA . PHE A 1 331 ? 20.903 -2.337 31.450 1.00 40.84 331 PHE A CA 1
ATOM 2659 C C . PHE A 1 331 ? 21.344 -1.159 30.546 1.00 40.84 331 PHE A C 1
ATOM 2661 O O . PHE A 1 331 ? 20.526 -0.317 30.187 1.00 40.84 331 PHE A O 1
ATOM 2668 N N . ALA A 1 332 ? 22.631 -1.081 30.178 1.00 37.19 332 ALA A N 1
ATOM 2669 C CA . ALA A 1 332 ? 23.195 -0.005 29.351 1.00 37.19 332 ALA A CA 1
ATOM 2670 C C . ALA A 1 332 ? 23.243 -0.348 27.846 1.00 37.19 332 ALA A C 1
ATOM 2672 O O . ALA A 1 332 ? 23.008 0.531 27.020 1.00 37.19 332 ALA A O 1
ATOM 2673 N N . ASP A 1 333 ? 23.428 -1.621 27.480 1.00 47.66 333 ASP A N 1
ATOM 2674 C CA . ASP A 1 333 ? 23.293 -2.086 26.085 1.00 47.66 333 ASP A CA 1
ATOM 2675 C C . ASP A 1 333 ? 21.812 -2.149 25.644 1.00 47.66 333 ASP A C 1
ATOM 2677 O O . ASP A 1 333 ? 21.480 -2.103 24.461 1.00 47.66 333 ASP A O 1
ATOM 2681 N N . TYR A 1 334 ? 20.912 -2.164 26.629 1.00 43.41 334 TYR A N 1
ATOM 2682 C CA . TYR A 1 334 ? 19.463 -2.330 26.535 1.00 43.41 334 TYR A CA 1
ATOM 2683 C C . TYR A 1 334 ? 18.734 -1.162 25.844 1.00 43.41 334 TYR A C 1
ATOM 2685 O O . TYR A 1 334 ? 17.971 -1.371 24.905 1.00 43.41 334 TYR A O 1
ATOM 2693 N N . VAL A 1 335 ? 19.021 0.090 26.223 1.00 44.44 335 VAL A N 1
ATOM 2694 C CA . VAL A 1 335 ? 18.439 1.285 25.565 1.00 44.44 335 VAL A CA 1
ATOM 2695 C C . VAL A 1 335 ? 19.020 1.491 24.161 1.00 44.44 335 VAL A C 1
ATOM 2697 O O . VAL A 1 335 ? 18.321 1.956 23.257 1.00 44.44 335 VAL A O 1
ATOM 2700 N N . ASN A 1 336 ? 20.272 1.070 23.954 1.00 48.19 336 ASN A N 1
ATOM 2701 C CA . ASN A 1 336 ? 20.885 1.053 22.632 1.00 48.19 336 ASN A CA 1
ATOM 2702 C C . ASN A 1 336 ? 20.203 0.028 21.709 1.00 48.19 336 ASN A C 1
ATOM 2704 O O . ASN A 1 336 ? 20.096 0.304 20.520 1.00 48.19 336 ASN A O 1
ATOM 2708 N N . SER A 1 337 ? 19.678 -1.090 22.229 1.00 56.00 337 SER A N 1
ATOM 2709 C CA . SER A 1 337 ? 19.036 -2.142 21.424 1.00 56.00 337 SER A CA 1
ATOM 2710 C C . SER A 1 337 ? 17.692 -1.727 20.796 1.00 56.00 337 SER A C 1
ATOM 2712 O O . SER A 1 337 ? 17.497 -1.950 19.603 1.00 56.00 337 SER A O 1
ATOM 2714 N N . ILE A 1 338 ? 16.806 -1.034 21.529 1.00 54.84 338 ILE A N 1
ATOM 2715 C CA . ILE A 1 338 ? 15.513 -0.546 20.999 1.00 54.84 338 ILE A CA 1
ATOM 2716 C C . ILE A 1 338 ? 15.745 0.499 19.908 1.00 54.84 338 ILE A C 1
ATOM 2718 O O . ILE A 1 338 ? 15.170 0.423 18.821 1.00 54.84 338 ILE A O 1
ATOM 2722 N N . GLN A 1 339 ? 16.618 1.474 20.185 1.00 58.16 339 GLN A N 1
ATOM 2723 C CA . GLN A 1 339 ? 16.994 2.468 19.184 1.00 58.16 339 GLN A CA 1
ATOM 2724 C C . GLN A 1 339 ? 17.682 1.804 17.994 1.00 58.16 339 GLN A C 1
ATOM 2726 O O . GLN A 1 339 ? 17.436 2.210 16.870 1.00 58.16 339 GLN A O 1
ATOM 2731 N N . HIS A 1 340 ? 18.504 0.776 18.206 1.00 62.16 340 HIS A N 1
ATOM 2732 C CA . HIS A 1 340 ? 19.173 0.053 17.128 1.00 62.16 340 HIS A CA 1
ATOM 2733 C C . HIS A 1 340 ? 18.203 -0.743 16.244 1.00 62.16 340 HIS A C 1
ATOM 2735 O O . HIS A 1 340 ? 18.333 -0.697 15.027 1.00 62.16 340 HIS A O 1
ATOM 2741 N N . LEU A 1 341 ? 17.183 -1.391 16.815 1.00 58.09 341 LEU A N 1
ATOM 2742 C CA . LEU A 1 341 ? 16.144 -2.084 16.044 1.00 58.09 341 LEU A CA 1
ATOM 2743 C C . LEU A 1 341 ? 15.274 -1.113 15.231 1.00 58.09 341 LEU A C 1
ATOM 2745 O O . LEU A 1 341 ? 14.913 -1.408 14.091 1.00 58.09 341 LEU A O 1
ATOM 2749 N N . LEU A 1 342 ? 14.969 0.059 15.798 1.00 59.00 342 LEU A N 1
ATOM 2750 C CA . LEU A 1 342 ? 14.202 1.119 15.133 1.00 59.00 342 LEU A CA 1
ATOM 2751 C C . LEU A 1 342 ? 15.045 1.997 14.195 1.00 59.00 342 LEU A C 1
ATOM 2753 O O . LEU A 1 342 ? 14.477 2.763 13.413 1.00 59.00 342 LEU A O 1
ATOM 2757 N N . LYS A 1 343 ? 16.381 1.918 14.259 1.00 60.12 343 LYS A N 1
ATOM 2758 C CA . LYS A 1 343 ? 17.273 2.648 13.354 1.00 60.12 343 LYS A CA 1
ATOM 2759 C C . LYS A 1 343 ? 17.111 2.086 11.948 1.00 60.12 343 LYS A C 1
ATOM 2761 O O . LYS A 1 343 ? 17.502 0.963 11.649 1.00 60.12 343 LYS A O 1
ATOM 2766 N N . VAL A 1 344 ? 16.550 2.922 11.083 1.00 54.91 344 VAL A N 1
ATOM 2767 C CA . VAL A 1 344 ? 16.416 2.661 9.644 1.00 54.91 344 VAL A CA 1
ATOM 2768 C C . VAL A 1 344 ? 17.776 2.791 8.932 1.00 54.91 344 VAL A C 1
ATOM 2770 O O . VAL A 1 344 ? 17.965 2.240 7.859 1.00 54.91 344 VAL A O 1
ATOM 2773 N N . GLU A 1 345 ? 18.749 3.460 9.558 1.00 48.91 345 GLU A N 1
ATOM 2774 C CA . GLU A 1 345 ? 20.073 3.761 8.987 1.00 48.91 345 GLU A CA 1
ATOM 2775 C C . GLU A 1 345 ? 21.031 2.564 8.917 1.00 48.91 345 GLU A C 1
ATOM 2777 O O . GLU A 1 345 ? 22.089 2.668 8.305 1.00 48.91 345 GLU A O 1
ATOM 2782 N N . THR A 1 346 ? 20.728 1.432 9.566 1.00 51.47 346 THR A N 1
ATOM 2783 C CA . THR A 1 346 ? 21.688 0.318 9.624 1.00 51.47 346 THR A CA 1
ATOM 2784 C C . THR A 1 346 ? 21.842 -0.419 8.301 1.00 51.47 346 THR A C 1
ATOM 2786 O O . THR A 1 346 ? 22.801 -1.179 8.196 1.00 51.47 346 THR A O 1
ATOM 2789 N N . HIS A 1 347 ? 20.967 -0.188 7.307 1.00 55.66 347 HIS A N 1
ATOM 2790 C CA . HIS A 1 347 ? 21.090 -0.703 5.932 1.00 55.66 347 HIS A CA 1
ATOM 2791 C C . HIS A 1 347 ? 21.485 -2.192 5.856 1.00 55.66 347 HIS A C 1
ATOM 2793 O O . HIS A 1 347 ? 22.106 -2.664 4.901 1.00 55.66 347 HIS A O 1
ATOM 2799 N N . ALA A 1 348 ? 21.153 -2.945 6.908 1.00 56.91 348 ALA A N 1
ATOM 2800 C CA . ALA A 1 348 ? 21.592 -4.311 7.066 1.00 56.91 348 ALA A CA 1
ATOM 2801 C C . ALA A 1 348 ? 20.829 -5.144 6.044 1.00 56.91 348 ALA A C 1
ATOM 2803 O O . ALA A 1 348 ? 19.610 -5.021 5.929 1.00 56.91 348 ALA A O 1
ATOM 2804 N N . LYS A 1 349 ? 21.550 -5.981 5.301 1.00 63.97 349 LYS A N 1
ATOM 2805 C CA . LYS A 1 349 ? 20.946 -6.950 4.388 1.00 63.97 349 LYS A CA 1
ATOM 2806 C C . LYS A 1 349 ? 20.363 -8.095 5.236 1.00 63.97 349 LYS A C 1
ATOM 2808 O O . LYS A 1 349 ? 21.101 -8.607 6.076 1.00 63.97 349 LYS A O 1
ATOM 2813 N N . PRO A 1 350 ? 19.102 -8.521 5.040 1.00 65.19 350 PRO A N 1
ATOM 2814 C CA . PRO A 1 350 ? 18.539 -9.669 5.715 1.00 65.19 350 PRO A CA 1
ATOM 2815 C C . PRO A 1 350 ? 19.259 -10.909 5.205 1.00 65.19 350 PRO A C 1
ATOM 2817 O O . PRO A 1 350 ? 19.162 -11.284 4.035 1.00 65.19 350 PRO A O 1
ATOM 2820 N N . THR A 1 351 ? 20.008 -11.535 6.098 1.00 72.06 351 THR A N 1
ATOM 2821 C CA . THR A 1 351 ? 20.588 -12.857 5.894 1.00 72.06 351 THR A CA 1
ATOM 2822 C C . THR A 1 351 ? 19.564 -13.940 6.235 1.00 72.06 351 THR A C 1
ATOM 2824 O O . THR A 1 351 ? 19.597 -15.023 5.651 1.00 72.06 351 THR A O 1
ATOM 2827 N N . ASN A 1 352 ? 18.581 -13.624 7.088 1.00 76.81 352 ASN A N 1
ATOM 2828 C CA . ASN A 1 352 ? 17.457 -14.499 7.416 1.00 76.81 352 ASN A CA 1
ATOM 2829 C C . ASN A 1 352 ? 16.191 -14.165 6.596 1.00 76.81 352 ASN A C 1
ATOM 2831 O O . ASN A 1 352 ? 15.188 -13.661 7.113 1.00 76.81 352 ASN A O 1
ATOM 2835 N N . GLY A 1 353 ? 16.240 -14.470 5.295 1.00 82.00 353 GLY A N 1
ATOM 2836 C CA . GLY A 1 353 ? 15.140 -14.240 4.346 1.00 82.00 353 GLY A CA 1
ATOM 2837 C C . GLY A 1 353 ? 13.784 -14.846 4.756 1.00 82.00 353 GLY A C 1
ATOM 2838 O O . GLY A 1 353 ? 12.780 -14.134 4.699 1.00 82.00 353 GLY A O 1
ATOM 2839 N N . PRO A 1 354 ? 13.706 -16.113 5.222 1.00 85.88 354 PRO A N 1
ATOM 2840 C CA . PRO A 1 354 ? 12.443 -16.714 5.659 1.00 85.88 354 PRO A CA 1
ATOM 2841 C C . PRO A 1 354 ? 11.774 -15.982 6.832 1.00 85.88 354 PRO A C 1
ATOM 2843 O O . PRO A 1 354 ? 10.560 -15.783 6.806 1.00 85.88 354 PRO A O 1
ATOM 2846 N N . CYS A 1 355 ? 12.546 -15.545 7.836 1.00 85.50 355 CYS A N 1
ATOM 2847 C CA . CYS A 1 355 ? 12.021 -14.736 8.941 1.00 85.50 355 CYS A CA 1
ATOM 2848 C C . CYS A 1 355 ? 11.487 -13.394 8.434 1.00 85.50 355 CYS A C 1
ATOM 2850 O O . CYS A 1 355 ? 10.354 -13.019 8.747 1.00 85.50 355 CYS A O 1
ATOM 2852 N N . TYR A 1 356 ? 12.285 -12.698 7.615 1.00 88.75 356 TYR A N 1
ATOM 2853 C CA . TYR A 1 356 ? 11.929 -11.383 7.091 1.00 88.75 356 TYR A CA 1
ATOM 2854 C C . TYR A 1 356 ? 10.631 -11.445 6.287 1.00 88.75 356 TYR A C 1
ATOM 2856 O O . TYR A 1 356 ? 9.684 -10.716 6.586 1.00 88.75 356 TYR A O 1
ATOM 2864 N N . ARG A 1 357 ? 10.552 -12.384 5.335 1.00 89.94 357 ARG A N 1
ATOM 2865 C CA . ARG A 1 357 ? 9.353 -12.614 4.527 1.00 89.94 357 ARG A CA 1
ATOM 2866 C C . ARG A 1 357 ? 8.131 -12.868 5.402 1.00 89.94 357 ARG A C 1
ATOM 2868 O O . ARG A 1 357 ? 7.110 -12.221 5.209 1.00 89.94 357 ARG A O 1
ATOM 2875 N N . LYS A 1 358 ? 8.243 -13.749 6.402 1.00 88.06 358 LYS A N 1
ATOM 2876 C CA . LYS A 1 358 ? 7.125 -14.076 7.296 1.00 88.06 358 LYS A CA 1
ATOM 2877 C C . LYS A 1 358 ? 6.632 -12.855 8.076 1.00 88.06 358 LYS A C 1
ATOM 2879 O O . LYS A 1 358 ? 5.423 -12.671 8.188 1.00 88.06 358 LYS A O 1
ATOM 2884 N N . LEU A 1 359 ? 7.530 -12.007 8.587 1.00 89.88 359 LEU A N 1
ATOM 2885 C CA . LEU A 1 359 ? 7.148 -10.765 9.273 1.00 89.88 359 LEU A CA 1
ATOM 2886 C C . LEU A 1 359 ? 6.482 -9.762 8.331 1.00 89.88 359 LEU A C 1
ATOM 2888 O O . LEU A 1 359 ? 5.465 -9.182 8.702 1.00 89.88 359 LEU A O 1
ATOM 2892 N N . VAL A 1 360 ? 7.019 -9.574 7.123 1.00 93.25 360 VAL A N 1
ATOM 2893 C CA . VAL A 1 360 ? 6.414 -8.689 6.119 1.00 93.25 360 VAL A CA 1
ATOM 2894 C C . VAL A 1 360 ? 5.029 -9.193 5.722 1.00 93.25 360 VAL A C 1
ATOM 2896 O O . VAL A 1 360 ? 4.089 -8.407 5.759 1.00 93.25 360 VAL A O 1
ATOM 2899 N N . ASP A 1 361 ? 4.886 -10.472 5.370 1.00 88.62 361 ASP A N 1
ATOM 2900 C CA . ASP A 1 361 ? 3.610 -11.059 4.936 1.00 88.62 361 ASP A CA 1
ATOM 2901 C C . ASP A 1 361 ? 2.558 -10.969 6.048 1.00 88.62 361 ASP A C 1
ATOM 2903 O O . ASP A 1 361 ? 1.407 -10.597 5.802 1.00 88.62 361 ASP A O 1
ATOM 2907 N N . THR A 1 362 ? 2.977 -11.227 7.291 1.00 84.19 362 THR A N 1
ATOM 2908 C CA . THR A 1 362 ? 2.129 -11.049 8.476 1.00 84.19 362 THR A CA 1
ATOM 2909 C C . THR A 1 362 ? 1.730 -9.586 8.635 1.00 84.19 362 THR A C 1
ATOM 2911 O O . THR A 1 362 ? 0.553 -9.296 8.800 1.00 84.19 362 THR A O 1
ATOM 2914 N N . PHE A 1 363 ? 2.669 -8.640 8.538 1.00 89.81 363 PHE A N 1
ATOM 2915 C CA . PHE A 1 363 ? 2.346 -7.217 8.651 1.00 89.81 363 PHE A CA 1
ATOM 2916 C C . PHE A 1 363 ? 1.385 -6.753 7.553 1.00 89.81 363 PHE A C 1
ATOM 2918 O O . PHE A 1 363 ? 0.428 -6.034 7.827 1.00 89.81 363 PHE A O 1
ATOM 2925 N N . HIS A 1 364 ? 1.650 -7.163 6.314 1.00 86.50 364 HIS A N 1
ATOM 2926 C CA . HIS A 1 364 ? 0.854 -6.819 5.145 1.00 86.50 364 HIS A CA 1
ATOM 2927 C C . HIS A 1 364 ? -0.596 -7.287 5.290 1.00 86.50 364 HIS A C 1
ATOM 2929 O O . HIS A 1 364 ? -1.514 -6.553 4.929 1.00 86.50 364 HIS A O 1
ATOM 2935 N N . THR A 1 365 ? -0.786 -8.492 5.828 1.00 76.50 365 THR A N 1
ATOM 2936 C CA . THR A 1 365 ? -2.099 -9.134 5.957 1.00 76.50 365 THR A CA 1
ATOM 2937 C C . THR A 1 365 ? -2.848 -8.669 7.206 1.00 76.50 365 THR A C 1
ATOM 2939 O O . THR A 1 365 ? -4.035 -8.350 7.139 1.00 76.50 365 THR A O 1
ATOM 2942 N N . GLU A 1 366 ? -2.156 -8.614 8.344 1.00 74.31 366 GLU A N 1
ATOM 2943 C CA . GLU A 1 366 ? -2.776 -8.420 9.658 1.00 74.31 366 GLU A CA 1
ATOM 2944 C C . GLU A 1 366 ? -2.807 -6.944 10.078 1.00 74.31 366 GLU A C 1
ATOM 2946 O O . GLU A 1 366 ? -3.737 -6.527 10.759 1.00 74.31 366 GLU A O 1
ATOM 2951 N N . CYS A 1 367 ? -1.830 -6.134 9.650 1.00 78.75 367 CYS A N 1
ATOM 2952 C CA . CYS A 1 367 ? -1.674 -4.743 10.085 1.00 78.75 367 CYS A CA 1
ATOM 2953 C C . CYS A 1 367 ? -2.138 -3.742 9.016 1.00 78.75 367 CYS A C 1
ATOM 2955 O O . CYS A 1 367 ? -3.269 -3.268 9.040 1.00 78.75 367 CYS A O 1
ATOM 2957 N N . LEU A 1 368 ? -1.249 -3.390 8.084 1.00 83.31 368 LEU A N 1
ATOM 2958 C CA . LEU A 1 368 ? -1.487 -2.405 7.033 1.00 83.31 368 LEU A CA 1
ATOM 2959 C C . LEU A 1 368 ? -0.975 -2.970 5.718 1.00 83.31 368 LEU A C 1
ATOM 2961 O O . LEU A 1 368 ? 0.158 -3.456 5.651 1.00 83.31 368 LEU A O 1
ATOM 2965 N N . ASN A 1 369 ? -1.763 -2.810 4.654 1.00 85.06 369 ASN A N 1
ATOM 2966 C CA . ASN A 1 369 ? -1.326 -3.187 3.319 1.00 85.06 369 ASN A CA 1
ATOM 2967 C C . ASN A 1 369 ? -0.066 -2.385 2.948 1.00 85.06 369 ASN A C 1
ATOM 2969 O O . ASN A 1 369 ? -0.104 -1.164 2.776 1.00 85.06 369 ASN A O 1
ATOM 2973 N N . VAL A 1 370 ? 1.059 -3.094 2.848 1.00 90.12 370 VAL A N 1
ATOM 2974 C CA . VAL A 1 370 ? 2.381 -2.519 2.557 1.00 90.12 370 VAL A CA 1
ATOM 2975 C C . VAL A 1 370 ? 2.416 -1.834 1.185 1.00 90.12 370 VAL A C 1
ATOM 2977 O O . VAL A 1 370 ? 3.012 -0.766 1.070 1.00 90.12 370 VAL A O 1
ATOM 2980 N N . GLY A 1 371 ? 1.762 -2.408 0.168 1.00 83.75 371 GLY A N 1
ATOM 2981 C CA . GLY A 1 371 ? 1.744 -1.861 -1.195 1.00 83.75 371 GLY A CA 1
ATOM 2982 C C . GLY A 1 371 ? 0.995 -0.530 -1.291 1.00 83.75 371 GLY A C 1
ATOM 2983 O O . GLY A 1 371 ? 1.429 0.382 -1.985 1.00 83.75 371 GLY A O 1
ATOM 2984 N N . GLN A 1 372 ? -0.067 -0.373 -0.497 1.00 82.75 372 GLN A N 1
ATOM 2985 C CA . GLN A 1 372 ? -0.852 0.865 -0.415 1.00 82.75 372 GLN A CA 1
ATOM 2986 C C . GLN A 1 372 ? -0.223 1.944 0.482 1.00 82.75 372 GLN A C 1
ATOM 2988 O O . GLN A 1 372 ? -0.694 3.081 0.502 1.00 82.75 372 GLN A O 1
ATOM 2993 N N . ASN A 1 373 ? 0.824 1.615 1.248 1.00 83.56 373 ASN A N 1
ATOM 2994 C CA . ASN A 1 373 ? 1.417 2.518 2.234 1.00 83.56 373 ASN A CA 1
ATOM 2995 C C . ASN A 1 373 ? 2.923 2.715 1.995 1.00 83.56 373 ASN A C 1
ATOM 2997 O O . ASN A 1 373 ? 3.744 2.100 2.684 1.00 83.56 373 ASN A O 1
ATOM 3001 N N . PRO A 1 374 ? 3.328 3.658 1.118 1.00 81.00 374 PRO A N 1
ATOM 3002 C CA . PRO A 1 374 ? 4.737 3.890 0.786 1.00 81.00 374 PRO A CA 1
ATOM 3003 C C . PRO A 1 374 ? 5.637 4.208 1.986 1.00 81.00 374 PRO A C 1
ATOM 3005 O O . PRO A 1 374 ? 6.845 3.968 1.948 1.00 81.00 374 PRO A O 1
ATOM 3008 N N . TYR A 1 375 ? 5.065 4.743 3.072 1.00 88.31 375 TYR A N 1
ATOM 3009 C CA . TYR A 1 375 ? 5.813 5.012 4.297 1.00 88.31 375 TYR A CA 1
ATOM 3010 C C . TYR A 1 375 ? 6.134 3.744 5.098 1.00 88.31 375 TYR A C 1
ATOM 3012 O O . TYR A 1 375 ? 7.193 3.684 5.720 1.00 88.31 375 TYR A O 1
ATOM 3020 N N . VAL A 1 376 ? 5.284 2.712 5.063 1.00 90.81 376 VAL A N 1
ATOM 3021 C CA . VAL A 1 376 ? 5.556 1.428 5.735 1.00 90.81 376 VAL A CA 1
ATOM 3022 C C . VAL A 1 376 ? 6.806 0.772 5.158 1.00 90.81 376 VAL A C 1
ATOM 3024 O O . VAL A 1 376 ? 7.614 0.245 5.917 1.00 90.81 376 VAL A O 1
ATOM 3027 N N . LEU A 1 377 ? 7.025 0.880 3.844 1.00 90.12 377 LEU A N 1
ATOM 3028 C CA . LEU A 1 377 ? 8.239 0.385 3.187 1.00 90.12 377 LEU A CA 1
ATOM 3029 C C . LEU A 1 377 ? 9.521 0.948 3.836 1.00 90.12 377 LEU A C 1
ATOM 3031 O O . LEU A 1 377 ? 10.489 0.214 4.007 1.00 90.12 377 LEU A O 1
ATOM 3035 N N . SER A 1 378 ? 9.502 2.204 4.311 1.00 86.25 378 SER A N 1
ATOM 3036 C CA . SER A 1 378 ? 10.634 2.810 5.045 1.00 86.25 378 SER A CA 1
ATOM 3037 C C . SER A 1 378 ? 10.891 2.205 6.432 1.00 86.25 378 SER A C 1
ATOM 3039 O O . SER A 1 378 ? 11.920 2.473 7.047 1.00 86.25 378 SER A O 1
ATOM 3041 N N . LYS A 1 379 ? 9.951 1.413 6.957 1.00 87.75 379 LYS A N 1
ATOM 3042 C CA . LYS A 1 379 ? 10.023 0.769 8.275 1.00 87.75 379 LYS A CA 1
ATOM 3043 C C . LYS A 1 379 ? 10.342 -0.711 8.205 1.00 87.75 379 LYS A C 1
ATOM 3045 O O . LYS A 1 379 ? 10.655 -1.301 9.233 1.00 87.75 379 LYS A O 1
ATOM 3050 N N . LEU A 1 380 ? 10.344 -1.312 7.016 1.00 89.38 380 LEU A N 1
ATOM 3051 C CA . LEU A 1 380 ? 10.635 -2.737 6.884 1.00 89.38 380 LEU A CA 1
ATOM 3052 C C . LEU A 1 380 ? 12.076 -3.092 7.282 1.00 89.38 380 LEU A C 1
ATOM 3054 O O . LEU A 1 380 ? 12.320 -4.231 7.670 1.00 89.38 380 LEU A O 1
ATOM 3058 N N . GLN A 1 381 ? 13.005 -2.126 7.307 1.00 84.06 381 GLN A N 1
ATOM 3059 C CA . GLN A 1 381 ? 14.337 -2.327 7.895 1.00 84.06 381 GLN A CA 1
ATOM 3060 C C . GLN A 1 381 ? 14.259 -2.795 9.358 1.00 84.06 381 GLN A C 1
ATOM 3062 O O . GLN A 1 381 ? 15.093 -3.580 9.798 1.00 84.06 381 GLN A O 1
ATOM 3067 N N . THR A 1 382 ? 13.229 -2.392 10.110 1.00 85.75 382 THR A N 1
ATOM 3068 C CA . THR A 1 382 ? 13.011 -2.887 11.474 1.00 85.75 382 THR A CA 1
ATOM 3069 C C . THR A 1 382 ? 12.808 -4.401 11.500 1.00 85.75 382 THR A C 1
ATOM 3071 O O . THR A 1 382 ? 13.338 -5.061 12.388 1.00 85.75 382 THR A O 1
ATOM 3074 N N . PHE A 1 383 ? 12.108 -4.985 10.523 1.00 88.50 383 PHE A N 1
ATOM 3075 C CA . PHE A 1 383 ? 11.947 -6.442 10.450 1.00 88.50 383 PHE A CA 1
ATOM 3076 C C . PHE A 1 383 ? 13.239 -7.151 10.071 1.00 88.50 383 PHE A C 1
ATOM 3078 O O . PHE A 1 383 ? 13.511 -8.214 10.620 1.00 88.50 383 PHE A O 1
ATOM 3085 N N . VAL A 1 384 ? 14.061 -6.545 9.210 1.00 84.06 384 VAL A N 1
ATOM 3086 C CA . VAL A 1 384 ? 15.415 -7.051 8.954 1.00 84.06 384 VAL A CA 1
ATOM 3087 C C . VAL A 1 384 ? 16.203 -7.084 10.260 1.00 84.06 384 VAL A C 1
ATOM 3089 O O . VAL A 1 384 ? 16.649 -8.145 10.681 1.00 84.06 384 VAL A O 1
ATOM 3092 N N . ASN A 1 385 ? 16.282 -5.952 10.961 1.00 80.31 385 ASN A N 1
ATOM 3093 C CA . ASN A 1 385 ? 17.025 -5.835 12.214 1.00 80.31 385 ASN A CA 1
ATOM 3094 C C . ASN A 1 385 ? 16.544 -6.845 13.275 1.00 80.31 385 ASN A C 1
ATOM 3096 O O . ASN A 1 385 ? 17.362 -7.423 13.986 1.00 80.31 385 ASN A O 1
ATOM 3100 N N . ILE A 1 386 ? 15.230 -7.084 13.368 1.00 81.75 386 ILE A N 1
ATOM 3101 C CA . ILE A 1 386 ? 14.644 -8.097 14.256 1.00 81.75 386 ILE A CA 1
ATOM 3102 C C . ILE A 1 386 ? 15.120 -9.504 13.867 1.00 81.75 386 ILE A C 1
ATOM 3104 O O . ILE A 1 386 ? 15.602 -10.243 14.723 1.00 81.75 386 ILE A O 1
ATOM 3108 N N . CYS A 1 387 ? 15.016 -9.870 12.589 1.00 80.12 387 CYS A N 1
ATOM 3109 C CA . CYS A 1 387 ? 15.372 -11.204 12.111 1.00 80.12 387 CYS A CA 1
ATOM 3110 C C . CYS A 1 387 ? 16.869 -11.512 12.212 1.00 80.12 387 CYS A C 1
ATOM 3112 O O . CYS A 1 387 ? 17.226 -12.657 12.480 1.00 80.12 387 CYS A O 1
ATOM 3114 N N . GLU A 1 388 ? 17.735 -10.509 12.058 1.00 77.56 388 GLU A N 1
ATOM 3115 C CA . GLU A 1 388 ? 19.184 -10.672 12.231 1.00 77.56 388 GLU A CA 1
ATOM 3116 C C . GLU A 1 388 ? 19.588 -10.880 13.699 1.00 77.56 388 GLU A C 1
ATOM 3118 O O . GLU A 1 388 ? 20.637 -11.456 13.986 1.00 77.56 388 GLU A O 1
ATOM 3123 N N . GLN A 1 389 ? 18.764 -10.435 14.652 1.00 72.56 389 GLN A N 1
ATOM 3124 C CA . GLN A 1 389 ? 19.012 -10.660 16.079 1.00 72.56 389 GLN A CA 1
ATOM 3125 C C . GLN A 1 389 ? 18.454 -11.993 16.590 1.00 72.56 389 GLN A C 1
ATOM 3127 O O . GLN A 1 389 ? 18.852 -12.451 17.665 1.00 72.56 389 GLN A O 1
ATOM 3132 N N . MET A 1 390 ? 17.553 -12.631 15.841 1.00 70.88 390 MET A N 1
ATOM 3133 C CA . MET A 1 390 ? 16.929 -13.893 16.232 1.00 70.88 390 MET A CA 1
ATOM 3134 C C . MET A 1 390 ? 17.866 -15.062 15.966 1.00 70.88 390 MET A C 1
ATOM 3136 O O . MET A 1 390 ? 18.209 -15.366 14.827 1.00 70.88 390 MET A O 1
ATOM 3140 N N . ARG A 1 391 ? 18.289 -15.715 17.051 1.00 58.47 391 ARG A N 1
ATOM 3141 C CA . ARG A 1 391 ? 19.300 -16.781 17.018 1.00 58.47 391 ARG A CA 1
ATOM 3142 C C . ARG A 1 391 ? 18.712 -18.166 16.725 1.00 58.47 391 ARG A C 1
ATOM 3144 O O . ARG A 1 391 ? 19.474 -19.054 16.359 1.00 58.47 391 ARG A O 1
ATOM 3151 N N . ASP A 1 392 ? 17.395 -18.344 16.866 1.00 62.00 392 ASP A N 1
ATOM 3152 C CA . ASP A 1 392 ? 16.673 -19.590 16.564 1.00 62.00 392 ASP A CA 1
ATOM 3153 C C . ASP A 1 392 ? 15.303 -19.308 15.906 1.00 62.00 392 ASP A C 1
ATOM 3155 O O . ASP A 1 392 ? 14.660 -18.283 16.141 1.00 62.00 392 ASP A O 1
ATOM 3159 N N . SER A 1 393 ? 14.842 -20.260 15.098 1.00 60.50 393 SER A N 1
ATOM 3160 C CA . SER A 1 393 ? 13.523 -20.349 14.463 1.00 60.50 393 SER A CA 1
ATOM 3161 C C . SER A 1 393 ? 12.346 -20.111 15.419 1.00 60.50 393 SER A C 1
ATOM 3163 O O . SER A 1 393 ? 11.364 -19.475 15.033 1.00 60.50 393 SER A O 1
ATOM 3165 N N . SER A 1 394 ? 12.454 -20.535 16.684 1.00 63.03 394 SER A N 1
ATOM 3166 C CA . SER A 1 394 ? 11.410 -20.306 17.687 1.00 63.03 394 SER A CA 1
ATOM 3167 C C . SER A 1 394 ? 11.204 -18.826 18.020 1.00 63.03 394 SER A C 1
ATOM 3169 O O . SER A 1 394 ? 10.087 -18.427 18.344 1.00 63.03 394 SER A O 1
ATOM 3171 N N . ASP A 1 395 ? 12.253 -18.001 17.937 1.00 65.00 395 ASP A N 1
ATOM 3172 C CA . ASP A 1 395 ? 12.160 -16.566 18.226 1.00 65.00 395 ASP A CA 1
ATOM 3173 C C . ASP A 1 395 ? 11.464 -15.808 17.089 1.00 65.00 395 ASP A C 1
ATOM 3175 O O . ASP A 1 395 ? 10.675 -14.894 17.345 1.00 65.00 395 ASP A O 1
ATOM 3179 N N . ALA A 1 396 ? 11.667 -16.252 15.844 1.00 68.38 396 ALA A N 1
ATOM 3180 C CA . ALA A 1 396 ? 10.948 -15.732 14.683 1.00 68.38 396 ALA A CA 1
ATOM 3181 C C . ALA A 1 396 ? 9.438 -15.995 14.791 1.00 68.38 396 ALA A C 1
ATOM 3183 O O . ALA A 1 396 ? 8.627 -15.102 14.534 1.00 68.38 396 ALA A O 1
ATOM 3184 N N . ASP A 1 397 ? 9.042 -17.183 15.253 1.00 69.31 397 ASP A N 1
ATOM 3185 C CA . ASP A 1 397 ? 7.633 -17.499 15.498 1.00 69.31 397 ASP A CA 1
ATOM 3186 C C . ASP A 1 397 ? 7.029 -16.654 16.624 1.00 69.31 397 ASP A C 1
ATOM 3188 O O . ASP A 1 397 ? 5.873 -16.238 16.531 1.00 69.31 397 ASP A O 1
ATOM 3192 N N . ILE A 1 398 ? 7.788 -16.350 17.681 1.00 68.06 398 ILE A N 1
ATOM 3193 C CA . ILE A 1 398 ? 7.334 -15.441 18.747 1.00 68.06 398 ILE A CA 1
ATOM 3194 C C . ILE A 1 398 ? 7.083 -14.046 18.189 1.00 68.06 398 ILE A C 1
ATOM 3196 O O . ILE A 1 398 ? 6.062 -13.442 18.513 1.00 68.06 398 ILE A O 1
ATOM 3200 N N . ALA A 1 399 ? 7.988 -13.539 17.357 1.00 77.62 399 ALA A N 1
ATOM 3201 C CA . ALA A 1 399 ? 7.855 -12.221 16.756 1.00 77.62 399 ALA A CA 1
ATOM 3202 C C . ALA A 1 399 ? 6.636 -12.126 15.852 1.00 77.62 399 ALA A C 1
ATOM 3204 O O . ALA A 1 399 ? 5.820 -11.226 16.022 1.00 77.62 399 ALA A O 1
ATOM 3205 N N . VAL A 1 400 ? 6.443 -13.118 14.986 1.00 77.00 400 VAL A N 1
ATOM 3206 C CA . VAL A 1 400 ? 5.259 -13.202 14.128 1.00 77.00 400 VAL A CA 1
ATOM 3207 C C . VAL A 1 400 ? 3.980 -13.269 14.960 1.00 77.00 400 VAL A C 1
ATOM 3209 O O . VAL A 1 400 ? 3.086 -12.453 14.766 1.00 77.00 400 VAL A O 1
ATOM 3212 N N . ASN A 1 401 ? 3.900 -14.168 15.944 1.00 65.62 401 ASN A N 1
ATOM 3213 C CA . ASN A 1 401 ? 2.719 -14.267 16.806 1.00 65.62 401 ASN A CA 1
ATOM 3214 C C . ASN A 1 401 ? 2.464 -12.970 17.582 1.00 65.62 401 ASN A C 1
ATOM 3216 O O . ASN A 1 401 ? 1.319 -12.574 17.796 1.00 65.62 401 ASN A O 1
ATOM 3220 N N . ARG A 1 402 ? 3.530 -12.284 18.006 1.00 73.00 402 ARG A N 1
ATOM 3221 C CA . ARG A 1 402 ? 3.400 -11.002 18.690 1.00 73.00 402 ARG A CA 1
ATOM 3222 C C . ARG A 1 402 ? 2.949 -9.898 17.749 1.00 73.00 402 ARG A C 1
ATOM 3224 O O . ARG A 1 402 ? 2.247 -9.000 18.203 1.00 73.00 402 ARG A O 1
ATOM 3231 N N . LEU A 1 403 ? 3.346 -9.960 16.485 1.00 76.56 403 LEU A N 1
ATOM 3232 C CA . LEU A 1 403 ? 2.923 -9.023 15.461 1.00 76.56 403 LEU A CA 1
ATOM 3233 C C . LEU A 1 403 ? 1.437 -9.188 15.147 1.00 76.56 403 LEU A C 1
ATOM 3235 O O . LEU A 1 403 ? 0.730 -8.189 15.135 1.00 76.56 403 LEU A O 1
ATOM 3239 N N . ILE A 1 404 ? 0.957 -10.430 15.020 1.00 66.12 404 ILE A N 1
ATOM 3240 C CA . ILE A 1 404 ? -0.478 -10.740 14.894 1.00 66.12 404 ILE A CA 1
ATOM 3241 C C . ILE A 1 404 ? -1.238 -10.091 16.057 1.00 66.12 404 ILE A C 1
ATOM 3243 O O . ILE A 1 404 ? -2.054 -9.208 15.842 1.00 66.12 404 ILE A O 1
ATOM 3247 N N . GLN A 1 405 ? -0.842 -10.382 17.302 1.00 62.38 405 GLN A N 1
ATOM 3248 C CA . GLN A 1 405 ? -1.456 -9.771 18.491 1.00 62.38 405 GLN A CA 1
ATOM 3249 C C . GLN A 1 405 ? -1.337 -8.246 18.556 1.00 62.38 405 GLN A C 1
ATOM 3251 O O . GLN A 1 405 ? -2.097 -7.573 19.250 1.00 62.38 405 GLN A O 1
ATOM 3256 N N . HIS A 1 406 ? -0.300 -7.688 17.941 1.00 69.38 406 HIS A N 1
ATOM 3257 C CA . HIS A 1 406 ? -0.087 -6.252 17.915 1.00 69.38 406 HIS A CA 1
ATOM 3258 C C . HIS A 1 406 ? -1.065 -5.561 16.962 1.00 69.38 406 HIS A C 1
ATOM 3260 O O . HIS A 1 406 ? -1.478 -4.436 17.242 1.00 69.38 406 HIS A O 1
ATOM 3266 N N . CYS A 1 407 ? -1.426 -6.258 15.890 1.00 70.44 407 CYS A N 1
ATOM 3267 C CA . CYS A 1 407 ? -2.305 -5.802 14.827 1.00 70.44 407 CYS A CA 1
ATOM 3268 C C . CYS A 1 407 ? -3.717 -6.402 14.914 1.00 70.44 407 CYS A C 1
ATOM 3270 O O . CYS A 1 407 ? -4.515 -6.211 14.002 1.00 70.44 407 CYS A O 1
ATOM 3272 N N . ASP A 1 408 ? -4.016 -7.115 16.008 1.00 62.59 408 ASP A N 1
ATOM 3273 C CA . ASP A 1 408 ? -5.260 -7.858 16.204 1.00 62.59 408 ASP A CA 1
ATOM 3274 C C . ASP A 1 408 ? -6.492 -6.949 16.085 1.00 62.59 408 ASP A C 1
ATOM 3276 O O . ASP A 1 408 ? -6.612 -5.896 16.723 1.00 62.59 408 ASP A O 1
ATOM 3280 N N . ARG A 1 409 ? -7.440 -7.433 15.282 1.00 66.62 409 ARG A N 1
ATOM 3281 C CA . ARG A 1 409 ? -8.746 -6.837 14.997 1.00 66.62 409 ARG A CA 1
ATOM 3282 C C . ARG A 1 409 ? -9.745 -7.287 16.063 1.00 66.62 409 ARG A C 1
ATOM 3284 O O . ARG A 1 409 ? -9.856 -8.476 16.355 1.00 66.62 409 ARG A O 1
ATOM 3291 N N . ASN A 1 410 ? -10.483 -6.351 16.657 1.00 71.19 410 ASN A N 1
ATOM 3292 C CA . ASN A 1 410 ? -11.304 -6.618 17.842 1.00 71.19 410 ASN A CA 1
ATOM 3293 C C . ASN A 1 410 ? -12.807 -6.748 17.516 1.00 71.19 410 ASN A C 1
ATOM 3295 O O . ASN A 1 410 ? -13.375 -5.949 16.776 1.00 71.19 410 ASN A O 1
ATOM 3299 N N . ALA A 1 411 ? -13.469 -7.731 18.133 1.00 82.81 411 ALA A N 1
ATOM 3300 C CA . ALA A 1 411 ? -14.896 -8.014 17.987 1.00 82.81 411 ALA A CA 1
ATOM 3301 C C . ALA A 1 411 ? -15.845 -7.108 18.806 1.00 82.81 411 ALA A C 1
ATOM 3303 O O . ALA A 1 411 ? -17.057 -7.324 18.795 1.00 82.81 411 ALA A O 1
ATOM 3304 N N . SER A 1 412 ? -15.332 -6.116 19.537 1.00 89.50 412 SER A N 1
ATOM 3305 C CA . SER A 1 412 ? -16.106 -5.368 20.544 1.00 89.50 412 SER A CA 1
ATOM 3306 C C . SER A 1 412 ? -17.303 -4.616 19.971 1.00 89.50 412 SER A C 1
ATOM 3308 O O . SER A 1 412 ? -18.345 -4.572 20.614 1.00 89.50 412 SER A O 1
ATOM 3310 N N . VAL A 1 413 ? -17.195 -4.067 18.756 1.00 91.31 413 VAL A N 1
ATOM 3311 C CA . VAL A 1 413 ? -18.326 -3.394 18.088 1.00 91.31 413 VAL A CA 1
ATOM 3312 C C . VAL A 1 413 ? -19.458 -4.382 17.795 1.00 91.31 413 VAL A C 1
ATOM 3314 O O . VAL A 1 413 ? -20.624 -4.066 18.026 1.00 91.31 413 VAL A O 1
ATOM 3317 N N . TYR A 1 414 ? -19.124 -5.596 17.347 1.00 93.56 414 TYR A N 1
ATOM 3318 C CA . TYR A 1 414 ? -20.110 -6.648 17.103 1.00 93.56 414 TYR A CA 1
ATOM 3319 C C . TYR A 1 414 ? -20.800 -7.071 18.398 1.00 93.56 414 TYR A C 1
ATOM 3321 O O . TYR A 1 414 ? -22.020 -7.183 18.442 1.00 93.56 414 TYR A O 1
ATOM 3329 N N . HIS A 1 415 ? -20.034 -7.248 19.475 1.00 94.06 415 HIS A N 1
ATOM 3330 C CA . HIS A 1 415 ? -20.599 -7.629 20.763 1.00 94.06 415 HIS A CA 1
ATOM 3331 C C . HIS A 1 415 ? -21.466 -6.508 21.364 1.00 94.06 415 HIS A C 1
ATOM 3333 O O . HIS A 1 415 ? -22.587 -6.772 21.788 1.00 94.06 415 HIS A O 1
ATOM 3339 N N . ALA A 1 416 ? -21.027 -5.248 21.294 1.00 94.94 416 ALA A N 1
ATOM 3340 C CA . ALA A 1 416 ? -21.831 -4.101 21.715 1.00 94.94 416 ALA A CA 1
ATOM 3341 C C . ALA A 1 416 ? -23.184 -4.040 20.988 1.00 94.94 416 ALA A C 1
ATOM 3343 O O . ALA A 1 416 ? -24.200 -3.782 21.634 1.00 94.94 416 ALA A O 1
ATOM 3344 N N . TYR A 1 417 ? -23.217 -4.342 19.682 1.00 96.12 417 TYR A N 1
ATOM 3345 C CA . TYR A 1 417 ? -24.466 -4.483 18.928 1.00 96.12 417 TYR A CA 1
ATOM 3346 C C . TYR A 1 417 ? -25.377 -5.569 19.521 1.00 96.12 417 TYR A C 1
ATOM 3348 O O . TYR A 1 417 ? -26.546 -5.290 19.784 1.00 96.12 417 TYR A O 1
ATOM 3356 N N . GLN A 1 418 ? -24.854 -6.772 19.789 1.00 95.56 418 GLN A N 1
ATOM 3357 C CA . GLN A 1 418 ? -25.657 -7.863 20.360 1.00 95.56 418 GLN A CA 1
ATOM 3358 C C . GLN A 1 418 ? -26.271 -7.480 21.711 1.00 95.56 418 GLN A C 1
ATOM 3360 O O . GLN A 1 418 ? -27.448 -7.757 21.959 1.00 95.56 418 GLN A O 1
ATOM 3365 N N . VAL A 1 419 ? -25.506 -6.792 22.562 1.00 93.00 419 VAL A N 1
ATOM 3366 C CA . VAL A 1 419 ? -25.976 -6.333 23.874 1.00 93.00 419 VAL A CA 1
ATOM 3367 C C . VAL A 1 419 ? -27.150 -5.368 23.732 1.00 93.00 419 VAL A C 1
ATOM 3369 O O . VAL A 1 419 ? -28.198 -5.580 24.339 1.00 93.00 419 VAL A O 1
ATOM 3372 N N . VAL A 1 420 ? -27.030 -4.323 22.910 1.00 94.25 420 VAL A N 1
ATOM 3373 C CA . VAL A 1 420 ? -28.117 -3.337 22.781 1.00 94.25 420 VAL A CA 1
ATOM 3374 C C . VAL A 1 420 ? -29.329 -3.890 22.024 1.00 94.25 420 VAL A C 1
ATOM 3376 O O . VAL A 1 420 ? -30.468 -3.584 22.384 1.00 94.25 420 VAL A O 1
ATOM 3379 N N . HIS A 1 421 ? -29.102 -4.742 21.019 1.00 94.38 421 HIS A N 1
ATOM 3380 C CA . HIS A 1 421 ? -30.161 -5.376 20.235 1.00 94.38 421 HIS A CA 1
ATOM 3381 C C . HIS A 1 421 ? -30.985 -6.345 21.093 1.00 94.38 421 HIS A C 1
ATOM 3383 O O . HIS A 1 421 ? -32.215 -6.249 21.151 1.00 94.38 421 HIS A O 1
ATOM 3389 N N . SER A 1 422 ? -30.322 -7.242 21.832 1.00 92.06 422 SER A N 1
ATOM 3390 C CA . SER A 1 422 ? -30.997 -8.191 22.732 1.00 92.06 422 SER A CA 1
ATOM 3391 C C . SER A 1 422 ? -31.795 -7.480 23.831 1.00 92.06 422 SER A C 1
ATOM 3393 O O . SER A 1 422 ? -32.903 -7.906 24.170 1.00 92.06 422 SER A O 1
ATOM 3395 N N . ARG A 1 423 ? -31.303 -6.322 24.291 1.00 91.44 423 ARG A N 1
ATOM 3396 C CA . ARG A 1 423 ? -31.964 -5.451 25.275 1.00 91.44 423 ARG A CA 1
ATOM 3397 C C . ARG A 1 423 ? -33.051 -4.545 24.689 1.00 91.44 423 ARG A C 1
ATOM 3399 O O . ARG A 1 423 ? -33.641 -3.728 25.408 1.00 91.44 423 ARG A O 1
ATOM 3406 N N . GLY A 1 424 ? -33.395 -4.753 23.418 1.00 92.50 424 GLY A N 1
ATOM 3407 C CA . GLY A 1 424 ? -34.598 -4.227 22.783 1.00 92.50 424 GLY A CA 1
ATOM 3408 C C . GLY A 1 424 ? -34.427 -2.890 22.072 1.00 92.50 424 GLY A C 1
ATOM 3409 O O . GLY A 1 424 ? -35.445 -2.268 21.773 1.00 92.50 424 GLY A O 1
ATOM 3410 N N . ILE A 1 425 ? -33.195 -2.442 21.800 1.00 94.38 425 ILE A N 1
ATOM 3411 C CA . ILE A 1 425 ? -32.973 -1.311 20.892 1.00 94.38 425 ILE A CA 1
ATOM 3412 C C . ILE A 1 425 ? -33.158 -1.807 19.446 1.00 94.38 425 ILE A C 1
ATOM 3414 O O . ILE A 1 425 ? -32.445 -2.719 19.030 1.00 94.38 425 ILE A O 1
ATOM 3418 N N . PRO A 1 426 ? -34.103 -1.245 18.672 1.00 94.56 426 PRO A N 1
ATOM 3419 C CA . PRO A 1 426 ? -34.324 -1.655 17.286 1.00 94.56 426 PRO A CA 1
ATOM 3420 C C . PRO A 1 426 ? -33.127 -1.353 16.368 1.00 94.56 426 PRO A C 1
ATOM 3422 O O . PRO A 1 426 ? -32.451 -0.340 16.538 1.00 94.56 426 PRO A O 1
ATOM 3425 N N . ASP A 1 427 ? -32.904 -2.174 15.337 1.00 94.75 427 ASP A N 1
ATOM 3426 C CA . ASP A 1 427 ? -31.774 -2.003 14.403 1.00 94.75 427 ASP A CA 1
ATOM 3427 C C . ASP A 1 427 ? -31.803 -0.664 13.651 1.00 94.75 427 ASP A C 1
ATOM 3429 O O . ASP A 1 427 ? -30.761 -0.068 13.375 1.00 94.75 427 ASP A O 1
ATOM 3433 N N . ASP A 1 428 ? -32.991 -0.127 13.365 1.00 93.25 428 ASP A N 1
ATOM 3434 C CA . ASP A 1 428 ? -33.148 1.194 12.747 1.00 93.25 428 ASP A CA 1
ATOM 3435 C C . ASP A 1 428 ? -32.741 2.353 13.684 1.00 93.25 428 ASP A C 1
ATOM 3437 O O . ASP A 1 428 ? -32.509 3.469 13.206 1.00 93.25 428 ASP A O 1
ATOM 3441 N N . HIS A 1 429 ? -32.518 2.068 14.970 1.00 94.69 429 HIS A N 1
ATOM 3442 C CA . HIS A 1 429 ? -31.960 2.977 15.975 1.00 94.69 429 HIS A CA 1
ATOM 3443 C C . HIS A 1 429 ? -30.471 2.721 16.272 1.00 94.69 429 HIS A C 1
ATOM 3445 O O . HIS A 1 429 ? -29.872 3.468 17.044 1.00 94.69 429 HIS A O 1
ATOM 3451 N N . ILE A 1 430 ? -29.848 1.717 15.644 1.00 96.69 430 ILE A N 1
ATOM 3452 C CA . ILE A 1 430 ? -28.424 1.395 15.809 1.00 96.69 430 ILE A CA 1
ATOM 3453 C C . ILE A 1 430 ? -27.680 1.688 14.506 1.00 96.69 430 ILE A C 1
ATOM 3455 O O . ILE A 1 430 ? -28.072 1.199 13.449 1.00 96.69 430 ILE A O 1
ATOM 3459 N N . ILE A 1 431 ? -26.604 2.475 14.573 1.00 97.31 431 ILE A N 1
ATOM 3460 C CA . ILE A 1 431 ? -25.701 2.715 13.438 1.00 97.31 431 ILE A CA 1
ATOM 3461 C C . ILE A 1 431 ? -24.373 2.029 13.739 1.00 97.31 431 ILE A C 1
ATOM 3463 O O . ILE A 1 431 ? -23.709 2.396 14.708 1.00 97.31 431 ILE A O 1
ATOM 3467 N N . ALA A 1 432 ? -23.981 1.059 12.916 1.00 95.62 432 ALA A N 1
ATOM 3468 C CA . ALA A 1 432 ? -22.748 0.301 13.107 1.00 95.62 432 ALA A CA 1
ATOM 3469 C C . ALA A 1 432 ? -21.674 0.677 12.071 1.00 95.62 432 ALA A C 1
ATOM 3471 O O . ALA A 1 432 ? -21.918 0.738 10.864 1.00 95.62 432 ALA A O 1
ATOM 3472 N N . MET A 1 433 ? -20.461 0.937 12.564 1.00 94.00 433 MET A N 1
ATOM 3473 C CA . MET A 1 433 ? -19.286 1.257 11.752 1.00 94.00 433 MET A CA 1
ATOM 3474 C C . MET A 1 433 ? -18.156 0.283 12.104 1.00 94.00 433 MET A C 1
ATOM 3476 O O . MET A 1 433 ? -17.717 0.260 13.251 1.00 94.00 433 MET A O 1
ATOM 3480 N N . TYR A 1 434 ? -17.704 -0.535 11.150 1.00 88.44 434 TYR A N 1
ATOM 3481 C CA . TYR A 1 434 ? -16.643 -1.532 11.366 1.00 88.44 434 TYR A CA 1
ATOM 3482 C C . TYR A 1 434 ? -15.971 -1.945 10.052 1.00 88.44 434 TYR A C 1
ATOM 3484 O O . TYR A 1 434 ? -16.593 -1.943 8.997 1.00 88.44 434 TYR A O 1
ATOM 3492 N N . TYR A 1 435 ? -14.700 -2.345 10.088 1.00 81.62 435 TYR A N 1
ATOM 3493 C CA . TYR A 1 435 ? -13.938 -2.644 8.865 1.00 81.62 435 TYR A CA 1
ATOM 3494 C C . TYR A 1 435 ? -14.381 -3.933 8.147 1.00 81.62 435 TYR A C 1
ATOM 3496 O O . TYR A 1 435 ? -14.125 -4.087 6.956 1.00 81.62 435 TYR A O 1
ATOM 3504 N N . ASN A 1 436 ? -15.129 -4.807 8.831 1.00 82.94 436 ASN A N 1
ATOM 3505 C CA . ASN A 1 436 ? -15.661 -6.080 8.317 1.00 82.94 436 ASN A CA 1
ATOM 3506 C C . ASN A 1 436 ? -14.566 -7.061 7.868 1.00 82.94 436 ASN A C 1
ATOM 3508 O O . ASN A 1 436 ? -14.720 -7.827 6.920 1.00 82.94 436 ASN A O 1
ATOM 3512 N N . ASP A 1 437 ? -13.450 -7.033 8.580 1.00 75.62 437 ASP A N 1
ATOM 3513 C CA . ASP A 1 437 ? -12.174 -7.633 8.210 1.00 75.62 437 ASP A CA 1
ATOM 3514 C C . ASP A 1 437 ? -11.789 -8.826 9.112 1.00 75.62 437 ASP A C 1
ATOM 3516 O O . ASP A 1 437 ? -10.721 -9.410 8.949 1.00 75.62 437 ASP A O 1
ATOM 3520 N N . ILE A 1 438 ? -12.681 -9.218 10.032 1.00 80.69 438 ILE A N 1
ATOM 3521 C CA . ILE A 1 438 ? -12.571 -10.389 10.925 1.00 80.69 438 ILE A CA 1
ATOM 3522 C C . ILE A 1 438 ? -13.356 -11.613 10.410 1.00 80.69 438 ILE A C 1
ATOM 3524 O O . ILE A 1 438 ? -12.790 -12.709 10.365 1.00 80.69 438 ILE A O 1
ATOM 3528 N N . PRO A 1 439 ? -14.648 -11.500 10.024 1.00 84.75 439 PRO A N 1
ATOM 3529 C CA . PRO A 1 439 ? -15.503 -12.676 9.834 1.00 84.75 439 PRO A CA 1
ATOM 3530 C C . PRO A 1 439 ? -14.986 -13.643 8.770 1.00 84.75 439 PRO A C 1
ATOM 3532 O O . PRO A 1 439 ? -15.052 -14.852 8.960 1.00 84.75 439 PRO A O 1
ATOM 3535 N N . PHE A 1 440 ? -14.434 -13.123 7.675 1.00 81.88 440 PHE A N 1
ATOM 3536 C CA . PHE A 1 440 ? -13.965 -13.918 6.534 1.00 81.88 440 PHE A CA 1
ATOM 3537 C C . PHE A 1 440 ? -12.456 -13.806 6.319 1.00 81.88 440 PHE A C 1
ATOM 3539 O O . PHE A 1 440 ? -11.964 -14.058 5.221 1.00 81.88 440 PHE A O 1
ATOM 3546 N N . HIS A 1 441 ? -11.722 -13.410 7.361 1.00 75.50 441 HIS A N 1
ATOM 3547 C CA . HIS A 1 441 ? -10.271 -13.359 7.298 1.00 75.50 441 HIS A CA 1
ATOM 3548 C C . HIS A 1 441 ? -9.683 -14.760 7.107 1.00 75.50 441 HIS A C 1
ATOM 3550 O O . HIS A 1 441 ? -10.181 -15.725 7.685 1.00 75.50 441 HIS A O 1
ATOM 3556 N N . THR A 1 442 ? -8.593 -14.878 6.349 1.00 70.81 442 THR A N 1
ATOM 3557 C CA . THR A 1 442 ? -7.912 -16.163 6.109 1.00 70.81 442 THR A CA 1
ATOM 3558 C C . THR A 1 442 ? -7.374 -16.789 7.396 1.00 70.81 442 THR A C 1
ATOM 3560 O O . THR A 1 442 ? -7.356 -18.012 7.520 1.00 70.81 442 THR A O 1
ATOM 3563 N N . SER A 1 443 ? -6.995 -15.961 8.373 1.00 65.88 443 SER A N 1
ATOM 3564 C CA . SER A 1 443 ? -6.548 -16.394 9.705 1.00 65.88 443 SER A CA 1
ATOM 3565 C C . SER A 1 443 ? -7.702 -16.765 10.648 1.00 65.88 443 SER A C 1
ATOM 3567 O O . SER A 1 443 ? -7.446 -17.302 11.724 1.00 65.88 443 SER A O 1
ATOM 3569 N N . ASN A 1 444 ? -8.967 -16.512 10.282 1.00 74.25 444 ASN A N 1
ATOM 3570 C CA . ASN A 1 444 ? -10.113 -16.936 11.086 1.00 74.25 444 ASN A CA 1
ATOM 3571 C C . ASN A 1 444 ? -10.405 -18.429 10.822 1.00 74.25 444 ASN A C 1
ATOM 3573 O O . ASN A 1 444 ? -10.889 -18.769 9.740 1.00 74.25 444 ASN A O 1
ATOM 3577 N N . PRO A 1 445 ? -10.177 -19.336 11.797 1.00 77.69 445 PRO A N 1
ATOM 3578 C CA . PRO A 1 445 ? -10.379 -20.775 11.599 1.00 77.69 445 PRO A CA 1
ATOM 3579 C C . PRO A 1 445 ? -11.856 -21.157 11.433 1.00 77.69 445 PRO A C 1
ATOM 3581 O O . PRO A 1 445 ? -12.168 -22.282 11.046 1.00 77.69 445 PRO A O 1
ATOM 3584 N N . THR A 1 446 ? -12.772 -20.232 11.726 1.00 85.94 446 THR A N 1
ATOM 3585 C CA . THR A 1 446 ? -14.220 -20.416 11.625 1.00 85.94 446 THR A CA 1
ATOM 3586 C C . THR A 1 446 ? -14.833 -19.287 10.787 1.00 85.94 446 THR A C 1
ATOM 3588 O O . THR A 1 446 ? -15.345 -18.321 11.358 1.00 85.94 446 THR A O 1
ATOM 3591 N N . PRO A 1 447 ? -14.785 -19.367 9.443 1.00 85.00 447 PRO A N 1
ATOM 3592 C CA . PRO A 1 447 ? -15.327 -18.326 8.572 1.00 85.00 447 PRO A CA 1
ATOM 3593 C C . PRO A 1 447 ? -16.792 -17.992 8.885 1.00 85.00 447 PRO A C 1
ATOM 3595 O O . PRO A 1 447 ? -17.622 -18.880 9.075 1.00 85.00 447 PRO A O 1
ATOM 3598 N N . GLY A 1 448 ? -17.109 -16.700 8.947 1.00 85.94 448 GLY A N 1
ATOM 3599 C CA . GLY A 1 448 ? -18.424 -16.167 9.314 1.00 85.94 448 GLY A CA 1
ATOM 3600 C C . GLY A 1 448 ? -18.725 -16.170 10.818 1.00 85.94 448 GLY A C 1
ATOM 3601 O O . GLY A 1 448 ? -19.784 -15.687 11.225 1.00 85.94 448 GLY A O 1
ATOM 3602 N N . VAL A 1 449 ? -17.812 -16.679 11.652 1.00 90.62 449 VAL A N 1
ATOM 3603 C CA . VAL A 1 449 ? -17.951 -16.696 13.111 1.00 90.62 449 VAL A CA 1
ATOM 3604 C C . VAL A 1 449 ? -16.937 -15.751 13.735 1.00 90.62 449 VAL A C 1
ATOM 3606 O O . VAL A 1 449 ? -15.727 -15.930 13.590 1.00 90.62 449 VAL A O 1
ATOM 3609 N N . VAL A 1 450 ? -17.444 -14.765 14.472 1.00 90.75 450 VAL A N 1
ATOM 3610 C CA . VAL A 1 450 ? -16.644 -13.859 15.297 1.00 90.75 450 VAL A CA 1
ATOM 3611 C C . VAL A 1 450 ? -17.076 -14.028 16.742 1.00 90.75 450 VAL A C 1
ATOM 3613 O O . VAL A 1 450 ? -18.267 -14.015 17.030 1.00 90.75 450 VAL A O 1
ATOM 3616 N N . VAL A 1 451 ? -16.118 -14.180 17.648 1.00 90.94 451 VAL A N 1
ATOM 3617 C CA . VAL A 1 451 ? -16.373 -14.294 19.088 1.00 90.94 451 VAL A CA 1
ATOM 3618 C C . VAL A 1 451 ? -15.684 -13.141 19.808 1.00 90.94 451 VAL A C 1
ATOM 3620 O O . VAL A 1 451 ? -14.644 -12.676 19.351 1.00 90.94 451 VAL A O 1
ATOM 3623 N N . HIS A 1 452 ? -16.253 -12.687 20.924 1.00 91.75 452 HIS A N 1
ATOM 3624 C CA . HIS A 1 452 ? -15.617 -11.713 21.828 1.00 91.75 452 HIS A CA 1
ATOM 3625 C C . HIS A 1 452 ? -15.112 -12.369 23.120 1.00 91.75 452 HIS A C 1
ATOM 3627 O O . HIS A 1 452 ? -14.272 -11.828 23.824 1.00 91.75 452 HIS A O 1
ATOM 3633 N N . THR A 1 453 ? -15.549 -13.594 23.406 1.00 89.44 453 THR A N 1
ATOM 3634 C CA . THR A 1 453 ? -15.040 -14.407 24.513 1.00 89.44 453 THR A CA 1
ATOM 3635 C C . THR A 1 453 ? -14.588 -15.773 23.993 1.00 89.44 453 THR A C 1
ATOM 3637 O O . THR A 1 453 ? -15.161 -16.279 23.022 1.00 89.44 453 THR A O 1
ATOM 3640 N N . PRO A 1 454 ? -13.551 -16.397 24.585 1.00 86.38 454 PRO A N 1
ATOM 3641 C CA . PRO A 1 454 ? -13.154 -17.749 24.212 1.00 86.38 454 PRO A CA 1
ATOM 3642 C C . PRO A 1 454 ? -14.330 -18.719 24.358 1.00 86.38 454 PRO A C 1
ATOM 3644 O O . PRO A 1 454 ? -14.937 -18.802 25.424 1.00 86.38 454 PRO A O 1
ATOM 3647 N N . ASN A 1 455 ? -14.636 -19.461 23.291 1.00 85.50 455 ASN A N 1
ATOM 3648 C CA . ASN A 1 455 ? -15.822 -20.331 23.187 1.00 85.50 455 ASN A CA 1
ATOM 3649 C C . ASN A 1 455 ? -17.180 -19.602 23.296 1.00 85.50 455 ASN A C 1
ATOM 3651 O O . ASN A 1 455 ? -18.197 -20.244 23.555 1.00 85.50 455 ASN A O 1
ATOM 3655 N N . GLY A 1 456 ? -17.201 -18.282 23.105 1.00 87.06 456 GLY A N 1
ATOM 3656 C CA . GLY A 1 456 ? -18.414 -17.472 23.097 1.00 87.06 456 GLY A CA 1
ATOM 3657 C C . GLY A 1 456 ? -19.303 -17.703 21.874 1.00 87.06 456 GLY A C 1
ATOM 3658 O O . GLY A 1 456 ? -18.945 -18.405 20.923 1.00 87.06 456 GLY A O 1
ATOM 3659 N N . SER A 1 457 ? -20.482 -17.084 21.900 1.00 91.69 457 SER A N 1
ATOM 3660 C CA . SER A 1 457 ? -21.414 -17.072 20.773 1.00 91.69 457 SER A CA 1
ATOM 3661 C C . SER A 1 457 ? -20.880 -16.237 19.602 1.00 91.69 457 SER A C 1
ATOM 3663 O O . SER A 1 457 ? -19.962 -15.425 19.743 1.00 91.69 457 SER A O 1
ATOM 3665 N N . ASN A 1 458 ? -21.461 -16.447 18.416 1.00 94.38 458 ASN A N 1
ATOM 3666 C CA . ASN A 1 458 ? -21.135 -15.642 17.245 1.00 94.38 458 ASN A CA 1
ATOM 3667 C C . ASN A 1 458 ? -21.730 -14.232 17.376 1.00 94.38 458 ASN A C 1
ATOM 3669 O O . ASN A 1 458 ? -22.925 -14.049 17.147 1.00 94.38 458 ASN A O 1
ATOM 3673 N N . VAL A 1 459 ? -20.894 -13.238 17.670 1.00 94.31 459 VAL A N 1
ATOM 3674 C CA . VAL A 1 459 ? -21.318 -11.842 17.841 1.00 94.31 459 VAL A CA 1
ATOM 3675 C C . VAL A 1 459 ? -21.503 -11.091 16.518 1.00 94.31 459 VAL A C 1
ATOM 3677 O O . VAL A 1 459 ? -22.059 -10.000 16.516 1.00 94.31 459 VAL A O 1
ATOM 3680 N N . TYR A 1 460 ? -21.090 -11.660 15.380 1.00 94.75 460 TYR A N 1
ATOM 3681 C CA . TYR A 1 460 ? -21.194 -11.006 14.066 1.00 94.75 460 TYR A CA 1
ATOM 3682 C C . TYR A 1 460 ? -22.599 -11.051 13.445 1.00 94.75 460 TYR A C 1
ATOM 3684 O O . TYR A 1 460 ? -22.945 -10.227 12.600 1.00 94.75 460 TYR A O 1
ATOM 3692 N N . THR A 1 461 ? -23.422 -12.026 13.828 1.00 93.38 461 THR A N 1
ATOM 3693 C CA . THR A 1 461 ? -24.688 -12.287 13.126 1.00 93.38 461 THR A CA 1
ATOM 3694 C C . THR A 1 461 ? -25.677 -11.135 13.319 1.00 93.38 461 THR A C 1
ATOM 3696 O O . THR A 1 461 ? -25.939 -10.730 14.446 1.00 93.38 461 THR A O 1
ATOM 3699 N N . GLY A 1 462 ? -26.257 -10.635 12.225 1.00 92.69 462 GLY A N 1
ATOM 3700 C CA . GLY A 1 462 ? -27.310 -9.610 12.258 1.00 92.69 462 GLY A CA 1
ATOM 3701 C C . GLY A 1 462 ? -26.818 -8.163 12.356 1.00 92.69 462 GLY A C 1
ATOM 3702 O O . GLY A 1 462 ? -27.623 -7.256 12.183 1.00 92.69 462 GLY A O 1
ATOM 3703 N N . VAL A 1 463 ? -25.515 -7.932 12.553 1.00 94.88 463 VAL A N 1
ATOM 3704 C CA . VAL A 1 463 ? -24.960 -6.576 12.683 1.00 94.88 463 VAL A CA 1
ATOM 3705 C C . VAL A 1 463 ? -25.231 -5.757 11.397 1.00 94.88 463 VAL A C 1
ATOM 3707 O O . VAL A 1 463 ? -24.909 -6.227 10.299 1.00 94.88 463 VAL A O 1
ATOM 3710 N N . PRO A 1 464 ? -25.809 -4.540 11.492 1.00 93.94 464 PRO A N 1
ATOM 3711 C CA . PRO A 1 464 ? -26.087 -3.688 10.336 1.00 93.94 464 PRO A CA 1
ATOM 3712 C C . PRO A 1 464 ? -24.822 -3.245 9.589 1.00 93.94 464 PRO A C 1
ATOM 3714 O O . PRO A 1 464 ? -23.889 -2.717 10.180 1.00 93.94 464 PRO A O 1
ATOM 3717 N N . ASN A 1 465 ? -24.808 -3.363 8.259 1.00 91.50 465 ASN A N 1
ATOM 3718 C CA . ASN A 1 465 ? -23.686 -2.916 7.421 1.00 91.50 465 ASN A CA 1
ATOM 3719 C C . ASN A 1 465 ? -23.809 -1.426 7.025 1.00 91.50 465 ASN A C 1
ATOM 3721 O O . ASN A 1 465 ? -23.831 -1.106 5.834 1.00 91.50 465 ASN A O 1
ATOM 3725 N N . ASP A 1 466 ? -23.925 -0.503 7.986 1.00 94.38 466 ASP A N 1
ATOM 3726 C CA . ASP A 1 466 ? -24.142 0.923 7.668 1.00 94.38 466 ASP A CA 1
ATOM 3727 C C . ASP A 1 466 ? -22.892 1.581 7.057 1.00 94.38 466 ASP A C 1
ATOM 3729 O O . ASP A 1 466 ? -22.957 2.233 6.003 1.00 94.38 466 ASP A O 1
ATOM 3733 N N . TYR A 1 467 ? -21.739 1.374 7.704 1.00 93.75 467 TYR A N 1
ATOM 3734 C CA . TYR A 1 467 ? -20.426 1.817 7.238 1.00 93.75 467 TYR A CA 1
ATOM 3735 C C . TYR A 1 467 ? -19.411 0.684 7.389 1.00 93.75 467 TYR A C 1
ATOM 3737 O O . TYR A 1 467 ? -19.093 0.275 8.504 1.00 93.75 467 TYR A O 1
ATOM 3745 N N . ILE A 1 468 ? -18.892 0.205 6.256 1.00 89.06 468 ILE A N 1
ATOM 3746 C CA . ILE A 1 468 ? -17.926 -0.896 6.199 1.00 89.06 468 ILE A CA 1
ATOM 3747 C C . ILE A 1 468 ? -16.661 -0.515 5.430 1.00 89.06 468 ILE A C 1
ATOM 3749 O O . ILE A 1 468 ? -16.727 0.300 4.503 1.00 89.06 468 ILE A O 1
ATOM 3753 N N . GLY A 1 469 ? -15.527 -1.111 5.811 1.00 78.88 469 GLY A N 1
ATOM 3754 C CA . GLY A 1 469 ? -14.229 -0.920 5.154 1.00 78.88 469 GLY A CA 1
ATOM 3755 C C . GLY A 1 469 ? -13.835 0.555 5.048 1.00 78.88 469 GLY A C 1
ATOM 3756 O O . GLY A 1 469 ? -13.853 1.281 6.041 1.00 78.88 469 GLY A O 1
ATOM 3757 N N . ASP A 1 470 ? -13.562 1.018 3.827 1.00 77.19 470 ASP A N 1
ATOM 3758 C CA . ASP A 1 470 ? -13.113 2.388 3.527 1.00 77.19 470 ASP A CA 1
ATOM 3759 C C . ASP A 1 470 ? -14.117 3.486 3.916 1.00 77.19 470 ASP A C 1
ATOM 3761 O O . ASP A 1 470 ? -13.780 4.669 3.943 1.00 77.19 470 ASP A O 1
ATOM 3765 N N . HIS A 1 471 ? -15.368 3.127 4.219 1.00 84.12 471 HIS A N 1
ATOM 3766 C CA . HIS A 1 471 ? -16.366 4.081 4.702 1.00 84.12 471 HIS A CA 1
ATOM 3767 C C . HIS A 1 471 ? -16.262 4.365 6.204 1.00 84.12 471 HIS A C 1
ATOM 3769 O O . HIS A 1 471 ? -16.909 5.298 6.687 1.00 84.12 471 HIS A O 1
ATOM 3775 N N . VAL A 1 472 ? -15.459 3.603 6.945 1.00 84.75 472 VAL A N 1
ATOM 3776 C CA . VAL A 1 472 ? -15.170 3.861 8.355 1.00 84.75 472 VAL A CA 1
ATOM 3777 C C . VAL A 1 472 ? -14.049 4.899 8.425 1.00 84.75 472 VAL A C 1
ATOM 3779 O O . VAL A 1 472 ? -12.863 4.577 8.399 1.00 84.75 472 VAL A O 1
ATOM 3782 N N . THR A 1 473 ? -14.439 6.176 8.440 1.00 82.31 473 THR A N 1
ATOM 3783 C CA . THR A 1 473 ? -13.514 7.320 8.482 1.00 82.31 473 THR A CA 1
ATOM 3784 C C . THR A 1 473 ? -13.897 8.297 9.597 1.00 82.31 473 THR A C 1
ATOM 3786 O O . THR A 1 473 ? -15.076 8.352 9.975 1.00 82.31 473 THR A O 1
ATOM 3789 N N . PRO A 1 474 ? -12.952 9.115 10.105 1.00 83.56 474 PRO A N 1
ATOM 3790 C CA . PRO A 1 474 ? -13.259 10.165 11.075 1.00 83.56 474 PRO A CA 1
ATOM 3791 C C . PRO A 1 474 ? -14.328 11.143 10.574 1.00 83.56 474 PRO A C 1
ATOM 3793 O O . PRO A 1 474 ? -15.200 11.557 11.336 1.00 83.56 474 PRO A O 1
ATOM 3796 N N . GLU A 1 475 ? -14.295 11.501 9.290 1.00 89.94 475 GLU A N 1
ATOM 3797 C CA . GLU A 1 475 ? -15.229 12.445 8.673 1.00 89.94 475 GLU A CA 1
ATOM 3798 C C . GLU A 1 475 ? -16.643 11.870 8.645 1.00 89.94 475 GLU A C 1
ATOM 3800 O O . GLU A 1 475 ? -17.592 12.551 9.039 1.00 89.94 475 GLU A O 1
ATOM 3805 N N . ASN A 1 476 ? -16.785 10.604 8.237 1.00 94.94 476 ASN A N 1
ATOM 3806 C CA . ASN A 1 476 ? -18.071 9.918 8.254 1.00 94.94 476 ASN A CA 1
ATOM 3807 C C . ASN A 1 476 ? -18.581 9.743 9.684 1.00 94.94 476 ASN A C 1
ATOM 3809 O O . ASN A 1 476 ? -19.750 10.019 9.930 1.00 94.94 476 ASN A O 1
ATOM 3813 N N . PHE A 1 477 ? -17.720 9.373 10.635 1.00 95.94 477 PHE A N 1
ATOM 3814 C CA . PHE A 1 477 ? -18.087 9.245 12.046 1.00 95.94 477 PHE A CA 1
ATOM 3815 C C . PHE A 1 477 ? -18.627 10.568 12.617 1.00 95.94 477 PHE A C 1
ATOM 3817 O O . PHE A 1 477 ? -19.732 10.625 13.160 1.00 95.94 477 PHE A O 1
ATOM 3824 N N . LEU A 1 478 ? -17.903 11.675 12.418 1.00 97.06 478 LEU A N 1
ATOM 3825 C CA . LEU A 1 478 ? -18.354 13.007 12.832 1.00 97.06 478 LEU A CA 1
ATOM 3826 C C . LEU A 1 478 ? -19.615 13.454 12.074 1.00 97.06 478 LEU A C 1
ATOM 3828 O O . LEU A 1 478 ? -20.473 14.136 12.640 1.00 97.06 478 LEU A O 1
ATOM 3832 N N . GLY A 1 479 ? -19.743 13.091 10.797 1.00 97.19 479 GLY A N 1
ATOM 3833 C CA . GLY A 1 479 ? -20.927 13.353 9.980 1.00 97.19 479 GLY A CA 1
ATOM 3834 C C . GLY A 1 479 ? -22.167 12.609 10.481 1.00 97.19 479 GLY A C 1
ATOM 3835 O O . GLY A 1 479 ? -23.243 13.205 10.570 1.00 97.19 479 GLY A O 1
ATOM 3836 N N . VAL A 1 480 ? -22.015 11.346 10.888 1.00 97.62 480 VAL A N 1
ATOM 3837 C CA . VAL A 1 480 ? -23.071 10.536 11.511 1.00 97.62 480 VAL A CA 1
ATOM 3838 C C . VAL A 1 480 ? -23.569 11.212 12.779 1.00 97.62 480 VAL A C 1
ATOM 3840 O O . VAL A 1 480 ? -24.770 11.455 12.889 1.00 97.62 480 VAL A O 1
ATOM 3843 N N . LEU A 1 481 ? -22.661 11.590 13.685 1.00 97.25 481 LEU A N 1
ATOM 3844 C CA . LEU A 1 481 ? -22.998 12.262 14.944 1.00 97.25 481 LEU A CA 1
ATOM 3845 C C . LEU A 1 481 ? -23.784 13.565 14.723 1.00 97.25 481 LEU A C 1
ATOM 3847 O O . LEU A 1 481 ? -24.781 13.831 15.395 1.00 97.25 481 LEU A O 1
ATOM 3851 N N . LYS A 1 482 ? -23.379 14.371 13.737 1.00 96.06 482 LYS A N 1
ATOM 3852 C CA . LYS A 1 482 ? -24.029 15.657 13.428 1.00 96.06 482 LYS A CA 1
ATOM 3853 C C . LYS A 1 482 ? -25.340 15.518 12.641 1.00 96.06 482 LYS A C 1
ATOM 3855 O O . LYS A 1 482 ? -26.098 16.488 12.540 1.00 96.06 482 LYS A O 1
ATOM 3860 N N . GLY A 1 483 ? -25.640 14.341 12.095 1.00 95.12 483 GLY A N 1
ATOM 3861 C CA . GLY A 1 483 ? -26.786 14.138 11.211 1.00 95.12 483 GLY A CA 1
ATOM 3862 C C . GLY A 1 483 ? -26.590 14.786 9.834 1.00 95.12 483 GLY A C 1
ATOM 3863 O O . GLY A 1 483 ? -27.476 15.505 9.361 1.00 95.12 483 GLY A O 1
ATOM 3864 N N . ASP A 1 484 ? -25.415 14.587 9.229 1.00 96.00 484 ASP A N 1
ATOM 3865 C CA . ASP A 1 484 ? -24.998 15.210 7.968 1.00 96.00 484 ASP A CA 1
ATOM 3866 C C . ASP A 1 484 ? -25.967 14.908 6.807 1.00 96.00 484 ASP A C 1
ATOM 3868 O O . ASP A 1 484 ? -26.273 13.758 6.477 1.00 96.00 484 ASP A O 1
ATOM 3872 N N . LYS A 1 485 ? -26.450 15.972 6.155 1.00 93.56 485 LYS A N 1
ATOM 3873 C CA . LYS A 1 485 ? -27.430 15.891 5.064 1.00 93.56 485 LYS A CA 1
ATOM 3874 C C . LYS A 1 485 ? -26.845 15.388 3.749 1.00 93.56 485 LYS A C 1
ATOM 3876 O O . LYS A 1 485 ? -27.598 14.855 2.939 1.00 93.56 485 LYS A O 1
ATOM 3881 N N . ILE A 1 486 ? -25.547 15.548 3.517 1.00 92.75 486 ILE A N 1
ATOM 3882 C CA . ILE A 1 486 ? -24.859 15.015 2.339 1.00 92.75 486 ILE A CA 1
ATOM 3883 C C . ILE A 1 486 ? -24.762 13.495 2.464 1.00 92.75 486 ILE A C 1
ATOM 3885 O O . ILE A 1 486 ? -25.129 12.793 1.524 1.00 92.75 486 ILE A O 1
ATOM 3889 N N . LEU A 1 487 ? -24.376 12.982 3.638 1.00 93.06 487 LEU A N 1
ATOM 3890 C CA . LEU A 1 487 ? -24.376 11.539 3.905 1.00 93.06 487 LEU A CA 1
ATOM 3891 C C . LEU A 1 487 ? -25.776 10.938 3.706 1.00 93.06 487 LEU A C 1
ATOM 3893 O O . LEU A 1 487 ? -25.913 9.962 2.970 1.00 93.06 487 LEU A O 1
ATOM 3897 N N . GLN A 1 488 ? -26.821 11.580 4.247 1.00 91.12 488 GLN A N 1
ATOM 3898 C CA . GLN A 1 488 ? -28.213 11.156 4.024 1.00 91.12 488 GLN A CA 1
ATOM 3899 C C . GLN A 1 488 ? -28.605 11.146 2.542 1.00 91.12 488 GLN A C 1
ATOM 3901 O O . GLN A 1 488 ? -29.205 10.182 2.071 1.00 91.12 488 GLN A O 1
ATOM 3906 N N . ARG A 1 489 ? -28.267 12.199 1.784 1.00 92.94 489 ARG A N 1
ATOM 3907 C CA . ARG A 1 489 ? -28.556 12.273 0.338 1.00 92.94 489 ARG A CA 1
ATOM 3908 C C . ARG A 1 489 ? -27.841 11.185 -0.460 1.00 92.94 489 ARG A C 1
ATOM 3910 O O . ARG A 1 489 ? -28.373 10.742 -1.470 1.00 92.94 489 ARG A O 1
ATOM 3917 N N . ASN A 1 490 ? -26.691 10.726 0.024 1.00 90.38 490 ASN A N 1
ATOM 3918 C CA . ASN A 1 490 ? -25.944 9.607 -0.545 1.00 90.38 490 ASN A CA 1
ATOM 3919 C C . ASN A 1 490 ? -26.439 8.238 -0.039 1.00 90.38 490 ASN A C 1
ATOM 3921 O O . ASN A 1 490 ? -25.742 7.238 -0.200 1.00 90.38 490 ASN A O 1
ATOM 3925 N N . GLY A 1 491 ? -27.616 8.181 0.593 1.00 90.88 491 GLY A N 1
ATOM 3926 C CA . GLY A 1 491 ? -28.233 6.943 1.066 1.00 90.88 491 GLY A CA 1
ATOM 3927 C C . GLY A 1 491 ? -27.610 6.366 2.338 1.00 90.88 491 GLY A C 1
ATOM 3928 O O . GLY A 1 491 ? -27.878 5.213 2.664 1.00 90.88 491 GLY A O 1
ATOM 3929 N N . ARG A 1 492 ? -26.778 7.126 3.064 1.00 94.06 492 ARG A N 1
ATOM 3930 C CA . ARG A 1 492 ? -26.158 6.667 4.317 1.00 94.06 492 ARG A CA 1
ATOM 3931 C C . ARG A 1 492 ? -26.994 7.049 5.536 1.00 94.06 492 ARG A C 1
ATOM 3933 O O . ARG A 1 492 ? -27.538 8.153 5.612 1.00 94.06 492 ARG A O 1
ATOM 3940 N N . ARG A 1 493 ? -27.067 6.139 6.511 1.00 95.44 493 ARG A N 1
ATOM 3941 C CA . ARG A 1 493 ? -27.726 6.387 7.798 1.00 95.44 493 ARG A CA 1
ATOM 3942 C C . ARG A 1 493 ? -26.868 7.312 8.651 1.00 95.44 493 ARG A C 1
ATOM 3944 O O . ARG A 1 493 ? -25.666 7.136 8.761 1.00 95.44 493 ARG A O 1
ATOM 3951 N N . VAL A 1 494 ? -27.500 8.296 9.269 1.00 96.62 494 VAL A N 1
ATOM 3952 C CA . VAL A 1 494 ? -26.867 9.206 10.232 1.00 96.62 494 VAL A CA 1
ATOM 3953 C C . VAL A 1 494 ? -27.778 9.334 11.439 1.00 96.62 494 VAL A C 1
ATOM 3955 O O . VAL A 1 494 ? -28.959 8.984 11.361 1.00 96.62 494 VAL A O 1
ATOM 3958 N N . LEU A 1 495 ? -27.258 9.882 12.533 1.00 94.88 495 LEU A N 1
ATOM 3959 C CA . LEU A 1 495 ? -28.041 10.073 13.740 1.00 94.88 495 LEU A CA 1
ATOM 3960 C C . LEU A 1 495 ? -29.224 11.021 13.473 1.00 94.88 495 LEU A C 1
ATOM 3962 O O . LEU A 1 495 ? -29.050 12.174 13.060 1.00 94.88 495 LEU A O 1
ATOM 3966 N N . ASN A 1 496 ? -30.437 10.522 13.712 1.00 92.31 496 ASN A N 1
ATOM 3967 C CA . ASN A 1 496 ? -31.690 11.262 13.561 1.00 92.31 496 ASN A CA 1
ATOM 3968 C C . ASN A 1 496 ? -32.376 11.483 14.918 1.00 92.31 496 ASN A C 1
ATOM 3970 O O . ASN A 1 496 ? -33.556 11.193 15.079 1.00 92.31 496 ASN A O 1
ATOM 3974 N N . SER A 1 497 ? -31.611 11.968 15.891 1.00 95.00 497 SER A N 1
ATOM 3975 C CA . SER A 1 497 ? -32.081 12.272 17.241 1.00 95.00 497 SER A CA 1
ATOM 3976 C C . SER A 1 497 ? -32.397 13.763 17.421 1.00 95.00 497 SER A C 1
ATOM 3978 O O . SER A 1 497 ? -31.894 14.637 16.699 1.00 95.00 497 SER A O 1
ATOM 3980 N N . GLY A 1 498 ? -33.244 14.051 18.403 1.00 95.94 498 GLY A N 1
ATOM 3981 C CA . GLY A 1 498 ? -33.705 15.374 18.794 1.00 95.94 498 GLY A CA 1
ATOM 3982 C C . GLY A 1 498 ? -33.615 15.618 20.307 1.00 95.94 498 GLY A C 1
ATOM 3983 O O . GLY A 1 498 ? -33.006 14.846 21.046 1.00 95.94 498 GLY A O 1
ATOM 3984 N N . PRO A 1 499 ? -34.228 16.705 20.807 1.00 97.19 499 PRO A N 1
ATOM 3985 C CA . PRO A 1 499 ? -34.022 17.188 22.177 1.00 97.19 499 PRO A CA 1
ATOM 3986 C C . PRO A 1 499 ? -34.531 16.257 23.280 1.00 97.19 499 PRO A C 1
ATOM 3988 O O . PRO A 1 499 ? -34.219 16.500 24.439 1.00 97.19 499 PRO A O 1
ATOM 3991 N N . ASN A 1 500 ? -35.326 15.242 22.940 1.00 97.19 500 ASN A N 1
ATOM 3992 C CA . ASN A 1 500 ? -35.921 14.311 23.899 1.00 97.19 500 ASN A CA 1
ATOM 3993 C C . ASN A 1 500 ? -35.219 12.947 23.911 1.00 97.19 500 ASN A C 1
ATOM 3995 O O . ASN A 1 500 ? -35.544 12.112 24.749 1.00 97.19 500 ASN A O 1
ATOM 3999 N N . ASP A 1 501 ? -34.265 12.726 23.007 1.00 97.19 501 ASP A N 1
ATOM 4000 C CA . ASP A 1 501 ? -33.668 11.412 22.802 1.00 97.19 501 ASP A CA 1
ATOM 4001 C C . ASP A 1 501 ? -32.395 11.247 23.630 1.00 97.19 501 ASP A C 1
ATOM 4003 O O . ASP A 1 501 ? -31.615 12.189 23.812 1.00 97.19 501 ASP A O 1
ATOM 4007 N N . HIS A 1 502 ? -32.167 10.032 24.118 1.00 97.94 502 HIS A N 1
ATOM 4008 C CA . HIS A 1 502 ? -30.886 9.636 24.686 1.00 97.94 502 HIS A CA 1
ATOM 4009 C C . HIS A 1 502 ? -30.015 9.015 23.605 1.00 97.94 502 HIS A C 1
ATOM 4011 O O . HIS A 1 502 ? -30.479 8.201 22.810 1.00 97.94 502 HIS A O 1
ATOM 4017 N N . VAL A 1 503 ? -28.748 9.415 23.578 1.00 98.38 503 VAL A N 1
ATOM 4018 C CA . VAL A 1 503 ? -27.778 8.935 22.593 1.00 98.38 503 VAL A CA 1
ATOM 4019 C C . VAL A 1 503 ? -26.663 8.207 23.323 1.00 98.38 503 VAL A C 1
ATOM 4021 O O . VAL A 1 503 ? -26.066 8.751 24.250 1.00 98.38 503 VAL A O 1
ATOM 4024 N N . PHE A 1 504 ? -26.370 6.986 22.889 1.00 98.25 504 PHE A N 1
ATOM 4025 C CA . PHE A 1 504 ? -25.200 6.235 23.322 1.00 98.25 504 PHE A CA 1
ATOM 4026 C C . PHE A 1 504 ? -24.222 6.110 22.155 1.00 98.25 504 PHE A C 1
ATOM 4028 O O . PHE A 1 504 ? -24.622 5.784 21.039 1.00 98.25 504 PHE A O 1
ATOM 4035 N N . VAL A 1 505 ? -22.944 6.381 22.409 1.00 98.12 505 VAL A N 1
ATOM 4036 C CA . VAL A 1 505 ? -21.868 6.238 21.427 1.00 98.12 505 VAL A CA 1
ATOM 4037 C C . VAL A 1 505 ? -20.790 5.350 22.023 1.00 98.12 505 VAL A C 1
ATOM 4039 O O . VAL A 1 505 ? -20.284 5.644 23.101 1.00 98.12 505 VAL A O 1
ATOM 4042 N N . TYR A 1 506 ? -20.405 4.303 21.301 1.00 97.12 506 TYR A N 1
ATOM 4043 C CA . TYR A 1 506 ? -19.218 3.511 21.601 1.00 97.12 506 TYR A CA 1
ATOM 4044 C C . TYR A 1 506 ? -18.237 3.617 20.436 1.00 97.12 506 TYR A C 1
ATOM 4046 O O . TYR A 1 506 ? -18.620 3.440 19.281 1.00 97.12 506 TYR A O 1
ATOM 4054 N N . LEU A 1 507 ? -16.982 3.934 20.746 1.00 93.38 507 LEU A N 1
ATOM 4055 C CA . LEU A 1 507 ? -15.888 3.989 19.784 1.00 93.38 507 LEU A CA 1
ATOM 4056 C C . LEU A 1 507 ? -14.701 3.204 20.337 1.00 93.38 507 LEU A C 1
ATOM 4058 O O . LEU A 1 507 ? -14.250 3.472 21.451 1.00 93.38 507 LEU A O 1
ATOM 4062 N N . MET A 1 508 ? -14.176 2.285 19.532 1.00 87.12 508 MET A N 1
ATOM 4063 C CA . MET A 1 508 ? -12.964 1.532 19.825 1.00 87.12 508 MET A CA 1
ATOM 4064 C C . MET A 1 508 ? -12.015 1.619 18.637 1.00 87.12 508 MET A C 1
ATOM 4066 O O . MET A 1 508 ? -12.408 1.295 17.521 1.00 87.12 508 MET A O 1
ATOM 4070 N N . ASP A 1 509 ? -10.792 2.086 18.883 1.00 80.56 509 ASP A N 1
ATOM 4071 C CA . ASP A 1 509 ? -9.702 2.052 17.903 1.00 80.56 509 ASP A CA 1
ATOM 4072 C C . ASP A 1 509 ? -8.341 2.288 18.599 1.00 80.56 509 ASP A C 1
ATOM 4074 O O . ASP A 1 509 ? -8.240 2.398 19.827 1.00 80.56 509 ASP A O 1
ATOM 4078 N N . HIS A 1 510 ? -7.256 2.385 17.836 1.00 73.19 510 HIS A N 1
ATOM 4079 C CA . HIS A 1 510 ? -5.947 2.766 18.356 1.00 73.19 510 HIS A CA 1
ATOM 4080 C C . HIS A 1 510 ? -5.900 4.250 18.752 1.00 73.19 510 HIS A C 1
ATOM 4082 O O . HIS A 1 510 ? -6.531 5.106 18.138 1.00 73.19 510 HIS A O 1
ATOM 4088 N N . GLY A 1 511 ? -5.075 4.597 19.746 1.00 64.25 511 GLY A N 1
ATOM 4089 C CA . GLY A 1 511 ? -4.884 5.990 20.169 1.00 64.25 511 GLY A CA 1
ATOM 4090 C C . GLY A 1 511 ? -3.423 6.366 20.401 1.00 64.25 511 GLY A C 1
ATOM 4091 O O . GLY A 1 511 ? -2.578 5.497 20.649 1.00 64.25 511 GLY A O 1
ATOM 4092 N N . GLY A 1 512 ? -3.081 7.656 20.294 1.00 58.22 512 GLY A N 1
ATOM 4093 C CA . GLY A 1 512 ? -1.714 8.131 20.534 1.00 58.22 512 GLY A CA 1
ATOM 4094 C C . GLY A 1 512 ? -1.460 9.642 20.507 1.00 58.22 512 GLY A C 1
ATOM 4095 O O . GLY A 1 512 ? -2.179 10.411 19.868 1.00 58.22 512 GLY A O 1
ATOM 4096 N N . LYS A 1 513 ? -0.388 10.066 21.190 1.00 55.31 513 LYS A N 1
ATOM 4097 C CA . LYS A 1 513 ? 0.175 11.430 21.150 1.00 55.31 513 LYS A CA 1
ATOM 4098 C C . LYS A 1 513 ? 0.652 11.839 19.756 1.00 55.31 513 LYS A C 1
ATOM 4100 O O . LYS A 1 513 ? 1.412 11.115 19.122 1.00 55.31 513 LYS A O 1
ATOM 4105 N N . GLY A 1 514 ? 0.248 13.037 19.323 1.00 44.72 514 GLY A N 1
ATOM 4106 C CA . GLY A 1 514 ? 0.769 13.682 18.114 1.00 44.72 514 GLY A CA 1
ATOM 4107 C C . GLY A 1 514 ? 2.219 14.184 18.257 1.00 44.72 514 GLY A C 1
ATOM 4108 O O . GLY A 1 514 ? 2.709 14.363 19.374 1.00 44.72 514 GLY A O 1
ATOM 4109 N N . LEU A 1 515 ? 2.903 14.414 17.125 1.00 35.06 515 LEU A N 1
ATOM 4110 C CA . LEU A 1 515 ? 4.293 14.910 17.055 1.00 35.06 515 LEU A CA 1
ATOM 4111 C C . LEU A 1 515 ? 4.553 16.230 17.801 1.00 35.06 515 LEU A C 1
ATOM 4113 O O . LEU A 1 515 ? 3.708 17.118 17.878 1.00 35.06 515 LEU A O 1
ATOM 4117 N N . LYS A 1 516 ? 5.821 16.397 18.206 1.00 34.88 516 LYS A N 1
ATOM 4118 C CA . LYS A 1 516 ? 6.495 17.697 18.332 1.00 34.88 516 LYS A CA 1
ATOM 4119 C C . LYS A 1 516 ? 7.041 18.101 16.955 1.00 34.88 516 LYS A C 1
ATOM 4121 O O . LYS A 1 516 ? 8.189 17.790 16.657 1.00 34.88 516 LYS A O 1
ATOM 4126 N N . THR A 1 517 ? 6.266 18.773 16.114 1.00 31.92 517 THR A N 1
ATOM 4127 C CA . THR A 1 517 ? 6.826 19.459 14.934 1.00 31.92 517 THR A CA 1
ATOM 4128 C C . THR A 1 517 ? 6.606 20.966 15.023 1.00 31.92 517 THR A C 1
ATOM 4130 O O . THR A 1 517 ? 5.795 21.448 15.814 1.00 31.92 517 THR A O 1
ATOM 4133 N N . PHE A 1 518 ? 7.485 21.685 14.323 1.00 34.50 518 PHE A N 1
ATOM 4134 C CA . PHE A 1 518 ? 7.835 23.095 14.491 1.00 34.50 518 PHE A CA 1
ATOM 4135 C C . PHE A 1 518 ? 6.602 24.028 14.555 1.00 34.50 518 PHE A C 1
ATOM 4137 O O . PHE A 1 518 ? 5.646 23.874 13.810 1.00 34.50 518 PHE A O 1
ATOM 4144 N N . GLU A 1 519 ? 6.660 24.988 15.483 1.00 31.23 519 GLU A N 1
ATOM 4145 C CA . GLU A 1 519 ? 5.746 26.131 15.700 1.00 31.23 519 GLU A CA 1
ATOM 4146 C C . GLU A 1 519 ? 4.406 25.968 16.451 1.00 31.23 519 GLU A C 1
ATOM 4148 O O . GLU A 1 519 ? 3.883 26.979 16.915 1.00 31.23 519 GLU A O 1
ATOM 4153 N N . GLN A 1 520 ? 3.895 24.771 16.766 1.00 34.16 520 GLN A N 1
ATOM 4154 C CA . GLN A 1 520 ? 2.661 24.648 17.581 1.00 34.16 520 GLN A CA 1
ATOM 4155 C C . GLN A 1 520 ? 2.888 24.053 18.980 1.00 34.16 520 GLN A C 1
ATOM 4157 O O . GLN A 1 520 ? 2.319 23.036 19.369 1.00 34.16 520 GLN A O 1
ATOM 4162 N N . ARG A 1 521 ? 3.695 24.738 19.803 1.00 36.50 521 ARG A N 1
ATOM 4163 C CA . ARG A 1 521 ? 4.029 24.316 21.184 1.00 36.50 521 ARG A CA 1
ATOM 4164 C C . ARG A 1 521 ? 2.852 24.287 22.182 1.00 36.50 521 ARG A C 1
ATOM 4166 O O . ARG A 1 521 ? 3.063 23.875 23.318 1.00 36.50 521 ARG A O 1
ATOM 4173 N N . HIS A 1 522 ? 1.635 24.683 21.797 1.00 38.81 522 HIS A N 1
ATOM 4174 C CA . HIS A 1 522 ? 0.515 24.858 22.737 1.00 38.81 522 HIS A CA 1
ATOM 4175 C C . HIS A 1 522 ? -0.670 23.892 22.560 1.00 38.81 522 HIS A C 1
ATOM 4177 O O . HIS A 1 522 ? -1.584 23.932 23.379 1.00 38.81 522 HIS A O 1
ATOM 4183 N N . LEU A 1 523 ? -0.663 22.985 21.574 1.00 38.53 523 LEU A N 1
ATOM 4184 C CA . LEU A 1 523 ? -1.788 22.067 21.327 1.00 38.53 523 LEU A CA 1
ATOM 4185 C C . LEU A 1 523 ? -1.315 20.606 21.240 1.00 38.53 523 LEU A C 1
ATOM 4187 O O . LEU A 1 523 ? -1.332 19.978 20.187 1.00 38.53 523 LEU A O 1
ATOM 4191 N N . MET A 1 524 ? -0.896 20.042 22.379 1.00 42.28 524 MET A N 1
ATOM 4192 C CA . MET A 1 524 ? -0.694 18.593 22.544 1.00 42.28 524 MET A CA 1
ATOM 4193 C C . MET A 1 524 ? -2.048 17.857 22.571 1.00 42.28 524 MET A C 1
ATOM 4195 O O . MET A 1 524 ? -2.469 17.371 23.627 1.00 42.28 524 MET A O 1
ATOM 4199 N N . HIS A 1 525 ? -2.754 17.803 21.441 1.00 50.53 525 HIS A N 1
ATOM 4200 C CA . HIS A 1 525 ? -3.979 17.013 21.318 1.00 50.53 525 HIS A CA 1
ATOM 4201 C C . HIS A 1 525 ? -3.652 15.604 20.806 1.00 50.53 525 HIS A C 1
ATOM 4203 O O . HIS A 1 525 ? -2.980 15.419 19.790 1.00 50.53 525 HIS A O 1
ATOM 4209 N N . ILE A 1 526 ? -4.078 14.614 21.587 1.00 56.75 526 ILE A N 1
ATOM 4210 C CA . ILE A 1 526 ? -3.981 13.180 21.294 1.00 56.75 526 ILE A CA 1
ATOM 4211 C C . ILE A 1 526 ? -5.125 12.786 20.346 1.00 56.75 526 ILE A C 1
ATOM 4213 O O . ILE A 1 526 ? -6.122 13.502 20.225 1.00 56.75 526 ILE A O 1
ATOM 4217 N N . ARG A 1 527 ? -4.919 11.686 19.623 1.00 66.38 527 ARG A N 1
ATOM 4218 C CA . ARG A 1 527 ? -5.640 11.281 18.417 1.00 66.38 527 ARG A CA 1
ATOM 4219 C C . ARG A 1 527 ? -6.150 9.847 18.537 1.00 66.38 527 ARG A C 1
ATOM 4221 O O . ARG A 1 527 ? -5.421 9.007 19.064 1.00 66.38 527 ARG A O 1
ATOM 4228 N N . VAL A 1 528 ? -7.343 9.574 18.007 1.00 59.03 528 VAL A N 1
ATOM 4229 C CA . VAL A 1 528 ? -7.831 8.210 17.732 1.00 59.03 528 VAL A CA 1
ATOM 4230 C C . VAL A 1 528 ? -7.586 7.931 16.250 1.00 59.03 528 VAL A C 1
ATOM 4232 O O . VAL A 1 528 ? -7.976 8.728 15.396 1.00 59.03 528 VAL A O 1
ATOM 4235 N N . PHE A 1 529 ? -6.865 6.861 15.942 1.00 57.53 529 PHE A N 1
ATOM 4236 C CA . PHE A 1 529 ? -6.434 6.540 14.585 1.00 57.53 529 PHE A CA 1
ATOM 4237 C C . PHE A 1 529 ? -7.455 5.636 13.920 1.00 57.53 529 PHE A C 1
ATOM 4239 O O . PHE A 1 529 ? -7.753 4.592 14.465 1.00 57.53 529 PHE A O 1
ATOM 4246 N N . PHE A 1 530 ? -7.934 6.031 12.748 1.00 60.00 530 PHE A N 1
ATOM 4247 C CA . PHE A 1 530 ? -8.651 5.171 11.816 1.00 60.00 530 PHE A CA 1
ATOM 4248 C C . PHE A 1 530 ? -7.631 4.752 10.731 1.00 60.00 530 PHE A C 1
ATOM 4250 O O . PHE A 1 530 ? -6.712 5.522 10.437 1.00 60.00 530 PHE A O 1
ATOM 4257 N N . PRO A 1 531 ? -7.764 3.605 10.049 1.00 53.78 531 PRO A N 1
ATOM 4258 C CA . PRO A 1 531 ? -6.911 3.238 8.916 1.00 53.78 531 PRO A CA 1
ATOM 4259 C C . PRO A 1 531 ? -6.893 4.302 7.808 1.00 53.78 531 PRO A C 1
ATOM 4261 O O . PRO A 1 531 ? -5.888 4.487 7.127 1.00 53.78 531 PRO A O 1
ATOM 4264 N N . THR A 1 532 ? -7.996 5.037 7.650 1.00 54.72 532 THR A N 1
ATOM 4265 C CA . THR A 1 532 ? -8.198 6.045 6.598 1.00 54.72 532 THR A CA 1
ATOM 4266 C C . THR A 1 532 ? -7.857 7.476 7.033 1.00 54.72 532 THR A C 1
ATOM 4268 O O . THR A 1 532 ? -7.738 8.368 6.189 1.00 54.72 532 THR A O 1
ATOM 4271 N N . GLY A 1 533 ? -7.660 7.728 8.331 1.00 62.19 533 GLY A N 1
ATOM 4272 C CA . GLY A 1 533 ? -7.521 9.086 8.853 1.00 62.19 533 GLY A CA 1
ATOM 4273 C C . GLY A 1 533 ? -7.356 9.149 10.365 1.00 62.19 533 GLY A C 1
ATOM 4274 O O . GLY A 1 533 ? -7.148 8.151 11.041 1.00 62.19 533 GLY A O 1
ATOM 4275 N N . VAL A 1 534 ? -7.423 10.349 10.935 1.00 68.25 534 VAL A N 1
ATOM 4276 C CA . VAL A 1 534 ? -7.198 10.535 12.370 1.00 68.25 534 VAL A CA 1
ATOM 4277 C C . VAL A 1 534 ? -8.274 11.422 12.977 1.00 68.25 534 VAL A C 1
ATOM 4279 O O . VAL A 1 534 ? -8.403 12.583 12.603 1.00 68.25 534 VAL A O 1
ATOM 4282 N N . LEU A 1 535 ? -9.009 10.894 13.955 1.00 80.06 535 LEU A N 1
ATOM 4283 C CA . LEU A 1 535 ? -9.973 11.652 14.740 1.00 80.06 535 LEU A CA 1
ATOM 4284 C C . LEU A 1 535 ? -9.245 12.452 15.826 1.00 80.06 535 LEU A C 1
ATOM 4286 O O . LEU A 1 535 ? -8.664 11.897 16.763 1.00 80.06 535 LEU A O 1
ATOM 4290 N N . GLN A 1 536 ? -9.291 13.776 15.707 1.00 81.00 536 GLN A N 1
ATOM 4291 C CA . GLN A 1 536 ? -8.695 14.687 16.680 1.00 81.00 536 GLN A CA 1
ATOM 4292 C C . GLN A 1 536 ? -9.616 14.886 17.884 1.00 81.00 536 GLN A C 1
ATOM 4294 O O . GLN A 1 536 ? -10.832 15.031 17.736 1.00 81.00 536 GLN A O 1
ATOM 4299 N N . ALA A 1 537 ? -9.027 15.030 19.076 1.00 84.94 537 ALA A N 1
ATOM 4300 C CA . ALA A 1 537 ? -9.771 15.385 20.286 1.00 84.94 537 ALA A CA 1
ATOM 4301 C C . ALA A 1 537 ? -10.612 16.658 20.099 1.00 84.94 537 ALA A C 1
ATOM 4303 O O . ALA A 1 537 ? -11.781 16.702 20.479 1.00 84.94 537 ALA A O 1
ATOM 4304 N N . LYS A 1 538 ? -10.041 17.692 19.472 1.00 84.94 538 LYS A N 1
ATOM 4305 C CA . LYS A 1 538 ? -10.733 18.965 19.243 1.00 84.94 538 LYS A CA 1
ATOM 4306 C C . LYS A 1 538 ? -11.964 18.797 18.349 1.00 84.94 538 LYS A C 1
ATOM 4308 O O . LYS A 1 538 ? -13.016 19.334 18.679 1.00 84.94 538 LYS A O 1
ATOM 4313 N N . ASP A 1 539 ? -11.848 18.039 17.264 1.00 89.06 539 ASP A N 1
ATOM 4314 C CA . ASP A 1 539 ? -12.942 17.854 16.307 1.00 89.06 539 ASP A CA 1
ATOM 4315 C C . ASP A 1 539 ? -14.087 17.045 16.915 1.00 89.06 539 ASP A C 1
ATOM 4317 O O . ASP A 1 539 ? -15.251 17.414 16.754 1.00 89.06 539 ASP A O 1
ATOM 4321 N N . LEU A 1 540 ? -13.759 16.014 17.703 1.00 94.75 540 LEU A N 1
ATOM 4322 C CA . LEU A 1 540 ? -14.748 15.258 18.467 1.00 94.75 540 LEU A CA 1
ATOM 4323 C C . LEU A 1 540 ? -15.501 16.153 19.461 1.00 94.75 540 LEU A C 1
ATOM 4325 O O . LEU A 1 540 ? -16.730 16.185 19.450 1.00 94.75 540 LEU A O 1
ATOM 4329 N N . ASN A 1 541 ? -14.787 16.915 20.296 1.00 95.69 541 ASN A N 1
ATOM 4330 C CA . ASN A 1 541 ? -15.434 17.781 21.289 1.00 95.69 541 ASN A CA 1
ATOM 4331 C C . ASN A 1 541 ? -16.249 18.899 20.631 1.00 95.69 541 ASN A C 1
ATOM 4333 O O . ASN A 1 541 ? -17.346 19.201 21.095 1.00 95.69 541 ASN A O 1
ATOM 4337 N N . ASN A 1 542 ? -15.766 19.473 19.527 1.00 95.62 542 ASN A N 1
ATOM 4338 C CA . ASN A 1 542 ? -16.529 20.451 18.756 1.00 95.62 542 ASN A CA 1
ATOM 4339 C C . ASN A 1 542 ? -17.823 19.843 18.207 1.00 95.62 542 ASN A C 1
ATOM 4341 O O . ASN A 1 542 ? -18.877 20.455 18.345 1.00 95.62 542 ASN A O 1
ATOM 4345 N N . ALA A 1 543 ? -17.776 18.626 17.657 1.00 97.50 543 ALA A N 1
ATOM 4346 C CA . ALA A 1 543 ? -18.978 17.951 17.182 1.00 97.50 543 ALA A CA 1
ATOM 4347 C C . ALA A 1 543 ? -19.987 17.700 18.314 1.00 97.50 543 ALA A C 1
ATOM 4349 O O . ALA A 1 543 ? -21.174 17.962 18.130 1.00 97.50 543 ALA A O 1
ATOM 4350 N N . LEU A 1 544 ? -19.531 17.282 19.501 1.00 98.31 544 LEU A N 1
ATOM 4351 C CA . LEU A 1 544 ? -20.395 17.109 20.677 1.00 98.31 544 LEU A CA 1
ATOM 4352 C C . LEU A 1 544 ? -21.037 18.436 21.12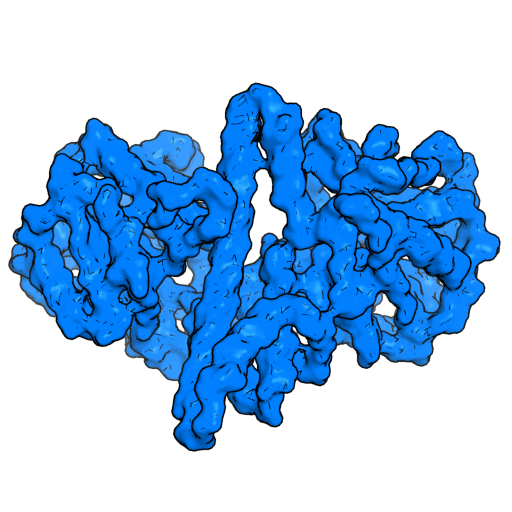4 1.00 98.31 544 LEU A C 1
ATOM 4354 O O . LEU A 1 544 ? -22.235 18.488 21.413 1.00 98.31 544 LEU A O 1
ATOM 4358 N N . ILE A 1 545 ? -20.265 19.526 21.123 1.00 98.06 545 ILE A N 1
ATOM 4359 C CA . ILE A 1 545 ? -20.759 20.881 21.410 1.00 98.06 545 ILE A CA 1
ATOM 4360 C C . ILE A 1 545 ? -21.797 21.321 20.366 1.00 98.06 545 ILE A C 1
ATOM 4362 O O . ILE A 1 545 ? -22.830 21.893 20.722 1.00 98.06 545 ILE A O 1
ATOM 4366 N N . ASP A 1 546 ? -21.553 21.055 19.086 1.00 97.44 546 ASP A N 1
ATOM 4367 C CA . ASP A 1 546 ? -22.455 21.428 17.995 1.00 97.44 546 ASP A CA 1
ATOM 4368 C C . ASP A 1 546 ? -23.759 20.629 18.032 1.00 97.44 546 ASP A C 1
ATOM 4370 O O . ASP A 1 546 ? -24.837 21.194 17.823 1.00 97.44 546 ASP A O 1
ATOM 4374 N N . MET A 1 547 ? -23.688 19.339 18.366 1.00 98.00 547 MET A N 1
ATOM 4375 C CA . MET A 1 547 ? -24.864 18.505 18.611 1.00 98.00 547 MET A CA 1
ATOM 4376 C C . MET A 1 547 ? -25.711 19.063 19.760 1.00 98.00 547 MET A C 1
ATOM 4378 O O . MET A 1 547 ? -26.929 19.191 19.608 1.00 98.00 547 MET A O 1
ATOM 4382 N N . HIS A 1 548 ? -25.083 19.458 20.874 1.00 97.75 548 HIS A N 1
ATOM 4383 C CA . HIS A 1 548 ? -25.777 20.079 22.004 1.00 97.75 548 HIS A CA 1
ATOM 4384 C C . HIS A 1 548 ? -26.470 21.389 21.597 1.00 97.75 548 HIS A C 1
ATOM 4386 O O . HIS A 1 548 ? -27.673 21.552 21.809 1.00 97.75 548 HIS A O 1
ATOM 4392 N N . LYS A 1 549 ? -25.742 22.308 20.943 1.00 97.62 549 LYS A N 1
ATOM 4393 C CA . LYS A 1 549 ? -26.297 23.585 20.446 1.00 97.62 549 LYS A CA 1
ATOM 4394 C C . LYS A 1 549 ? -27.464 23.374 19.484 1.00 97.62 549 LYS A C 1
ATOM 4396 O O . LYS A 1 549 ? -28.438 24.123 19.512 1.00 97.62 549 LYS A O 1
ATOM 4401 N N . SER A 1 550 ? -27.374 22.332 18.664 1.00 97.06 550 SER A N 1
ATOM 4402 C CA . SER A 1 550 ? -28.395 21.955 17.686 1.00 97.06 550 SER A CA 1
ATOM 4403 C C . SER A 1 550 ? -29.526 21.111 18.283 1.00 97.06 550 SER A C 1
ATOM 4405 O O . SER A 1 550 ? -30.377 20.637 17.533 1.00 97.06 550 SER A O 1
ATOM 4407 N N . LYS A 1 551 ? -29.548 20.918 19.612 1.00 97.31 551 LYS A N 1
ATOM 4408 C CA . LYS A 1 551 ? -30.562 20.145 20.343 1.00 97.31 551 LYS A CA 1
ATOM 4409 C C . LYS A 1 551 ? -30.751 18.729 19.789 1.00 97.31 551 LYS A C 1
ATOM 4411 O O . LYS A 1 551 ? -31.874 18.255 19.640 1.00 97.31 551 LYS A O 1
ATOM 4416 N N . LYS A 1 552 ? -29.644 18.060 19.461 1.00 97.06 552 LYS A N 1
ATOM 4417 C CA . LYS A 1 552 ? -29.640 16.703 18.894 1.00 97.06 552 LYS A CA 1
ATOM 4418 C C . LYS A 1 552 ? -29.855 15.599 19.928 1.00 97.06 552 LYS A C 1
ATOM 4420 O O . LYS A 1 552 ? -29.985 14.453 19.533 1.00 97.06 552 LYS A O 1
ATOM 4425 N N . PHE A 1 553 ? -29.852 15.904 21.218 1.00 98.31 553 PHE A N 1
ATOM 4426 C CA . PHE A 1 553 ? -30.088 14.929 22.281 1.00 98.31 553 PHE A CA 1
ATOM 4427 C C . PHE A 1 553 ? -30.574 15.635 23.550 1.00 98.31 553 PHE A C 1
ATOM 4429 O O . PHE A 1 553 ? -30.289 16.819 23.756 1.00 98.31 553 PHE A O 1
ATOM 4436 N N . SER A 1 554 ? -31.263 14.888 24.410 1.00 98.25 554 SER A N 1
ATOM 4437 C CA . SER A 1 554 ? -31.510 15.247 25.809 1.00 98.25 554 SER A CA 1
ATOM 4438 C C . SER A 1 554 ? -30.250 14.999 26.641 1.00 98.25 554 SER A C 1
ATOM 4440 O O . SER A 1 554 ? -29.710 15.925 27.251 1.00 98.25 554 SER A O 1
ATOM 4442 N N . LYS A 1 555 ? -29.734 13.761 26.596 1.00 98.56 555 LYS A N 1
ATOM 4443 C CA . LYS A 1 555 ? -28.513 13.297 27.272 1.00 98.56 555 LYS A CA 1
ATOM 4444 C C . LYS A 1 555 ? -27.698 12.409 26.328 1.00 98.56 555 LYS A C 1
ATOM 4446 O O . LYS A 1 555 ? -28.279 11.619 25.584 1.00 98.56 555 LYS A O 1
ATOM 4451 N N . LEU A 1 556 ? -26.372 12.529 26.366 1.00 98.75 556 LEU A N 1
ATOM 4452 C CA . LEU A 1 556 ? -25.462 11.703 25.570 1.00 98.75 556 LEU A CA 1
ATOM 4453 C C . LEU A 1 556 ? -24.434 11.011 26.466 1.00 98.75 556 LEU A C 1
ATOM 4455 O O . LEU A 1 556 ? -23.801 11.659 27.300 1.00 98.75 556 LEU A O 1
ATOM 4459 N N . VAL A 1 557 ? -24.252 9.710 26.255 1.00 98.69 557 VAL A N 1
ATOM 4460 C CA . VAL A 1 557 ? -23.219 8.892 26.899 1.00 98.69 557 VAL A CA 1
ATOM 4461 C C . VAL A 1 557 ? -22.223 8.426 25.844 1.00 98.69 557 VAL A C 1
ATOM 4463 O O . VAL A 1 557 ? -22.624 7.917 24.799 1.00 98.69 557 VAL A O 1
ATOM 4466 N N . PHE A 1 558 ? -20.931 8.611 26.107 1.00 98.50 558 PHE A N 1
ATOM 4467 C CA . PHE A 1 558 ? -19.856 8.268 25.178 1.00 98.50 558 PHE A CA 1
ATOM 4468 C C . PHE A 1 558 ? -18.844 7.332 25.836 1.00 98.50 558 PHE A C 1
ATOM 4470 O O . PHE A 1 558 ? -18.176 7.718 26.789 1.00 98.50 558 PHE A O 1
ATOM 4477 N N . TYR A 1 559 ? -18.687 6.120 25.318 1.00 98.06 559 TYR A N 1
ATOM 4478 C CA . TYR A 1 559 ? -17.661 5.174 25.745 1.00 98.06 559 TYR A CA 1
ATOM 4479 C C . TYR A 1 559 ? -16.546 5.152 24.702 1.00 98.06 559 TYR A C 1
ATOM 4481 O O . TYR A 1 559 ? -16.782 4.855 23.531 1.00 98.06 559 TYR A O 1
ATOM 4489 N N . LEU A 1 560 ? -15.331 5.505 25.120 1.00 95.12 560 LEU A N 1
ATOM 4490 C CA . LEU A 1 560 ? -14.163 5.558 24.250 1.00 95.12 560 LEU A CA 1
ATOM 4491 C C . LEU A 1 560 ? -13.077 4.593 24.712 1.00 95.12 560 LEU A C 1
ATOM 4493 O O . LEU A 1 560 ? -12.465 4.759 25.769 1.00 95.12 560 LEU A O 1
ATOM 4497 N N . GLU A 1 561 ? -12.746 3.660 23.839 1.00 90.69 561 GLU A N 1
ATOM 4498 C CA . GLU A 1 561 ? -11.709 2.678 24.060 1.00 90.69 561 GLU A CA 1
ATOM 4499 C C . GLU A 1 561 ? -10.542 2.873 23.098 1.00 90.69 561 GLU A C 1
ATOM 4501 O O . GLU A 1 561 ? -10.610 2.552 21.918 1.00 90.69 561 GLU A O 1
ATOM 4506 N N . ALA A 1 562 ? -9.451 3.412 23.628 1.00 84.25 562 ALA A N 1
ATOM 4507 C CA . ALA A 1 562 ? -8.191 3.549 22.916 1.00 84.25 562 ALA A CA 1
ATOM 4508 C C . ALA A 1 562 ? -7.048 3.723 23.919 1.00 84.25 562 ALA A C 1
ATOM 4510 O O . ALA A 1 562 ? -7.260 4.181 25.049 1.00 84.25 562 ALA A O 1
ATOM 4511 N N . CYS A 1 563 ? -5.817 3.442 23.488 1.00 77.00 563 CYS A N 1
ATOM 4512 C CA . CYS A 1 563 ? -4.635 3.909 24.210 1.00 77.00 563 CYS A CA 1
ATOM 4513 C C . CYS A 1 563 ? -4.698 5.432 24.382 1.00 77.00 563 CYS A C 1
ATOM 4515 O O . CYS A 1 563 ? -5.006 6.160 23.444 1.00 77.00 563 CYS A O 1
ATOM 4517 N N . GLU A 1 564 ? -4.353 5.912 25.571 1.00 79.44 564 GLU A N 1
ATOM 4518 C CA . GLU A 1 564 ? -4.332 7.325 25.949 1.00 79.44 564 GLU A CA 1
ATOM 4519 C C . GLU A 1 564 ? -5.711 8.019 25.893 1.00 79.44 564 GLU A C 1
ATOM 4521 O O . GLU A 1 564 ? -5.783 9.228 26.071 1.00 79.44 564 GLU A O 1
ATOM 4526 N N . SER A 1 565 ? -6.813 7.273 25.738 1.00 89.25 565 SER A N 1
ATOM 4527 C CA . SER A 1 565 ? -8.182 7.772 25.495 1.00 89.25 565 SER A CA 1
ATOM 4528 C C . SER A 1 565 ? -8.662 8.885 26.434 1.00 89.25 565 SER A C 1
ATOM 4530 O O . SER A 1 565 ? -9.342 9.801 25.971 1.00 89.25 565 SER A O 1
ATOM 4532 N N . GLY A 1 566 ? -8.265 8.896 27.713 1.00 88.44 566 GLY A N 1
ATOM 4533 C CA . GLY A 1 566 ? -8.612 9.970 28.657 1.00 88.44 566 GLY A CA 1
ATOM 4534 C C . GLY A 1 566 ? -8.230 11.378 28.181 1.00 88.44 566 GLY A C 1
ATOM 4535 O O . GLY A 1 566 ? -8.864 12.370 28.532 1.00 88.44 566 GLY A O 1
ATOM 4536 N N . SER A 1 567 ? -7.229 11.497 27.313 1.00 84.94 567 SER A N 1
ATOM 4537 C CA . SER A 1 567 ? -6.848 12.778 26.721 1.00 84.94 567 SER A CA 1
ATOM 4538 C C . SER A 1 567 ? -7.849 13.359 25.729 1.00 84.94 567 SER A C 1
ATOM 4540 O O . SER A 1 567 ? -7.738 14.535 25.392 1.00 84.94 567 SER A O 1
ATOM 4542 N N . MET A 1 568 ? -8.751 12.534 25.188 1.00 89.12 568 MET A N 1
ATOM 4543 C CA . MET A 1 568 ? -9.736 12.987 24.208 1.00 89.12 568 MET A CA 1
ATOM 4544 C C . MET A 1 568 ? -10.747 13.938 24.841 1.00 89.12 568 MET A C 1
ATOM 4546 O O . MET A 1 568 ? -11.330 14.741 24.126 1.00 89.12 568 MET A O 1
ATOM 4550 N N . PHE A 1 569 ? -10.911 13.901 26.165 1.00 93.50 569 PHE A N 1
ATOM 4551 C CA . PHE A 1 569 ? -11.869 14.735 26.890 1.00 93.50 569 PHE A CA 1
ATOM 4552 C C . PHE A 1 569 ? -11.226 15.606 27.980 1.00 93.50 569 PHE A C 1
ATOM 4554 O O . PHE A 1 569 ? -11.812 16.625 28.349 1.00 93.50 569 PHE A O 1
ATOM 4561 N N . ASP A 1 570 ? -10.020 15.270 28.463 1.00 87.81 570 ASP A N 1
ATOM 4562 C CA . ASP A 1 570 ? -9.285 16.044 29.478 1.00 87.81 570 ASP A CA 1
ATOM 4563 C C . ASP A 1 570 ? -9.155 17.530 29.092 1.00 87.81 570 ASP A C 1
ATOM 4565 O O . ASP A 1 570 ? -8.463 17.886 28.135 1.00 87.81 570 ASP A O 1
ATOM 4569 N N . LYS A 1 571 ? -9.824 18.401 29.865 1.00 86.69 571 LYS A N 1
ATOM 4570 C CA . LYS A 1 571 ? -9.929 19.864 29.665 1.00 86.69 571 LYS A CA 1
ATOM 4571 C C . LYS A 1 571 ? -10.580 20.305 28.347 1.00 86.69 571 LYS A C 1
ATOM 4573 O O . LYS A 1 571 ? -10.502 21.484 28.009 1.00 86.69 571 LYS A O 1
ATOM 4578 N N . LEU A 1 572 ? -11.212 19.391 27.614 1.00 89.25 572 LEU A N 1
ATOM 4579 C CA . LEU A 1 572 ? -11.858 19.673 26.330 1.00 89.25 572 LEU A CA 1
ATOM 4580 C C . LEU A 1 572 ? -13.374 19.511 26.386 1.00 89.25 572 LEU A C 1
ATOM 4582 O O . LEU A 1 572 ? -14.073 20.328 25.790 1.00 89.25 572 LEU A O 1
ATOM 4586 N N . LEU A 1 573 ? -13.877 18.505 27.109 1.00 95.00 573 LEU A N 1
ATOM 4587 C CA . LEU A 1 573 ? -15.310 18.239 27.197 1.00 95.00 573 LEU A CA 1
ATOM 4588 C C . LEU A 1 573 ? -15.962 19.146 28.252 1.00 95.00 573 LEU A C 1
ATOM 4590 O O . LEU A 1 573 ? -15.641 19.013 29.438 1.00 95.00 573 LEU A O 1
ATOM 4594 N N . PRO A 1 574 ? -16.883 20.052 27.875 1.00 94.06 574 PRO A N 1
ATOM 4595 C CA . PRO A 1 574 ? -17.588 20.876 28.847 1.00 94.06 574 PRO A CA 1
ATOM 4596 C C . PRO A 1 574 ? -18.499 20.028 29.743 1.00 94.06 574 PRO A C 1
ATOM 4598 O O . PRO A 1 574 ? -19.115 19.062 29.298 1.00 94.06 574 PRO A O 1
ATOM 4601 N N . ASN A 1 575 ? -18.645 20.424 31.004 1.00 96.12 575 ASN A N 1
ATOM 4602 C CA . ASN A 1 575 ? -19.505 19.733 31.972 1.00 96.12 575 ASN A CA 1
ATOM 4603 C C . ASN A 1 575 ? -20.978 20.179 31.932 1.00 96.12 575 ASN A C 1
ATOM 4605 O O . ASN A 1 575 ? -21.792 19.671 32.694 1.00 96.12 575 ASN A O 1
ATOM 4609 N N . ASN A 1 576 ? -21.328 21.131 31.065 1.00 95.81 576 ASN A N 1
ATOM 4610 C CA . ASN A 1 576 ? -22.648 21.763 30.998 1.00 95.81 576 ASN A CA 1
ATOM 4611 C C . ASN A 1 576 ? -23.354 21.565 29.645 1.00 95.81 576 ASN A C 1
ATOM 4613 O O . ASN A 1 576 ? -24.259 22.326 29.311 1.00 95.81 576 ASN A O 1
ATOM 4617 N N . ILE A 1 577 ? -22.941 20.560 28.865 1.00 97.56 577 ILE A N 1
ATOM 4618 C CA . ILE A 1 577 ? -23.520 20.254 27.544 1.00 97.56 577 ILE A CA 1
ATOM 4619 C C . ILE A 1 577 ? -24.304 18.936 27.510 1.00 97.56 577 ILE A C 1
ATOM 4621 O O . ILE A 1 577 ? -24.583 18.418 26.433 1.00 97.56 577 ILE A O 1
ATOM 4625 N N . ASN A 1 578 ? -24.687 18.395 28.673 1.00 98.31 578 ASN A N 1
ATOM 4626 C CA . ASN A 1 578 ? -25.436 17.137 28.791 1.00 98.31 578 ASN A CA 1
ATOM 4627 C C . ASN A 1 578 ? -24.727 15.914 28.167 1.00 98.31 578 ASN A C 1
ATOM 4629 O O . ASN A 1 578 ? -25.389 14.996 27.678 1.00 98.31 578 ASN A O 1
ATOM 4633 N N . VAL A 1 579 ? -23.392 15.899 28.188 1.00 98.75 579 VAL A N 1
ATOM 4634 C CA . VAL A 1 579 ? -22.571 14.781 27.705 1.00 98.75 579 VAL A CA 1
ATOM 4635 C C . VAL A 1 579 ? -21.789 14.189 28.867 1.00 98.75 579 VAL A C 1
ATOM 4637 O O . VAL A 1 579 ? -21.102 14.928 29.569 1.00 98.75 579 VAL A O 1
ATOM 4640 N N . TYR A 1 580 ? -21.847 12.873 29.029 1.00 98.75 580 TYR A N 1
ATOM 4641 C CA . TYR A 1 580 ? -21.019 12.104 29.953 1.00 98.75 580 TYR A CA 1
ATOM 4642 C C . TYR A 1 580 ? -20.158 11.126 29.166 1.00 98.75 580 TYR A C 1
ATOM 4644 O O . TYR A 1 580 ? -20.669 10.393 28.321 1.00 98.75 580 TYR A O 1
ATOM 4652 N N . ALA A 1 581 ? -18.853 11.130 29.418 1.00 98.38 581 ALA A N 1
ATOM 4653 C CA . ALA A 1 581 ? -17.920 10.272 28.704 1.00 98.38 581 ALA A CA 1
ATOM 4654 C C . ALA A 1 581 ? -17.128 9.382 29.661 1.00 98.38 581 ALA A C 1
ATOM 4656 O O . ALA A 1 581 ? -16.658 9.851 30.697 1.00 98.38 581 ALA A O 1
ATOM 4657 N N . VAL A 1 582 ? -16.941 8.123 29.273 1.00 98.25 582 VAL A N 1
ATOM 4658 C CA . VAL A 1 582 ? -16.074 7.145 29.931 1.00 98.25 582 VAL A CA 1
ATOM 4659 C C . VAL A 1 582 ? -14.963 6.763 28.966 1.00 98.25 582 VAL A C 1
ATOM 4661 O O . VAL A 1 582 ? -15.219 6.485 27.795 1.00 98.25 582 VAL A O 1
ATOM 4664 N N . THR A 1 583 ? -13.722 6.743 29.442 1.00 96.31 583 THR A N 1
ATOM 4665 C CA . THR A 1 583 ? -12.572 6.296 28.649 1.00 96.31 583 THR A CA 1
ATOM 4666 C C . THR A 1 583 ? -11.920 5.076 29.264 1.00 96.31 583 THR A C 1
ATOM 4668 O O . THR A 1 583 ? -11.889 4.959 30.486 1.00 96.31 583 THR A O 1
ATOM 4671 N N . ALA A 1 584 ? -11.344 4.205 28.436 1.00 93.88 584 ALA A N 1
ATOM 4672 C CA . ALA A 1 584 ? -10.677 2.986 28.895 1.00 93.88 584 ALA A CA 1
ATOM 4673 C C . ALA A 1 584 ? -9.374 3.238 29.671 1.00 93.88 584 ALA A C 1
ATOM 4675 O O . ALA A 1 584 ? -8.993 2.433 30.519 1.00 93.88 584 ALA A O 1
ATOM 4676 N N . THR A 1 585 ? -8.679 4.343 29.386 1.00 89.56 585 THR A N 1
ATOM 4677 C CA . THR A 1 585 ? -7.358 4.632 29.960 1.00 89.56 585 THR A CA 1
ATOM 4678 C C . THR A 1 585 ? -7.230 6.083 30.413 1.00 89.56 585 THR A C 1
ATOM 4680 O O . THR A 1 585 ? -7.927 6.980 29.926 1.00 89.56 585 THR A O 1
ATOM 4683 N N . LYS A 1 586 ? -6.239 6.354 31.267 1.00 88.31 586 LYS A N 1
ATOM 4684 C CA . LYS A 1 586 ? -5.739 7.714 31.533 1.00 88.31 586 LYS A CA 1
ATOM 4685 C C . LYS A 1 586 ? -5.110 8.342 30.281 1.00 88.31 586 LYS A C 1
ATOM 4687 O O . LYS A 1 586 ? -4.747 7.660 29.323 1.00 88.31 586 LYS A O 1
ATOM 4692 N N . ARG A 1 587 ? -4.878 9.661 30.338 1.00 82.00 587 ARG A N 1
ATOM 4693 C CA . ARG A 1 587 ? -4.231 10.480 29.285 1.00 82.00 587 ARG A CA 1
ATOM 4694 C C . ARG A 1 587 ? -2.855 9.980 28.812 1.00 82.00 587 ARG A C 1
ATOM 4696 O O . ARG A 1 587 ? -2.432 10.324 27.717 1.00 82.00 587 ARG A O 1
ATOM 4703 N N . ASN A 1 588 ? -2.126 9.230 29.635 1.00 76.38 588 ASN A N 1
ATOM 4704 C CA . ASN A 1 588 ? -0.761 8.769 29.348 1.00 76.38 588 ASN A CA 1
ATOM 4705 C C . ASN A 1 588 ? -0.620 7.264 29.619 1.00 76.38 588 ASN A C 1
ATOM 4707 O O . ASN A 1 588 ? 0.363 6.830 30.214 1.00 76.38 588 ASN A O 1
ATOM 4711 N N . GLU A 1 589 ? -1.637 6.486 29.268 1.00 76.25 589 GLU A N 1
ATOM 4712 C CA . GLU A 1 589 ? -1.726 5.069 29.604 1.00 76.25 589 GLU A CA 1
ATOM 4713 C C . GLU A 1 589 ? -2.151 4.246 28.389 1.00 76.25 589 GLU A C 1
ATOM 4715 O O . GLU A 1 589 ? -2.964 4.693 27.587 1.00 76.25 589 GLU A O 1
ATOM 4720 N N . LEU A 1 590 ? -1.589 3.047 28.245 1.00 73.62 590 LEU A N 1
ATOM 4721 C CA . LEU A 1 590 ? -1.929 2.128 27.162 1.00 73.62 590 LEU A CA 1
ATOM 4722 C C . LEU A 1 590 ? -3.164 1.294 27.515 1.00 73.62 590 LEU A C 1
ATOM 4724 O O . LEU A 1 590 ? -3.364 0.942 28.676 1.00 73.62 590 LEU A O 1
ATOM 4728 N N . GLY A 1 591 ? -3.952 0.955 26.494 1.00 73.12 591 GLY A N 1
ATOM 4729 C CA . GLY A 1 591 ? -5.050 -0.000 26.607 1.00 73.12 591 GLY A CA 1
ATOM 4730 C C . GLY A 1 591 ? -4.549 -1.442 26.535 1.00 73.12 591 GLY A C 1
ATOM 4731 O O . GLY A 1 591 ? -3.464 -1.707 26.002 1.00 73.12 591 GLY A O 1
ATOM 4732 N N . TRP A 1 592 ? -5.339 -2.375 27.065 1.00 77.62 592 TRP A N 1
ATOM 4733 C CA . TRP A 1 592 ? -4.962 -3.786 27.149 1.00 77.62 592 TRP A CA 1
ATOM 4734 C C . TRP A 1 592 ? -5.981 -4.718 26.505 1.00 77.62 592 TRP A C 1
ATOM 4736 O O . TRP A 1 592 ? -7.190 -4.560 26.659 1.00 77.62 592 TRP A O 1
ATOM 4746 N N . PHE A 1 593 ? -5.458 -5.736 25.823 1.00 80.31 593 PHE A N 1
ATOM 4747 C CA . PHE A 1 593 ? -6.227 -6.885 25.363 1.00 80.31 593 PHE A CA 1
ATOM 4748 C C . PHE A 1 593 ? -6.458 -7.883 26.506 1.00 80.31 593 PHE A C 1
ATOM 4750 O O . PHE A 1 593 ? -5.641 -7.979 27.426 1.00 80.31 593 PHE A O 1
ATOM 4757 N N . CYS A 1 594 ? -7.547 -8.644 26.437 1.00 80.00 594 CYS A N 1
ATOM 4758 C CA . CYS A 1 594 ? -7.847 -9.746 27.347 1.00 80.00 594 CYS A CA 1
ATOM 4759 C C . CYS A 1 594 ? -8.277 -10.980 26.560 1.00 80.00 594 CYS A C 1
ATOM 4761 O O . CYS A 1 594 ? -8.461 -10.934 25.345 1.00 80.00 594 CYS A O 1
ATOM 4763 N N . CYS A 1 595 ? -8.515 -12.073 27.290 1.00 84.56 595 CYS A N 1
ATOM 4764 C CA . CYS A 1 595 ? -9.392 -13.124 26.789 1.00 84.56 595 CYS A CA 1
ATOM 4765 C C . CYS A 1 595 ? -8.781 -13.864 25.583 1.00 84.56 595 CYS A C 1
ATOM 4767 O O . CYS A 1 595 ? -9.284 -13.810 24.467 1.00 84.56 595 CYS A O 1
ATOM 4769 N N . TYR A 1 596 ? -7.642 -14.526 25.816 1.00 81.62 596 TYR A N 1
ATOM 4770 C CA . TYR A 1 596 ? -6.932 -15.273 24.776 1.00 81.62 596 TYR A CA 1
ATOM 4771 C C . TYR A 1 596 ? -7.728 -16.512 24.354 1.00 81.62 596 TYR A C 1
ATOM 4773 O O . TYR A 1 596 ? -8.029 -17.374 25.184 1.00 81.62 596 TYR A O 1
ATOM 4781 N N . ASP A 1 597 ? -8.045 -16.612 23.068 1.00 81.19 597 ASP A N 1
ATOM 4782 C CA . ASP A 1 597 ? -8.690 -17.776 22.472 1.00 81.19 597 ASP A CA 1
ATOM 4783 C C . ASP A 1 597 ? -7.606 -18.706 21.909 1.00 81.19 597 ASP A C 1
ATOM 4785 O O . ASP A 1 597 ? -6.935 -18.385 20.931 1.00 81.19 597 ASP A O 1
ATOM 4789 N N . TYR A 1 598 ? -7.422 -19.879 22.521 1.00 79.06 598 TYR A N 1
ATOM 4790 C CA . TYR A 1 598 ? -6.408 -20.855 22.096 1.00 79.06 598 TYR A CA 1
ATOM 4791 C C . TYR A 1 598 ? -6.712 -21.520 20.749 1.00 79.06 598 TYR A C 1
ATOM 4793 O O . TYR A 1 598 ? -5.792 -22.004 20.089 1.00 79.06 598 TYR A O 1
ATOM 4801 N N . HIS A 1 599 ? -7.980 -21.560 20.339 1.00 78.38 599 HIS A N 1
ATOM 4802 C CA . HIS A 1 599 ? -8.377 -22.107 19.047 1.00 78.38 599 HIS A CA 1
ATOM 4803 C C . HIS A 1 599 ? -8.029 -21.128 17.919 1.00 78.38 599 HIS A C 1
ATOM 4805 O O . HIS A 1 599 ? -7.483 -21.538 16.896 1.00 78.38 599 HIS A O 1
ATOM 4811 N N . ARG A 1 600 ? -8.277 -19.831 18.139 1.00 73.88 600 ARG A N 1
ATOM 4812 C CA . ARG A 1 600 ? -8.001 -18.745 17.180 1.00 73.88 600 ARG A CA 1
ATOM 4813 C C . ARG A 1 600 ? -6.599 -18.147 17.310 1.00 73.88 600 ARG A C 1
ATOM 4815 O O . ARG A 1 600 ? -6.147 -17.467 16.403 1.00 73.88 600 ARG A O 1
ATOM 4822 N N . LYS A 1 601 ? -5.904 -18.437 18.413 1.00 72.06 601 LYS A N 1
ATOM 4823 C CA . LYS A 1 601 ? -4.553 -17.968 18.769 1.00 72.06 601 LYS A CA 1
ATOM 4824 C C . LYS A 1 601 ? -4.403 -16.445 18.888 1.00 72.06 601 LYS A C 1
ATOM 4826 O O . LYS A 1 601 ? -3.284 -15.936 18.797 1.00 72.06 601 LYS A O 1
ATOM 4831 N N . ILE A 1 602 ? -5.493 -15.745 19.182 1.00 71.62 602 ILE A N 1
ATOM 4832 C CA . ILE A 1 602 ? -5.557 -14.281 19.298 1.00 71.62 602 ILE A CA 1
ATOM 4833 C C . ILE A 1 602 ? -6.247 -13.864 20.596 1.00 71.62 602 ILE A C 1
ATOM 4835 O O . ILE A 1 602 ? -6.912 -14.672 21.252 1.00 71.62 602 ILE A O 1
ATOM 4839 N N . TYR A 1 603 ? -6.110 -12.594 20.966 1.00 79.81 603 TYR A N 1
ATOM 4840 C CA . TYR A 1 603 ? -6.966 -12.008 21.994 1.00 79.81 603 TYR A CA 1
ATOM 4841 C C . TYR A 1 603 ? -8.258 -11.513 21.343 1.00 79.81 603 TYR A C 1
ATOM 4843 O O . TYR A 1 603 ? -8.223 -10.659 20.466 1.00 79.81 603 TYR A O 1
ATOM 4851 N N . VAL A 1 604 ? -9.404 -12.054 21.761 1.00 85.44 604 VAL A N 1
ATOM 4852 C CA . VAL A 1 604 ? -10.692 -11.788 21.087 1.00 85.44 604 VAL A CA 1
ATOM 4853 C C . VAL A 1 604 ? -11.442 -10.572 21.641 1.00 85.44 604 VAL A C 1
ATOM 4855 O O . VAL A 1 604 ? -12.441 -10.141 21.065 1.00 85.44 604 VAL A O 1
ATOM 4858 N N . ALA A 1 605 ? -10.941 -9.997 22.734 1.00 86.62 605 ALA A N 1
ATOM 4859 C CA . ALA A 1 605 ? -11.496 -8.813 23.368 1.00 86.62 605 ALA A CA 1
ATOM 4860 C C . ALA A 1 605 ? -10.411 -7.927 23.976 1.00 86.62 605 ALA A C 1
ATOM 4862 O O . ALA A 1 605 ? -9.245 -8.297 24.135 1.00 86.62 605 ALA A O 1
ATOM 4863 N N . THR A 1 606 ? -10.834 -6.739 24.373 1.00 86.94 606 THR A N 1
ATOM 4864 C CA . THR A 1 606 ? -10.058 -5.839 25.217 1.00 86.94 606 THR A CA 1
ATOM 4865 C C . THR A 1 606 ? -10.559 -5.879 26.647 1.00 86.94 606 THR A C 1
ATOM 4867 O O . THR A 1 606 ? -11.723 -6.159 26.905 1.00 86.94 606 THR A O 1
ATOM 4870 N N . ASP A 1 607 ? -9.670 -5.593 27.595 1.00 87.94 607 ASP A N 1
ATOM 4871 C CA . ASP A 1 607 ? -9.984 -5.665 29.022 1.00 87.94 607 ASP A CA 1
ATOM 4872 C C . ASP A 1 607 ? -11.096 -4.664 29.403 1.00 87.94 607 ASP A C 1
ATOM 4874 O O . ASP A 1 607 ? -11.875 -4.927 30.309 1.00 87.94 607 ASP A O 1
ATOM 4878 N N . PHE A 1 608 ? -11.251 -3.542 28.686 1.00 93.00 608 PHE A N 1
ATOM 4879 C CA . PHE A 1 608 ? -12.324 -2.578 28.964 1.00 93.00 608 PHE A CA 1
ATOM 4880 C C . PHE A 1 608 ? -13.656 -3.062 28.384 1.00 93.00 608 PHE A C 1
ATOM 4882 O O . PHE A 1 608 ? -14.613 -3.224 29.141 1.00 93.00 608 PHE A O 1
ATOM 4889 N N . SER A 1 609 ? -13.710 -3.349 27.076 1.00 92.88 609 SER A N 1
ATOM 4890 C CA . SER A 1 609 ? -14.935 -3.849 26.433 1.00 92.88 609 SER A CA 1
ATOM 4891 C C . SER A 1 609 ? -15.450 -5.140 27.059 1.00 92.88 609 SER A C 1
ATOM 4893 O O . SER A 1 609 ? -16.652 -5.273 27.245 1.00 92.88 609 SER A O 1
ATOM 4895 N N . TYR A 1 610 ? -14.568 -6.075 27.417 1.00 92.38 610 TYR A N 1
ATOM 4896 C CA . TYR A 1 610 ? -14.953 -7.318 28.075 1.00 92.38 610 TYR A CA 1
ATOM 4897 C C . TYR A 1 610 ? -15.665 -7.038 29.393 1.00 92.38 610 TYR A C 1
ATOM 4899 O O . TYR A 1 610 ? -16.803 -7.457 29.570 1.00 92.38 610 TYR A O 1
ATOM 4907 N N . ASN A 1 611 ? -15.043 -6.282 30.300 1.00 93.19 611 ASN A N 1
ATOM 4908 C CA . ASN A 1 611 ? -15.650 -6.024 31.603 1.00 93.19 611 ASN A CA 1
ATOM 4909 C C . ASN A 1 611 ? -16.950 -5.215 31.482 1.00 93.19 611 ASN A C 1
ATOM 4911 O O . ASN A 1 611 ? -17.915 -5.524 32.173 1.00 93.19 611 ASN A O 1
ATOM 4915 N N . TRP A 1 612 ? -17.010 -4.233 30.579 1.00 93.00 612 TRP A N 1
ATOM 4916 C CA . TRP A 1 612 ? -18.225 -3.455 30.327 1.00 93.00 612 TRP A CA 1
ATOM 4917 C C . TRP A 1 612 ? -19.377 -4.307 29.768 1.00 93.00 612 TRP A C 1
ATOM 4919 O O . TRP A 1 612 ? -20.490 -4.287 30.302 1.00 93.00 612 TRP A O 1
ATOM 4929 N N . LEU A 1 613 ? -19.121 -5.053 28.693 1.00 93.25 613 LEU A N 1
ATOM 4930 C CA . LEU A 1 613 ? -20.157 -5.812 27.996 1.00 93.25 613 LEU A CA 1
ATOM 4931 C C . LEU A 1 613 ? -20.640 -6.981 28.853 1.00 93.25 613 LEU A C 1
ATOM 4933 O O . LEU A 1 613 ? -21.844 -7.137 29.016 1.00 93.25 613 LEU A O 1
ATOM 4937 N N . MET A 1 614 ? -19.732 -7.715 29.505 1.00 89.56 614 MET A N 1
ATOM 4938 C CA . MET A 1 614 ? -20.106 -8.818 30.398 1.00 89.56 614 MET A CA 1
ATOM 4939 C C . MET A 1 614 ? -20.914 -8.341 31.613 1.00 89.56 614 MET A C 1
ATOM 4941 O O . MET A 1 614 ? -21.854 -9.017 32.026 1.00 89.56 614 MET A O 1
ATOM 4945 N N . ASN A 1 615 ? -20.579 -7.176 32.183 1.00 90.06 615 ASN A N 1
ATOM 4946 C CA . ASN A 1 615 ? -21.391 -6.552 33.231 1.00 90.06 615 ASN A CA 1
ATOM 4947 C C . ASN A 1 615 ? -22.800 -6.243 32.713 1.00 90.06 615 ASN A C 1
ATOM 4949 O O . ASN A 1 615 ? -23.777 -6.645 33.337 1.00 90.06 615 ASN A O 1
ATOM 4953 N N . THR A 1 616 ? -22.903 -5.637 31.530 1.00 89.00 616 THR A N 1
ATOM 4954 C CA . THR A 1 616 ? -24.198 -5.289 30.932 1.00 89.00 616 THR A CA 1
ATOM 4955 C C . THR A 1 616 ? -25.034 -6.529 30.582 1.00 89.00 616 THR A C 1
ATOM 4957 O O . THR A 1 616 ? -26.252 -6.509 30.741 1.00 89.00 616 THR A O 1
ATOM 4960 N N . GLU A 1 617 ? -24.429 -7.619 30.108 1.00 85.31 617 GLU A N 1
ATOM 4961 C CA . GLU A 1 617 ? -25.148 -8.856 29.767 1.00 85.31 617 GLU A CA 1
ATOM 4962 C C . GLU A 1 617 ? -25.644 -9.629 30.990 1.00 85.31 617 GLU A C 1
ATOM 4964 O O . GLU A 1 617 ? -26.699 -10.259 30.942 1.00 85.31 617 GLU A O 1
ATOM 4969 N N . HIS A 1 618 ? -24.875 -9.622 32.079 1.00 79.56 618 HIS A N 1
ATOM 4970 C CA . HIS A 1 618 ? -25.202 -10.375 33.292 1.00 79.56 618 HIS A CA 1
ATOM 4971 C C . HIS A 1 618 ? -25.985 -9.562 34.327 1.00 79.56 618 HIS A C 1
ATOM 4973 O O . HIS A 1 618 ? -26.389 -10.110 35.359 1.00 79.56 618 HIS A O 1
ATOM 4979 N N . ASP A 1 619 ? -26.233 -8.279 34.060 1.00 71.31 619 ASP A N 1
ATOM 4980 C CA . ASP A 1 619 ? -27.036 -7.436 34.932 1.00 71.31 619 ASP A CA 1
ATOM 4981 C C . ASP A 1 619 ? -28.542 -7.734 34.808 1.00 71.31 619 ASP A C 1
ATOM 4983 O O . ASP A 1 619 ? -29.295 -7.128 34.037 1.00 71.31 619 ASP A O 1
ATOM 4987 N N . ASN A 1 620 ? -29.000 -8.648 35.665 1.00 59.91 620 ASN A N 1
ATOM 4988 C CA . ASN A 1 620 ? -30.418 -8.948 35.879 1.00 59.91 620 ASN A CA 1
ATOM 4989 C C . ASN A 1 620 ? -31.203 -7.773 36.501 1.00 59.91 620 ASN A C 1
ATOM 4991 O O . ASN A 1 620 ? -32.430 -7.834 36.582 1.00 59.91 620 ASN A O 1
ATOM 4995 N N . ASN A 1 621 ? -30.522 -6.709 36.941 1.00 61.25 621 ASN A N 1
ATOM 4996 C CA . ASN A 1 621 ? -31.092 -5.518 37.561 1.00 61.25 621 ASN A CA 1
ATOM 4997 C C . ASN A 1 621 ? -30.911 -4.255 36.702 1.00 61.25 621 ASN A C 1
ATOM 4999 O O . ASN A 1 621 ? -30.935 -3.160 37.253 1.00 61.25 621 ASN A O 1
ATOM 5003 N N . SER A 1 622 ? -30.846 -4.373 35.372 1.00 59.16 622 SER A N 1
ATOM 5004 C CA . SER A 1 622 ? -30.660 -3.275 34.391 1.00 59.16 622 SER A CA 1
ATOM 5005 C C . SER A 1 622 ? -31.446 -1.977 34.591 1.00 59.16 622 SER A C 1
ATOM 5007 O O . SER A 1 622 ? -31.090 -0.920 34.058 1.00 59.16 622 SER A O 1
ATOM 5009 N N . ARG A 1 623 ? -32.557 -2.035 35.321 1.00 65.50 623 ARG A N 1
ATOM 5010 C CA . ARG A 1 623 ? -33.381 -0.871 35.675 1.00 65.50 623 ARG A CA 1
ATOM 5011 C C . ARG A 1 623 ? -32.873 -0.103 36.901 1.00 65.50 623 ARG A C 1
ATOM 5013 O O . ARG A 1 623 ? -33.360 0.994 37.153 1.00 65.50 623 ARG A O 1
ATOM 5020 N N . ILE A 1 624 ? -31.945 -0.686 37.651 1.00 78.44 624 ILE A N 1
ATOM 5021 C CA . ILE A 1 624 ? -31.394 -0.203 38.918 1.00 78.44 624 ILE A CA 1
ATOM 5022 C C . ILE A 1 624 ? -29.921 0.173 38.747 1.00 78.44 624 ILE A C 1
ATOM 5024 O O . ILE A 1 624 ? -29.542 1.224 39.253 1.00 78.44 624 ILE A O 1
ATOM 5028 N N . GLU A 1 625 ? -29.119 -0.631 38.032 1.00 90.62 625 GLU A N 1
ATOM 5029 C CA . GLU A 1 625 ? -27.699 -0.324 37.810 1.00 90.62 625 GLU A CA 1
ATOM 5030 C C . GLU A 1 625 ? -27.544 1.031 37.109 1.00 90.62 625 GLU A C 1
ATOM 5032 O O . GLU A 1 625 ? -28.118 1.282 36.041 1.00 90.62 625 GLU A O 1
ATOM 5037 N N . THR A 1 626 ? -26.785 1.926 37.736 1.00 95.56 626 THR A N 1
ATOM 5038 C CA . THR A 1 626 ? -26.466 3.242 37.186 1.00 95.56 626 THR A CA 1
ATOM 5039 C C . THR A 1 626 ? -25.188 3.197 36.358 1.00 95.56 626 THR A C 1
ATOM 5041 O O . THR A 1 626 ? -24.347 2.313 36.510 1.00 95.56 626 THR A O 1
ATOM 5044 N N . LEU A 1 627 ? -24.996 4.191 35.491 1.00 96.50 627 LEU A N 1
ATOM 5045 C CA . LEU A 1 627 ? -23.735 4.354 34.760 1.00 96.50 627 LEU A CA 1
ATOM 5046 C C . LEU A 1 627 ? -22.524 4.504 35.704 1.00 96.50 627 LEU A C 1
ATOM 5048 O O . LEU A 1 627 ? -21.409 4.155 35.324 1.00 96.50 627 LEU A O 1
ATOM 5052 N N . GLN A 1 628 ? -22.733 5.011 36.923 1.00 97.38 628 GLN A N 1
ATOM 5053 C CA . GLN A 1 628 ? -21.712 5.091 37.960 1.00 97.38 628 GLN A CA 1
ATOM 5054 C C . GLN A 1 628 ? -21.372 3.708 38.516 1.00 97.38 628 GLN A C 1
ATOM 5056 O O . GLN A 1 628 ? -20.190 3.400 38.615 1.00 97.38 628 GLN A O 1
ATOM 5061 N N . ASP A 1 629 ? -22.372 2.875 38.818 1.00 95.50 629 ASP A N 1
ATOM 5062 C CA . ASP A 1 629 ? -22.145 1.500 39.287 1.00 95.50 629 ASP A CA 1
ATOM 5063 C C . ASP A 1 629 ? -21.367 0.694 38.236 1.00 95.50 629 ASP A C 1
ATOM 5065 O O . ASP A 1 629 ? -20.367 0.047 38.552 1.00 95.50 629 ASP A O 1
ATOM 5069 N N . GLN A 1 630 ? -21.762 0.825 36.964 1.00 95.12 630 GLN A N 1
ATOM 5070 C CA . GLN A 1 630 ? -21.063 0.213 35.836 1.00 95.12 630 GLN A CA 1
ATOM 5071 C C . GLN A 1 630 ? -19.620 0.727 35.711 1.00 95.12 630 GLN A C 1
ATOM 5073 O O . GLN A 1 630 ? -18.690 -0.057 35.518 1.00 95.12 630 GLN A O 1
ATOM 5078 N N . PHE A 1 631 ? -19.398 2.037 35.842 1.00 97.00 631 PHE A N 1
ATOM 5079 C CA . PHE A 1 631 ? -18.048 2.600 35.827 1.00 97.00 631 PHE A CA 1
ATOM 5080 C C . PHE A 1 631 ? -17.189 2.075 36.984 1.00 97.00 631 PHE A C 1
ATOM 5082 O O . PHE A 1 631 ? -16.042 1.689 36.757 1.00 97.00 631 PHE A O 1
ATOM 5089 N N . ASP A 1 632 ? -17.736 2.020 38.198 1.00 96.44 632 ASP A N 1
ATOM 5090 C CA . ASP A 1 632 ? -17.035 1.513 39.378 1.00 96.44 632 ASP A CA 1
ATOM 5091 C C . ASP A 1 632 ? -16.691 0.024 39.205 1.00 96.44 632 ASP A C 1
ATOM 5093 O O . ASP A 1 632 ? -15.583 -0.405 39.542 1.00 96.44 632 ASP A O 1
ATOM 5097 N N . PHE A 1 633 ? -17.593 -0.767 38.611 1.00 94.88 633 PHE A N 1
ATOM 5098 C CA . PHE A 1 633 ? -17.322 -2.155 38.241 1.00 94.88 633 PHE A CA 1
ATOM 5099 C C . PHE A 1 633 ? -16.164 -2.260 37.245 1.00 94.88 633 PHE A C 1
ATOM 5101 O O . PHE A 1 633 ? -15.222 -3.023 37.478 1.00 94.88 633 PHE A O 1
ATOM 5108 N N . ILE A 1 634 ? -16.205 -1.487 36.154 1.00 94.62 634 ILE A N 1
ATOM 5109 C CA . ILE A 1 634 ? -15.154 -1.482 35.128 1.00 94.62 634 ILE A CA 1
ATOM 5110 C C . ILE A 1 634 ? -13.818 -1.093 35.761 1.00 94.62 634 ILE A C 1
ATOM 5112 O O . ILE A 1 634 ? -12.836 -1.813 35.595 1.00 94.62 634 ILE A O 1
ATOM 5116 N N . GLN A 1 635 ? -13.783 -0.004 36.532 1.00 93.88 635 GLN A N 1
ATOM 5117 C CA . GLN A 1 635 ? -12.561 0.506 37.144 1.00 93.88 635 GLN A CA 1
ATOM 5118 C C . GLN A 1 635 ? -11.934 -0.489 38.131 1.00 93.88 635 GLN A C 1
ATOM 5120 O O . GLN A 1 635 ? -10.708 -0.565 38.214 1.00 93.88 635 GLN A O 1
ATOM 5125 N N . ASN A 1 636 ? -12.750 -1.269 38.845 1.00 93.62 636 ASN A N 1
ATOM 5126 C CA . ASN A 1 636 ? -12.274 -2.313 39.756 1.00 93.62 636 ASN A CA 1
ATOM 5127 C C . ASN A 1 636 ? -11.868 -3.612 39.041 1.00 93.62 636 ASN A C 1
ATOM 5129 O O . ASN A 1 636 ? -11.043 -4.366 39.563 1.00 93.62 636 ASN A O 1
ATOM 5133 N N . SER A 1 637 ? -12.443 -3.890 37.870 1.00 91.94 637 SER A N 1
ATOM 5134 C CA . SER A 1 637 ? -12.232 -5.150 37.146 1.00 91.94 637 SER A CA 1
ATOM 5135 C C . SER A 1 637 ? -11.070 -5.081 36.152 1.00 91.94 637 SER A C 1
ATOM 5137 O O . SER A 1 637 ? -10.393 -6.088 35.927 1.00 91.94 637 SER A O 1
ATOM 5139 N N . THR A 1 638 ? -10.781 -3.900 35.599 1.00 87.81 638 THR A N 1
ATOM 5140 C CA . THR A 1 638 ? -9.624 -3.690 34.722 1.00 87.81 638 THR A CA 1
ATOM 5141 C C . THR A 1 638 ? -8.327 -3.655 35.526 1.00 87.81 638 THR A C 1
ATOM 5143 O O . THR A 1 638 ? -8.175 -2.849 36.441 1.00 87.81 638 THR A O 1
ATOM 5146 N N . ARG A 1 639 ? -7.357 -4.513 35.185 1.00 76.62 639 ARG A N 1
ATOM 5147 C CA . ARG A 1 639 ? -6.149 -4.710 36.022 1.00 76.62 639 ARG A CA 1
ATOM 5148 C C . ARG A 1 639 ? -4.978 -3.804 35.663 1.00 76.62 639 ARG A C 1
ATOM 5150 O O . ARG A 1 639 ? -4.203 -3.427 36.536 1.00 76.62 639 ARG A O 1
ATOM 5157 N N . ASN A 1 640 ? -4.811 -3.515 34.373 1.00 75.00 640 ASN A N 1
ATOM 5158 C CA . ASN A 1 640 ? -3.613 -2.850 33.839 1.00 75.00 640 ASN A CA 1
ATOM 5159 C C . ASN A 1 640 ? -3.909 -1.509 33.150 1.00 75.00 640 ASN A C 1
ATOM 5161 O O . ASN A 1 640 ? -3.009 -0.896 32.577 1.00 75.00 640 ASN A O 1
ATOM 5165 N N . GLN A 1 641 ? -5.161 -1.068 33.199 1.00 83.62 641 GLN A N 1
ATOM 5166 C CA . GLN A 1 641 ? -5.628 0.209 32.676 1.00 83.62 641 GLN A CA 1
ATOM 5167 C C . GLN A 1 641 ? -6.605 0.828 33.664 1.00 83.62 641 GLN A C 1
ATOM 5169 O O . GLN A 1 641 ? -7.239 0.113 34.437 1.00 83.62 641 GLN A O 1
ATOM 5174 N N . HIS A 1 642 ? -6.714 2.152 33.640 1.00 93.69 642 HIS A N 1
ATOM 5175 C CA . HIS A 1 642 ? -7.567 2.882 34.559 1.00 93.69 642 HIS A CA 1
ATOM 5176 C C . HIS A 1 642 ? -8.592 3.691 33.779 1.00 93.69 642 HIS A C 1
ATOM 5178 O O . HIS A 1 642 ? -8.265 4.731 33.194 1.00 93.69 642 HIS A O 1
ATOM 5184 N N . ALA A 1 643 ? -9.843 3.238 33.840 1.00 96.06 643 ALA A N 1
ATOM 5185 C CA . ALA A 1 643 ? -10.951 3.966 33.252 1.00 96.06 643 ALA A CA 1
ATOM 5186 C C . ALA A 1 643 ? -11.089 5.369 33.874 1.00 96.06 643 ALA A C 1
ATOM 5188 O O . ALA A 1 643 ? -10.748 5.580 35.041 1.00 96.06 643 ALA A O 1
ATOM 5189 N N . GLN A 1 644 ? -11.546 6.349 33.094 1.00 96.94 644 GLN A N 1
ATOM 5190 C CA . GLN A 1 644 ? -11.763 7.733 33.543 1.00 96.94 644 GLN A CA 1
ATOM 5191 C C . GLN A 1 644 ? -13.156 8.224 33.134 1.00 96.94 644 GLN A C 1
ATOM 5193 O O . GLN A 1 644 ? -13.707 7.742 32.148 1.00 96.94 644 GLN A O 1
ATOM 5198 N N . GLN A 1 645 ? -13.694 9.207 33.862 1.00 97.94 645 GLN A N 1
ATOM 5199 C CA . GLN A 1 645 ? -14.969 9.867 33.556 1.00 97.94 645 GLN A CA 1
ATOM 5200 C C . GLN A 1 645 ? -14.760 11.352 33.238 1.00 97.94 645 GLN A C 1
ATOM 5202 O O . GLN A 1 645 ? -13.917 12.012 33.849 1.00 97.94 645 GLN A O 1
ATOM 5207 N N . PHE A 1 646 ? -15.566 11.895 32.325 1.00 98.00 646 PHE A N 1
ATOM 5208 C CA . PHE A 1 646 ? -15.525 13.298 31.904 1.00 98.00 646 PHE A CA 1
ATOM 5209 C C . PHE A 1 646 ? -16.930 13.857 31.637 1.00 98.00 646 PHE A C 1
ATOM 5211 O O . PHE A 1 646 ? -17.886 13.111 31.421 1.00 98.00 646 PHE A O 1
ATOM 5218 N N . GLY A 1 647 ? -17.036 15.189 31.584 1.00 97.62 647 GLY A N 1
ATOM 5219 C CA . GLY A 1 647 ? -18.265 15.895 31.216 1.00 97.62 647 GLY A CA 1
ATOM 5220 C C . GLY A 1 647 ? -19.237 16.089 32.384 1.00 97.62 647 GLY A C 1
ATOM 5221 O O . GLY A 1 647 ? -18.834 16.413 33.502 1.00 97.62 647 GLY A O 1
ATOM 5222 N N . ASP A 1 648 ? -20.532 15.959 32.104 1.00 97.88 648 ASP A N 1
ATOM 5223 C CA . ASP A 1 648 ? -21.627 16.104 33.065 1.00 97.88 648 ASP A CA 1
ATOM 5224 C C . ASP A 1 648 ? -21.787 14.827 33.909 1.00 97.88 648 ASP A C 1
ATOM 5226 O O . ASP A 1 648 ? -22.553 13.920 33.580 1.00 97.88 648 ASP A O 1
ATOM 5230 N N . LEU A 1 649 ? -21.075 14.766 35.037 1.00 97.88 649 LEU A N 1
ATOM 5231 C CA . LEU A 1 649 ? -21.115 13.625 35.961 1.00 97.88 649 LEU A CA 1
ATOM 5232 C C . LEU A 1 649 ? -22.488 13.409 36.622 1.00 97.88 649 LEU A C 1
ATOM 5234 O O . LEU A 1 649 ? -22.708 12.368 37.237 1.00 97.88 649 LEU A O 1
ATOM 5238 N N . SER A 1 650 ? -23.438 14.347 36.507 1.00 97.69 650 SER A N 1
ATOM 5239 C CA . SER A 1 650 ? -24.800 14.104 37.001 1.00 97.69 650 SER A CA 1
ATOM 5240 C C . SER A 1 650 ? -25.504 12.987 36.222 1.00 97.69 650 SER A C 1
ATOM 5242 O O . SER A 1 650 ? -26.337 12.281 36.789 1.00 97.69 650 SER A O 1
ATOM 5244 N N . ILE A 1 651 ? -25.114 12.778 34.959 1.00 98.31 651 ILE A N 1
ATOM 5245 C CA . ILE A 1 651 ? -25.627 11.717 34.083 1.00 98.31 651 ILE A CA 1
ATOM 5246 C C . ILE A 1 651 ? -25.177 10.337 34.568 1.00 98.31 651 ILE A C 1
ATOM 5248 O O . ILE A 1 651 ? -25.923 9.381 34.391 1.00 98.31 651 ILE A O 1
ATOM 5252 N N . ALA A 1 652 ? -24.030 10.224 35.249 1.00 97.31 652 ALA A N 1
ATOM 5253 C CA . ALA A 1 652 ? -23.541 8.948 35.780 1.00 97.31 652 ALA A CA 1
ATOM 5254 C C . ALA A 1 652 ? -24.544 8.286 36.750 1.00 97.31 652 ALA A C 1
ATOM 5256 O O . ALA A 1 652 ? -24.564 7.075 36.910 1.00 97.31 652 ALA A O 1
ATOM 5257 N N . LYS A 1 653 ? -25.435 9.070 37.368 1.00 96.69 653 LYS A N 1
ATOM 5258 C CA . LYS A 1 653 ? -26.476 8.570 38.281 1.00 96.69 653 LYS A CA 1
ATOM 5259 C C . LYS A 1 653 ? -27.701 7.996 37.563 1.00 96.69 653 LYS A C 1
ATOM 5261 O O . LYS A 1 653 ? -28.614 7.512 38.227 1.00 96.69 653 LYS A O 1
ATOM 5266 N N . LEU A 1 654 ? -27.780 8.118 36.238 1.00 96.19 654 LEU A N 1
ATOM 5267 C CA . LEU A 1 654 ? -28.899 7.591 35.468 1.00 96.19 654 LEU A CA 1
ATOM 5268 C C . LEU A 1 654 ? -28.746 6.076 35.266 1.00 96.19 654 LEU A C 1
ATOM 5270 O O . LEU A 1 654 ? -27.620 5.599 35.101 1.00 96.19 654 LEU A O 1
ATOM 5274 N N . PRO A 1 655 ? -29.861 5.323 35.239 1.00 94.88 655 PRO A N 1
ATOM 5275 C CA . PRO A 1 655 ? -29.843 3.898 34.941 1.00 94.88 655 PRO A CA 1
ATOM 5276 C C . PRO A 1 655 ? -29.241 3.599 33.566 1.00 94.88 655 PRO A C 1
ATOM 5278 O O . PRO A 1 655 ? -29.583 4.258 32.579 1.00 94.88 655 PRO A O 1
ATOM 5281 N N . VAL A 1 656 ? -28.430 2.543 33.483 1.00 93.06 656 VAL A N 1
ATOM 5282 C CA . VAL A 1 656 ? -27.832 2.043 32.232 1.00 93.06 656 VAL A CA 1
ATOM 5283 C C . VAL A 1 656 ? -28.910 1.759 31.179 1.00 93.06 656 VAL A C 1
ATOM 5285 O O . VAL A 1 656 ? -28.741 2.053 29.992 1.00 93.06 656 VAL A O 1
ATOM 5288 N N . SER A 1 657 ? -30.074 1.266 31.611 1.00 92.56 657 SER A N 1
ATOM 5289 C CA . SER A 1 657 ? -31.215 0.971 30.735 1.00 92.56 657 SER A CA 1
ATOM 5290 C C . SER A 1 657 ? -31.782 2.161 29.962 1.00 92.56 657 SER A C 1
ATOM 5292 O O . SER A 1 657 ? -32.459 1.951 28.955 1.00 92.56 657 SER A O 1
ATOM 5294 N N . GLN A 1 658 ? -31.495 3.400 30.374 1.00 94.12 658 GLN A N 1
ATOM 5295 C CA . GLN A 1 658 ? -31.888 4.589 29.613 1.00 94.12 658 GLN A CA 1
ATOM 5296 C C . GLN A 1 658 ? -31.069 4.789 28.330 1.00 94.12 658 GLN A C 1
ATOM 5298 O O . GLN A 1 658 ? -31.463 5.603 27.497 1.00 94.12 658 GLN A O 1
ATOM 5303 N N . PHE A 1 659 ? -29.947 4.078 28.186 1.00 95.06 659 PHE A N 1
ATOM 5304 C CA . PHE A 1 659 ? -29.016 4.201 27.062 1.00 95.06 659 PHE A CA 1
ATOM 5305 C C . PHE A 1 659 ? -28.802 2.874 26.326 1.00 95.06 659 PHE A C 1
ATOM 5307 O O . PHE A 1 659 ? -28.688 2.880 25.106 1.00 95.06 659 PHE A O 1
ATOM 5314 N N . LEU A 1 660 ? -28.778 1.746 27.049 1.00 93.62 660 LEU A N 1
ATOM 5315 C CA . LEU A 1 660 ? -28.455 0.417 26.502 1.00 93.62 660 LEU A CA 1
ATOM 5316 C C . LEU A 1 660 ? -29.658 -0.540 26.436 1.00 93.62 660 LEU A C 1
ATOM 5318 O O . LEU A 1 660 ? -29.489 -1.749 26.300 1.00 93.62 660 LEU A O 1
ATOM 5322 N N . GLY A 1 661 ? -30.882 -0.024 26.561 1.00 90.00 661 GLY A N 1
ATOM 5323 C CA . GLY A 1 661 ? -32.099 -0.836 26.536 1.00 90.00 661 GLY A CA 1
ATOM 5324 C C . GLY A 1 661 ? -32.416 -1.520 27.873 1.00 90.00 661 GLY A C 1
ATOM 5325 O O . GLY A 1 661 ? -31.591 -1.606 28.789 1.00 90.00 661 GLY A O 1
ATOM 5326 N N . SER A 1 662 ? -33.660 -1.984 27.998 1.00 84.94 662 SER A N 1
ATOM 5327 C CA . SER A 1 662 ? -34.260 -2.430 29.269 1.00 84.94 662 SER A CA 1
ATOM 5328 C C . SER A 1 662 ? -34.942 -3.799 29.208 1.00 84.94 662 SER A C 1
ATOM 5330 O O . SER A 1 662 ? -35.577 -4.209 30.186 1.00 84.94 662 SER A O 1
ATOM 5332 N N . LYS A 1 663 ? -34.866 -4.476 28.056 1.00 78.62 663 LYS A N 1
ATOM 5333 C CA . LYS A 1 663 ? -35.373 -5.837 27.898 1.00 78.62 663 LYS A CA 1
ATOM 5334 C C . LYS A 1 663 ? -34.379 -6.794 28.560 1.00 78.62 663 LYS A C 1
ATOM 5336 O O . LYS A 1 663 ? -33.184 -6.685 28.303 1.00 78.62 663 LYS A O 1
ATOM 5341 N N . ILE A 1 664 ? -34.893 -7.651 29.439 1.00 60.88 664 ILE A N 1
ATOM 5342 C CA . ILE A 1 664 ? -34.155 -8.709 30.142 1.00 60.88 664 ILE A CA 1
ATOM 5343 C C . ILE A 1 664 ? -34.507 -10.030 29.473 1.00 60.88 664 ILE A C 1
ATOM 5345 O O . ILE A 1 664 ? -35.719 -10.212 29.188 1.00 60.88 664 ILE A O 1
#

pLDDT: mean 85.97, std 14.89, range [31.23, 98.94]

Secondary structure (DSSP, 8-state):
-HHHHHHHHTT--GGG---B----TTT-TT-SSTT---SSTTPPPS-TT---SB-GGG--HHHHHHHHTT-HHHHHTT-------TT-EEEEEEES-EETTEEEETTEEEEHHHHHHHHHHHHHTT--SEEEEEEESTTGGGGTTTTS-SSSSEEEEESS-TT---EEEEEETTTT-EEEEEHHHHHHHHHHHHS-TTT-BHHHHHHHHHHH-EEEETTEEEE---EEEE-GGGGGSBGGGTT-S---TTTTTT-PPPP-TT---EETTTHHHHHHHHHHHH---HHHHHHHHHHHHHHHHHHHHHHHHHHHHHHHHHHHHHHH------HHHHHHHHHHHH-GGG----S-HHHHHHHHHHIIIII--TTT-HHHHTTTHHHHHHHHH--SHHHHHHHHHHHHHHHPPP-HHHHHHHHHHHTT--GGG---EE---STT-TT-SSTT---SSTT---TTTT---SEEGGG--HHHHHHHHHT-HHHHHTT-------TT-EEEEEEE-EEEEPP--TT-TT---EEEEETTEEEEHHHHHHHHHHHHHTT--SEEEEEEESTTGGGGTTTTS-TTSSEEEEESS-TT----EEEEETTTTEEEEEHHHHHHHHHHHH-TTTTT-BHHHHHHHHHHH-SS---EEEE-GGGGGSBTHHHH----

Sequence (664 aa):
YHAYQVIKAQGIPDENIIVFHYDDLPTSKQNPTPGIVVNKPEGPDVYHGVPKHFTGKDVTPENFLAVLKGNETLEKSGKKVVKSGPNDHVFVYLMDHGGHQIVAFPNGILHAQDLNNALIDMHKNNRFSKLVFYLEACESGSMFDKLLPTDINVYAITATKPDELGWFCYHDAKVYKTYLATFFAVNWLVDSESHDPKVESLEQQYEYIKAKNNFTMDGQVHTQHAQQYGDLSIANLHLSEFLGTKTSSRMHMNSLPLDMNGQEFVSFRDVAIRVLEKNIESTDNISLKLGYTQELERILNGRQYVNKLFADYVNKLERILNGRQYVNKLFADYVNSIQHLLKVETHAKPTNGPCYRKLVDTFHTECLNVGQNPYVLSKLQTFVNICEQMRDSSDADIAVNRLIQHCDRNASVYHAYQVVHSRGIPDDHIIAMYYNDIPFHTSNPTPGVVVHTPNGSNVYTGVPNDYIGDHVTPENFLGVLKGDKILQRNGRRVLNSGPNDHVFVYLMDHGGKGLKTFEQRHLMHIRVFFPTGVLQAKDLNNALIDMHKSKKFSKLVFYLEACESGSMFDKLLPNNINVYAVTATKRNELGWFCCYDYHRKIYVATDFSYNWLMNTEHDNNSRIETLQDQFDFIQNSTRNQHAQQFGDLSIAKLPVSQFLGSKI

Radius of gyration: 28.41 Å; chains: 1; bounding box: 64×56×76 Å

Foldseek 3Di:
DLLVVLLVLQPDDPLQDDDADQPAQLCPPLALHRNFAAQAVVHHGPRPPDDPLAHRPSFELVNVLCQLLVPVVCVVVVGHHQQAALAAEEEEEDADEAFQQWDFTQQAIDGLLSVQVSLQNCLVRRRYNAYEYEYHYALFQNSFVVRHAQPSRYKYKYQAHNLGFWKFWRQDLDRSLATNHTLLVLLLSLVSLPDQQQPDFLLNSLVSSQVRQWADDPNDIDGGDMDMHHNCVNRRDGSCSHSHHDRSPPSVPRRDPDPRHVIDMDTSLCRLLVSLVSQLVSDPPPVSNVVSVQVNVFLQVLLVVLLVLLLVLLVQLVCVVVVVDPDDDDVPVVVVLSCQLQDLPPSDRQPPVVLLVLQVVLCCQQANNCSNRSSNSSRSSSSSSQNVPDPDPVSSVSSSLSSNQSSPDACLLLLLCVQLVLLPDDLLQDDGAEQPQAQQRPLNPHHNAAALAAVHGRSNPPHDPQHYRLRRDLVNVLCQLLVPPVCVVVVGHHQPAALAAEAEEEDAAEKAWDDPDPDDPDDRWIWGDDSNGINTLQSVQVSLQNCLVRRRYNAYEYEYEYALFQRSFVVRHAQPSRYKYKYFAHNHFGWAADHQHPVSSYRHHTLQSVQLSVCSVPPPPQQQDFLLNSQVSSQVRRDRGGMDMHHNCVRRRHGPCSHSHRHD

InterPro domains:
  IPR001096 Peptidase C13, legumain [PF01650] (1-245)
  IPR001096 Peptidase C13, legumain [PF01650] (409-661)
  IPR001096 Peptidase C13, legumain [PIRSF019663] (2-405)
  IPR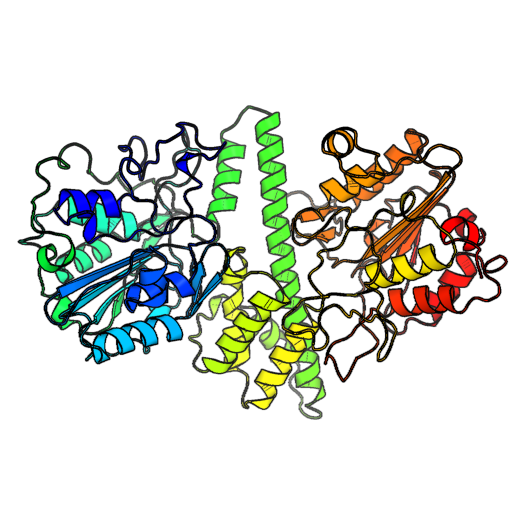001096 Peptidase C13, legumain [PR00776] (6-35)
  IPR001096 Peptidase C13, legumain [PR00776] (53-68)
  IPR001096 Peptidase C13, legumain [PR00776] (80-99)
  IPR001096 Peptidase C13, legumain [PR00776] (128-144)
  IPR001096 Peptidase C13, legumain [PTHR12000] (1-396)
  IPR043577 Asparaginyl endopeptidase [PIRSF500139] (2-403)
  IPR048501 Legumain, prodomain [cd21115] (270-407)